Protein AF-0000000084533334 (afdb_homodimer)

Foldseek 3Di:
DLVVLPDPPDDQPVLVCLLVLNDALVLQLVVLLLLLVLLVLLLVLLQLLLVVPVVFLLSVLSNVVSVLSVVLNVLSLLLNQLSDPDPDDSPDCSPSVNSPPDDHDPLSCQLSVLSNVCSVPNDSLLSLLLVLSCLVSLLVSLVSNLVSCVPNVVRDPSSSVSSVSSVPDCVVSSVSSDVRSPDDDDDPVSPVSSVVSNNSNSVSVSSNSVRSSD/DLVVLPDPPDDQPVLVCLLVLNDALVLQLVVLLLLLVLLVLLLVLLQLLLVVPVVFLLSVLSNVVSVLSVVLNVLSLLLNQLSDPDPDDSPDCSPSVNSPPPDHDPLSCQLSVLSNVCSVPNDSLLSLLLVLSCLVSLLVSLVSNLVSCVPNVVRDPSSSVSSVSSVPDCVVSSVSSDVRSPDDDDDPVSPVSSVVSNNSNSVSVSSNSVRSSD

Structure (mmCIF, N/CA/C/O backbone):
data_AF-0000000084533334-model_v1
#
loop_
_entity.id
_entity.type
_entity.pdbx_description
1 polymer 'Transcriptional regulator'
#
loop_
_atom_site.group_PDB
_atom_site.id
_atom_site.type_symbol
_atom_site.label_atom_id
_atom_site.label_alt_id
_atom_site.label_comp_id
_atom_site.label_asym_id
_atom_site.label_entity_id
_atom_site.label_seq_id
_atom_site.pdbx_PDB_ins_code
_atom_site.Cartn_x
_atom_site.Cartn_y
_atom_site.Cartn_z
_atom_site.occupancy
_atom_site.B_iso_or_equiv
_atom_site.auth_seq_id
_atom_site.auth_comp_id
_atom_site.auth_asym_id
_atom_site.auth_atom_id
_atom_site.pdbx_PDB_model_num
ATOM 1 N N . MET A 1 1 ? 21.703 9.922 -2.947 1 80.19 1 MET A N 1
ATOM 2 C CA . MET A 1 1 ? 20.375 9.32 -3.008 1 80.19 1 MET A CA 1
ATOM 3 C C . MET A 1 1 ? 19.297 10.391 -3.094 1 80.19 1 MET A C 1
ATOM 5 O O . MET A 1 1 ? 18.375 10.289 -3.91 1 80.19 1 MET A O 1
ATOM 9 N N . ARG A 1 2 ? 19.484 11.43 -2.369 1 78.62 2 ARG A N 1
ATOM 10 C CA . ARG A 1 2 ? 18.5 12.508 -2.377 1 78.62 2 ARG A CA 1
ATOM 11 C C . ARG A 1 2 ? 18.375 13.133 -3.762 1 78.62 2 ARG A C 1
ATOM 13 O O . ARG A 1 2 ? 17.266 13.359 -4.254 1 78.62 2 ARG A O 1
ATOM 20 N N . ALA A 1 3 ? 19.484 13.352 -4.27 1 79.69 3 ALA A N 1
ATOM 21 C CA . ALA A 1 3 ? 19.516 13.953 -5.598 1 79.69 3 ALA A CA 1
ATOM 22 C C . ALA A 1 3 ? 18.906 13.016 -6.637 1 79.69 3 ALA A C 1
ATOM 24 O O . ALA A 1 3 ? 18.188 13.453 -7.535 1 79.69 3 ALA A O 1
ATOM 25 N N . GLU A 1 4 ? 19.172 11.734 -6.48 1 80.62 4 GLU A N 1
ATOM 26 C CA . GLU A 1 4 ? 18.656 10.719 -7.395 1 80.62 4 GLU A CA 1
ATOM 27 C C . GLU A 1 4 ? 17.141 10.594 -7.285 1 80.62 4 GLU A C 1
ATOM 29 O O . GLU A 1 4 ? 16.453 10.328 -8.273 1 80.62 4 GLU A O 1
ATOM 34 N N . LEU A 1 5 ? 16.656 10.828 -6.074 1 81.75 5 LEU A N 1
ATOM 35 C CA . LEU A 1 5 ? 15.234 10.609 -5.816 1 81.75 5 LEU A CA 1
ATOM 36 C C . LEU A 1 5 ? 14.477 11.938 -5.828 1 81.75 5 LEU A C 1
ATOM 38 O O . LEU A 1 5 ? 13.281 11.977 -5.516 1 81.75 5 LEU A O 1
ATOM 42 N N . ALA A 1 6 ? 15.18 12.961 -6.109 1 78.19 6 ALA A N 1
ATOM 43 C CA . ALA A 1 6 ? 14.484 14.242 -6.195 1 78.19 6 ALA A CA 1
ATOM 44 C C . ALA A 1 6 ? 13.43 14.227 -7.297 1 78.19 6 ALA A C 1
ATOM 46 O O . ALA A 1 6 ? 13.688 13.727 -8.398 1 78.19 6 ALA A O 1
ATOM 47 N N . PRO A 1 7 ? 12.219 14.617 -6.805 1 74.25 7 PRO A N 1
ATOM 48 C CA . PRO A 1 7 ? 11.227 14.656 -7.883 1 74.25 7 PRO A CA 1
ATOM 49 C C . PRO A 1 7 ? 11.586 15.641 -8.984 1 74.25 7 PRO A C 1
ATOM 51 O O . PRO A 1 7 ? 12.367 16.578 -8.758 1 74.25 7 PRO A O 1
ATOM 54 N N . GLY A 1 8 ? 11.344 15.328 -10.227 1 70 8 GLY A N 1
ATOM 55 C CA . GLY A 1 8 ? 11.562 16.281 -11.312 1 70 8 GLY A CA 1
ATOM 56 C C . GLY A 1 8 ? 11.078 17.672 -10.977 1 70 8 GLY A C 1
ATOM 57 O O . GLY A 1 8 ? 10.539 17.906 -9.891 1 70 8 GLY A O 1
ATOM 58 N N . ASP A 1 9 ? 11.445 18.609 -11.664 1 69 9 ASP A N 1
ATOM 59 C CA . ASP A 1 9 ? 11.25 20.047 -11.438 1 69 9 ASP A CA 1
ATOM 60 C C . ASP A 1 9 ? 9.766 20.406 -11.484 1 69 9 ASP A C 1
ATOM 62 O O . ASP A 1 9 ? 9.391 21.531 -11.117 1 69 9 ASP A O 1
ATOM 66 N N . THR A 1 10 ? 8.914 19.547 -11.75 1 81.88 10 THR A N 1
ATOM 67 C CA . THR A 1 10 ? 7.52 19.953 -11.93 1 81.88 10 THR A CA 1
ATOM 68 C C . THR A 1 10 ? 6.676 19.531 -10.734 1 81.88 10 THR A C 1
ATOM 70 O O . THR A 1 10 ? 6.605 18.344 -10.398 1 81.88 10 THR A O 1
ATOM 73 N N . ALA A 1 11 ? 6.164 20.547 -10.125 1 89.69 11 ALA A N 1
ATOM 74 C CA . ALA A 1 11 ? 5.238 20.328 -9.016 1 89.69 11 ALA A CA 1
ATOM 75 C C . ALA A 1 11 ? 3.996 19.578 -9.484 1 89.69 11 ALA A C 1
ATOM 77 O O . ALA A 1 11 ? 3.574 19.719 -10.633 1 89.69 11 ALA A O 1
ATOM 78 N N . PRO A 1 12 ? 3.441 18.844 -8.57 1 94.94 12 PRO A N 1
ATOM 79 C CA . PRO A 1 12 ? 2.162 18.219 -8.914 1 94.94 12 PRO A CA 1
ATOM 80 C C . PRO A 1 12 ? 1.104 19.234 -9.344 1 94.94 12 PRO A C 1
ATOM 82 O O . PRO A 1 12 ? 1.073 20.344 -8.828 1 94.94 12 PRO A O 1
ATOM 85 N N . ALA A 1 13 ? 0.238 18.875 -10.219 1 95.25 13 ALA A N 1
ATOM 86 C CA . ALA A 1 13 ? -0.751 19.766 -10.82 1 95.25 13 ALA A CA 1
ATOM 87 C C . ALA A 1 13 ? -1.607 20.438 -9.75 1 95.25 13 ALA A C 1
ATOM 89 O O . ALA A 1 13 ? -1.892 21.641 -9.836 1 95.25 13 ALA A O 1
ATOM 90 N N . LEU A 1 14 ? -2.035 19.719 -8.766 1 97.12 14 LEU A N 1
ATOM 91 C CA . LEU A 1 14 ? -2.873 20.297 -7.719 1 97.12 14 LEU A CA 1
ATOM 92 C C . LEU A 1 14 ? -2.096 21.328 -6.91 1 97.12 14 LEU A C 1
ATOM 94 O O . LEU A 1 14 ? -2.639 22.375 -6.543 1 97.12 14 LEU A O 1
ATOM 98 N N . VAL A 1 15 ? -0.839 21 -6.605 1 97.06 15 VAL A N 1
ATOM 99 C CA . VAL A 1 15 ? -0.01 21.953 -5.863 1 97.06 15 VAL A CA 1
ATOM 100 C C . VAL A 1 15 ? 0.134 23.25 -6.652 1 97.06 15 VAL A C 1
ATOM 102 O O . VAL A 1 15 ? 0.001 24.344 -6.094 1 97.06 15 VAL A O 1
ATOM 105 N N . ALA A 1 16 ? 0.375 23.094 -7.926 1 96.75 16 ALA A N 1
ATOM 106 C CA . ALA A 1 16 ? 0.475 24.266 -8.789 1 96.75 16 ALA A CA 1
ATOM 107 C C . ALA A 1 16 ? -0.84 25.031 -8.82 1 96.75 16 ALA A C 1
ATOM 109 O O . ALA A 1 16 ? -0.845 26.266 -8.758 1 96.75 16 ALA A O 1
ATOM 110 N N . ALA A 1 17 ? -1.975 24.344 -8.953 1 97.75 17 ALA A N 1
ATOM 111 C CA . ALA A 1 17 ? -3.289 24.984 -8.992 1 97.75 17 ALA A CA 1
ATOM 112 C C . ALA A 1 17 ? -3.578 25.719 -7.68 1 97.75 17 ALA A C 1
ATOM 114 O O . ALA A 1 17 ? -4.125 26.812 -7.684 1 97.75 17 ALA A O 1
ATOM 115 N N . LEU A 1 18 ? -3.24 25.094 -6.586 1 97.19 18 LEU A N 1
ATOM 116 C CA . LEU A 1 18 ? -3.398 25.75 -5.289 1 97.19 18 LEU A CA 1
ATOM 117 C C . LEU A 1 18 ? -2.535 27 -5.199 1 97.19 18 LEU A C 1
ATOM 119 O O . LEU A 1 18 ? -3.004 28.047 -4.754 1 97.19 18 LEU A O 1
ATOM 123 N N . GLY A 1 19 ? -1.277 26.875 -5.668 1 97.12 19 GLY A N 1
ATOM 124 C CA . GLY A 1 19 ? -0.365 28 -5.664 1 97.12 19 GLY A CA 1
ATOM 125 C C . GLY A 1 19 ? -0.884 29.188 -6.457 1 97.12 19 GLY A C 1
ATOM 126 O O . GLY A 1 19 ? -0.582 30.344 -6.133 1 97.12 19 GLY A O 1
ATOM 127 N N . ALA A 1 20 ? -1.704 28.891 -7.434 1 97.19 20 ALA A N 1
ATOM 128 C CA . ALA A 1 20 ? -2.254 29.938 -8.297 1 97.19 20 ALA A CA 1
ATOM 129 C C . ALA A 1 20 ? -3.645 30.359 -7.836 1 97.19 20 ALA A C 1
ATOM 131 O O . ALA A 1 20 ? -4.293 31.188 -8.477 1 97.19 20 ALA A O 1
ATOM 132 N N . GLY A 1 21 ? -4.125 29.734 -6.809 1 97.12 21 GLY A N 1
ATOM 133 C CA . GLY A 1 21 ? -5.445 30.062 -6.293 1 97.12 21 GLY A CA 1
ATOM 134 C C . GLY A 1 21 ? -6.574 29.531 -7.164 1 97.12 21 GLY A C 1
ATOM 135 O O . GLY A 1 21 ? -7.676 30.094 -7.156 1 97.12 21 GLY A O 1
ATOM 136 N N . ARG A 1 22 ? -6.324 28.516 -7.891 1 97.38 22 ARG A N 1
ATOM 137 C CA . ARG A 1 22 ? -7.301 28.062 -8.883 1 97.38 22 ARG A CA 1
ATOM 138 C C . ARG A 1 22 ? -7.984 26.781 -8.438 1 97.38 22 ARG A C 1
ATOM 140 O O . ARG A 1 22 ? -9.008 26.391 -9 1 97.38 22 ARG A O 1
ATOM 147 N N . ALA A 1 23 ? -7.441 26.094 -7.449 1 96.81 23 ALA A N 1
ATOM 148 C CA . ALA A 1 23 ? -8.047 24.844 -6.973 1 96.81 23 ALA A CA 1
ATOM 149 C C . ALA A 1 23 ? -9.242 25.141 -6.062 1 96.81 23 ALA A C 1
ATOM 151 O O . ALA A 1 23 ? -9.227 26.094 -5.293 1 96.81 23 ALA A O 1
ATOM 152 N N . PRO A 1 24 ? -10.289 24.359 -6.219 1 94.81 24 PRO A N 1
ATOM 153 C CA . PRO A 1 24 ? -11.43 24.547 -5.312 1 94.81 24 PRO A CA 1
ATOM 154 C C . PRO A 1 24 ? -11.102 24.172 -3.869 1 94.81 24 PRO A C 1
ATOM 156 O O . PRO A 1 24 ? -10.266 23.297 -3.629 1 94.81 24 PRO A O 1
ATOM 159 N N . ARG A 1 25 ? -11.797 24.672 -2.877 1 93.88 25 ARG A N 1
ATOM 160 C CA . ARG A 1 25 ? -11.633 24.375 -1.459 1 93.88 25 ARG A CA 1
ATOM 161 C C . ARG A 1 25 ? -11.969 22.922 -1.165 1 93.88 25 ARG A C 1
ATOM 163 O O . ARG A 1 25 ? -11.438 22.328 -0.219 1 93.88 25 ARG A O 1
ATOM 170 N N . THR A 1 26 ? -12.82 22.375 -2.021 1 93.44 26 THR A N 1
ATOM 171 C CA . THR A 1 26 ? -13.203 20.984 -1.816 1 93.44 26 THR A CA 1
ATOM 172 C C . THR A 1 26 ? -12.008 20.062 -1.979 1 93.44 26 THR A C 1
ATOM 174 O O . THR A 1 26 ? -11.953 19 -1.37 1 93.44 26 THR A O 1
ATOM 177 N N . ALA A 1 27 ? -11.031 20.453 -2.783 1 95.12 27 ALA A N 1
ATOM 178 C CA . ALA A 1 27 ? -9.805 19.672 -2.906 1 95.12 27 ALA A CA 1
ATOM 179 C C . ALA A 1 27 ? -9.023 19.656 -1.598 1 95.12 27 ALA A C 1
ATOM 181 O O . ALA A 1 27 ? -8.43 18.656 -1.229 1 95.12 27 ALA A O 1
ATOM 182 N N . LEU A 1 28 ? -9.078 20.766 -0.895 1 95.81 28 LEU A N 1
ATOM 183 C CA . LEU A 1 28 ? -8.398 20.875 0.393 1 95.81 28 LEU A CA 1
ATOM 184 C C . LEU A 1 28 ? -9.125 20.047 1.458 1 95.81 28 LEU A C 1
ATOM 186 O O . LEU A 1 28 ? -8.492 19.438 2.311 1 95.81 28 LEU A O 1
ATOM 190 N N . ALA A 1 29 ? -10.445 20.062 1.404 1 94 29 ALA A N 1
ATOM 191 C CA . ALA A 1 29 ? -11.234 19.25 2.32 1 94 29 ALA A CA 1
ATOM 192 C C . ALA A 1 29 ? -10.93 17.766 2.125 1 94 29 ALA A C 1
ATOM 194 O O . ALA A 1 29 ? -10.742 17.031 3.098 1 94 29 ALA A O 1
ATOM 195 N N . GLU A 1 30 ? -10.875 17.391 0.849 1 95.88 30 GLU A N 1
ATOM 196 C CA . GLU A 1 30 ? -10.531 16 0.542 1 95.88 30 GLU A CA 1
ATOM 197 C C . GLU A 1 30 ? -9.117 15.672 1.014 1 95.88 30 GLU A C 1
ATOM 199 O O . GLU A 1 30 ? -8.891 14.609 1.598 1 95.88 30 GLU A O 1
ATOM 204 N N . LEU A 1 31 ? -8.211 16.562 0.763 1 97.12 31 LEU A N 1
ATOM 205 C CA . LEU A 1 31 ? -6.836 16.391 1.21 1 97.12 31 LEU A CA 1
ATOM 206 C C . LEU A 1 31 ? -6.777 16.172 2.719 1 97.12 31 LEU A C 1
ATOM 208 O O . LEU A 1 31 ? -6.117 15.258 3.199 1 97.12 31 LEU A O 1
ATOM 212 N N . ALA A 1 32 ? -7.469 16.938 3.453 1 96.12 32 ALA A N 1
ATOM 213 C CA . ALA A 1 32 ? -7.477 16.844 4.91 1 96.12 32 ALA A CA 1
ATOM 214 C C . ALA A 1 32 ? -8.023 15.484 5.359 1 96.12 32 ALA A C 1
ATOM 216 O O . ALA A 1 32 ? -7.465 14.852 6.254 1 96.12 32 ALA A O 1
ATOM 217 N N . ALA A 1 33 ? -9.07 15.086 4.73 1 95.75 33 ALA A N 1
ATOM 218 C CA . ALA A 1 33 ? -9.695 13.812 5.094 1 95.75 33 ALA A CA 1
ATOM 219 C C . ALA A 1 33 ? -8.758 12.648 4.816 1 95.75 33 ALA A C 1
ATOM 221 O O . ALA A 1 33 ? -8.594 11.758 5.652 1 95.75 33 ALA A O 1
ATOM 222 N N . GLN A 1 34 ? -8.133 12.641 3.68 1 97.75 34 GLN A N 1
ATOM 223 C CA . GLN A 1 34 ? -7.215 11.562 3.338 1 97.75 34 GLN A CA 1
ATOM 224 C C . GLN A 1 34 ? -5.98 11.586 4.23 1 97.75 34 GLN A C 1
ATOM 226 O O . GLN A 1 34 ? -5.461 10.539 4.613 1 97.75 34 GLN A O 1
ATOM 231 N N . GLN A 1 35 ? -5.496 12.781 4.562 1 97.88 35 GLN A N 1
ATOM 232 C CA . GLN A 1 35 ? -4.332 12.906 5.434 1 97.88 35 GLN A CA 1
ATOM 233 C C . GLN A 1 35 ? -4.633 12.367 6.828 1 97.88 35 GLN A C 1
ATOM 235 O O . GLN A 1 35 ? -3.746 11.828 7.492 1 97.88 35 GLN A O 1
ATOM 240 N N . HIS A 1 36 ? -5.855 12.547 7.258 1 97.06 36 HIS A N 1
ATOM 241 C CA . HIS A 1 36 ? -6.199 11.984 8.562 1 97.06 36 HIS A CA 1
ATOM 242 C C . HIS A 1 36 ? -5.922 10.484 8.602 1 97.06 36 HIS A C 1
ATOM 244 O O . HIS A 1 36 ? -5.297 9.992 9.547 1 97.06 36 HIS A O 1
ATOM 250 N N . ARG A 1 37 ? -6.352 9.797 7.578 1 97.38 37 ARG A N 1
ATOM 251 C CA . ARG A 1 37 ? -6.121 8.352 7.492 1 97.38 37 ARG A CA 1
ATOM 252 C C . ARG A 1 37 ? -4.637 8.047 7.344 1 97.38 37 ARG A C 1
ATOM 254 O O . ARG A 1 37 ? -4.121 7.129 7.988 1 97.38 37 ARG A O 1
ATOM 261 N N . ILE A 1 38 ? -3.945 8.828 6.535 1 98.5 38 ILE A N 1
ATOM 262 C CA . ILE A 1 38 ? -2.531 8.609 6.258 1 98.5 38 ILE A CA 1
ATOM 263 C C . ILE A 1 38 ? -1.724 8.758 7.543 1 98.5 38 ILE A C 1
ATOM 265 O O . ILE A 1 38 ? -0.921 7.887 7.887 1 98.5 38 ILE A O 1
ATOM 269 N N . ILE A 1 39 ? -1.97 9.805 8.25 1 98.19 39 ILE A N 1
ATOM 270 C CA . ILE A 1 39 ? -1.17 10.133 9.43 1 98.19 39 ILE A CA 1
ATOM 271 C C . ILE A 1 39 ? -1.41 9.102 10.523 1 98.19 39 ILE A C 1
ATOM 273 O O . ILE A 1 39 ? -0.469 8.664 11.188 1 98.19 39 ILE A O 1
ATOM 277 N N . THR A 1 40 ? -2.664 8.719 10.703 1 97.12 40 THR A N 1
ATOM 278 C CA . THR A 1 40 ? -2.99 7.703 11.695 1 97.12 40 THR A CA 1
ATOM 279 C C . THR A 1 40 ? -2.289 6.387 11.383 1 97.12 40 THR A C 1
ATOM 281 O O . THR A 1 40 ? -1.717 5.75 12.266 1 97.12 40 THR A O 1
ATOM 284 N N . SER A 1 41 ? -2.311 6.02 10.172 1 98.31 41 SER A N 1
ATOM 285 C CA . SER A 1 41 ? -1.626 4.812 9.719 1 98.31 41 SER A CA 1
ATOM 286 C C . SER A 1 41 ? -0.116 4.938 9.883 1 98.31 41 SER A C 1
ATOM 288 O O . SER A 1 41 ? 0.533 4.031 10.406 1 98.31 41 SER A O 1
ATOM 290 N N . ASP A 1 42 ? 0.487 6.043 9.43 1 98.75 42 ASP A N 1
ATOM 291 C CA . ASP A 1 42 ? 1.931 6.254 9.461 1 98.75 42 ASP A CA 1
ATOM 292 C C . ASP A 1 42 ? 2.469 6.195 10.883 1 98.75 42 ASP A C 1
ATOM 294 O O . ASP A 1 42 ? 3.551 5.652 11.125 1 98.75 42 ASP A O 1
ATOM 298 N N . ARG A 1 43 ? 1.689 6.781 11.789 1 98.44 43 ARG A N 1
ATOM 299 C CA . ARG A 1 43 ? 2.1 6.746 13.195 1 98.44 43 ARG A CA 1
ATOM 300 C C . ARG A 1 43 ? 2.318 5.312 13.664 1 98.44 43 ARG A C 1
ATOM 302 O O . ARG A 1 43 ? 3.352 5 14.258 1 98.44 43 ARG A O 1
ATOM 309 N N . ARG A 1 44 ? 1.393 4.441 13.359 1 98.31 44 ARG A N 1
ATOM 310 C CA . ARG A 1 44 ? 1.485 3.043 13.766 1 98.31 44 ARG A CA 1
ATOM 311 C C . ARG A 1 44 ? 2.676 2.359 13.102 1 98.31 44 ARG A C 1
ATOM 313 O O . ARG A 1 44 ? 3.424 1.63 13.758 1 98.31 44 ARG A O 1
ATOM 320 N N . SER A 1 45 ? 2.867 2.598 11.844 1 98.88 45 SER A N 1
ATOM 321 C CA . SER A 1 45 ? 3.967 1.992 11.094 1 98.88 45 SER A CA 1
ATOM 322 C C . SER A 1 45 ? 5.316 2.438 11.648 1 98.88 45 SER A C 1
ATOM 324 O O . SER A 1 45 ? 6.23 1.625 11.797 1 98.88 45 SER A O 1
ATOM 326 N N . LEU A 1 46 ? 5.43 3.705 11.938 1 98.88 46 LEU A N 1
ATOM 327 C CA . LEU A 1 46 ? 6.68 4.246 12.461 1 98.88 46 LEU A CA 1
ATOM 328 C C . LEU A 1 46 ? 6.984 3.67 13.836 1 98.88 46 LEU A C 1
ATOM 330 O O . LEU A 1 46 ? 8.141 3.381 14.156 1 98.88 46 LEU A O 1
ATOM 334 N N . LEU A 1 47 ? 5.969 3.484 14.656 1 98.81 47 LEU A N 1
ATOM 335 C CA . LEU A 1 47 ? 6.172 2.898 15.977 1 98.81 47 LEU A CA 1
ATOM 336 C C . LEU A 1 47 ? 6.602 1.439 15.867 1 98.81 47 LEU A C 1
ATOM 338 O O . LEU A 1 47 ? 7.406 0.962 16.672 1 98.81 47 LEU A O 1
ATOM 342 N N . LEU A 1 48 ? 6.055 0.747 14.875 1 98.81 48 LEU A N 1
ATOM 343 C CA . LEU A 1 48 ? 6.512 -0.623 14.664 1 98.81 48 LEU A CA 1
ATOM 344 C C . LEU A 1 48 ? 7.973 -0.649 14.227 1 98.81 48 LEU A C 1
ATOM 346 O O . LEU A 1 48 ? 8.75 -1.479 14.695 1 98.81 48 LEU A O 1
ATOM 350 N N . LEU A 1 49 ? 8.375 0.236 13.359 1 98.81 49 LEU A N 1
ATOM 351 C CA . LEU A 1 49 ? 9.781 0.338 12.977 1 98.81 49 LEU A CA 1
ATOM 352 C C . LEU A 1 49 ? 10.656 0.634 14.188 1 98.81 49 LEU A C 1
ATOM 354 O O . LEU A 1 49 ? 11.734 0.056 14.328 1 98.81 49 LEU A O 1
ATOM 358 N N . ALA A 1 50 ? 10.164 1.544 15.023 1 98.75 50 ALA A N 1
ATOM 359 C CA . ALA A 1 50 ? 10.891 1.862 16.25 1 98.75 50 ALA A CA 1
ATOM 360 C C . ALA A 1 50 ? 11.102 0.612 17.109 1 98.75 50 ALA A C 1
ATOM 362 O O . ALA A 1 50 ? 12.211 0.377 17.609 1 98.75 50 ALA A O 1
ATOM 363 N N . THR A 1 51 ? 10.086 -0.203 17.219 1 98.44 51 THR A N 1
ATOM 364 C CA . THR A 1 51 ? 10.148 -1.42 18.031 1 98.44 51 THR A CA 1
ATOM 365 C C . THR A 1 51 ? 11.156 -2.404 17.438 1 98.44 51 THR A C 1
ATOM 367 O O . THR A 1 51 ? 11.875 -3.078 18.188 1 98.44 51 THR A O 1
ATOM 370 N N . ARG A 1 52 ? 11.289 -2.48 16.188 1 98.12 52 ARG A N 1
ATOM 371 C CA . ARG A 1 52 ? 12.148 -3.445 15.508 1 98.12 52 ARG A CA 1
ATOM 372 C C . ARG A 1 52 ? 13.625 -3.08 15.672 1 98.12 52 ARG A C 1
ATOM 374 O O . ARG A 1 52 ? 14.508 -3.896 15.398 1 98.12 52 ARG A O 1
ATOM 381 N N . CYS A 1 53 ? 13.891 -1.888 16.062 1 97.94 53 CYS A N 1
ATOM 382 C CA . CYS A 1 53 ? 15.266 -1.472 16.297 1 97.94 53 CYS A CA 1
ATOM 383 C C . CYS A 1 53 ? 15.375 -0.667 17.594 1 97.94 53 CYS A C 1
ATOM 385 O O . CYS A 1 53 ? 16.062 0.358 17.625 1 97.94 53 CYS A O 1
ATOM 387 N N . ALA A 1 54 ? 14.641 -1.07 18.609 1 97.06 54 ALA A N 1
ATOM 388 C CA . ALA A 1 54 ? 14.477 -0.362 19.875 1 97.06 54 ALA A CA 1
ATOM 389 C C . ALA A 1 54 ? 15.797 -0.301 20.641 1 97.06 54 ALA A C 1
ATOM 391 O O . ALA A 1 54 ? 15.961 0.533 21.531 1 97.06 54 ALA A O 1
ATOM 392 N N . ASP A 1 55 ? 16.703 -1.16 20.297 1 97.25 55 ASP A N 1
ATOM 393 C CA . ASP A 1 55 ? 17.984 -1.24 21.016 1 97.25 55 ASP A CA 1
ATOM 394 C C . ASP A 1 55 ? 19.031 -0.34 20.359 1 97.25 55 ASP A C 1
ATOM 396 O O . ASP A 1 55 ? 20.188 -0.335 20.781 1 97.25 55 ASP A O 1
ATOM 400 N N . ARG A 1 56 ? 18.625 0.385 19.375 1 96.62 56 ARG A N 1
ATOM 401 C CA . ARG A 1 56 ? 19.531 1.274 18.641 1 96.62 56 ARG A CA 1
ATOM 402 C C . ARG A 1 56 ? 18.984 2.697 18.609 1 96.62 56 ARG A C 1
ATOM 404 O O . ARG A 1 56 ? 17.766 2.908 18.75 1 96.62 56 ARG A O 1
ATOM 411 N N . PRO A 1 57 ? 19.828 3.715 18.391 1 97.31 57 PRO A N 1
ATOM 412 C CA . PRO A 1 57 ? 19.375 5.102 18.281 1 97.31 57 PRO A CA 1
ATOM 413 C C . PRO A 1 57 ? 18.312 5.289 17.188 1 97.31 57 PRO A C 1
ATOM 415 O O . PRO A 1 57 ? 17.438 6.148 17.328 1 97.31 57 PRO A O 1
ATOM 418 N N . LEU A 1 58 ? 18.406 4.438 16.25 1 97.75 58 LEU A N 1
ATOM 419 C CA . LEU A 1 58 ? 17.469 4.539 15.125 1 97.75 58 LEU A CA 1
ATOM 420 C C . LEU A 1 58 ? 16.031 4.316 15.594 1 97.75 58 LEU A C 1
ATOM 422 O O . LEU A 1 58 ? 15.102 4.926 15.062 1 97.75 58 LEU A O 1
ATOM 426 N N . GLY A 1 59 ? 15.852 3.461 16.547 1 98.31 59 GLY A N 1
ATOM 427 C CA . GLY A 1 59 ? 14.531 3.295 17.125 1 98.31 59 GLY A CA 1
ATOM 428 C C . GLY A 1 59 ? 13.969 4.582 17.703 1 98.31 59 GLY A C 1
ATOM 429 O O . GLY A 1 59 ? 12.781 4.883 17.531 1 98.31 59 GLY A O 1
ATOM 430 N N . GLY A 1 60 ? 14.82 5.352 18.406 1 97.75 60 GLY A N 1
ATOM 431 C CA . GLY A 1 60 ? 14.414 6.648 18.922 1 97.75 60 GLY A CA 1
ATOM 432 C C . GLY A 1 60 ? 14.023 7.629 17.844 1 97.75 60 GLY A C 1
ATOM 433 O O . GLY A 1 60 ? 13.078 8.406 18.016 1 97.75 60 GLY A O 1
ATOM 434 N N . TRP A 1 61 ? 14.758 7.578 16.75 1 97.75 61 TRP A N 1
ATOM 435 C CA . TRP A 1 61 ? 14.438 8.469 15.633 1 97.75 61 TRP A CA 1
ATOM 436 C C . TRP A 1 61 ? 13.055 8.156 15.07 1 97.75 61 TRP A C 1
ATOM 438 O O . TRP A 1 61 ? 12.258 9.062 14.828 1 97.75 61 TRP A O 1
ATOM 448 N N . PHE A 1 62 ? 12.742 6.836 14.859 1 98.56 62 PHE A N 1
ATOM 449 C CA . PHE A 1 62 ? 11.414 6.461 14.367 1 98.56 62 PHE A CA 1
ATOM 450 C C . PHE A 1 62 ? 10.336 6.906 15.344 1 98.56 62 PHE A C 1
ATOM 452 O O . PHE A 1 62 ? 9.258 7.344 14.922 1 98.56 62 PHE A O 1
ATOM 459 N N . ALA A 1 63 ? 10.586 6.789 16.625 1 98.25 63 ALA A N 1
ATOM 460 C CA . ALA A 1 63 ? 9.617 7.238 17.625 1 98.25 63 ALA A CA 1
ATOM 461 C C . ALA A 1 63 ? 9.391 8.742 17.516 1 98.25 63 ALA A C 1
ATOM 463 O O . ALA A 1 63 ? 8.258 9.219 17.672 1 98.25 63 ALA A O 1
ATOM 464 N N . THR A 1 64 ? 10.445 9.5 17.297 1 97.06 64 THR A N 1
ATOM 465 C CA . THR A 1 64 ? 10.336 10.945 17.109 1 97.06 64 THR A CA 1
ATOM 466 C C . THR A 1 64 ? 9.492 11.258 15.867 1 97.06 64 THR A C 1
ATOM 468 O O . THR A 1 64 ? 8.664 12.172 15.898 1 97.06 64 THR A O 1
ATOM 471 N N . MET A 1 65 ? 9.742 10.523 14.797 1 97.5 65 MET A N 1
ATOM 472 C CA . MET A 1 65 ? 8.938 10.688 13.594 1 97.5 65 MET A CA 1
ATOM 473 C C . MET A 1 65 ? 7.461 10.438 13.891 1 97.5 65 MET A C 1
ATOM 475 O O . MET A 1 65 ? 6.59 11.156 13.398 1 97.5 65 MET A O 1
ATOM 479 N N . ALA A 1 66 ? 7.156 9.383 14.688 1 98.44 66 ALA A N 1
ATOM 480 C CA . ALA A 1 66 ? 5.777 9.07 15.062 1 98.44 66 ALA A CA 1
ATOM 481 C C . ALA A 1 66 ? 5.156 10.211 15.867 1 98.44 66 ALA A C 1
ATOM 483 O O . ALA A 1 66 ? 3.98 10.531 15.688 1 98.44 66 ALA A O 1
ATOM 484 N N . GLU A 1 67 ? 5.91 10.844 16.734 1 97.25 67 GLU A N 1
ATOM 485 C CA . GLU A 1 67 ? 5.441 12.008 17.484 1 97.25 67 GLU A CA 1
ATOM 486 C C . GLU A 1 67 ? 5.105 13.164 16.547 1 97.25 67 GLU A C 1
ATOM 488 O O . GLU A 1 67 ? 4.152 13.906 16.781 1 97.25 67 GLU A O 1
ATOM 493 N N . GLY A 1 68 ? 5.961 13.305 15.562 1 96.31 68 GLY A N 1
ATOM 494 C CA . GLY A 1 68 ? 5.668 14.297 14.547 1 96.31 68 GLY A CA 1
ATOM 495 C C . GLY A 1 68 ? 4.336 14.07 13.852 1 96.31 68 GLY A C 1
ATOM 496 O O . GLY A 1 68 ? 3.59 15.023 13.609 1 96.31 68 GLY A O 1
ATOM 497 N N . GLU A 1 69 ? 4.016 12.797 13.539 1 97.69 69 GLU A N 1
ATOM 498 C CA . GLU A 1 69 ? 2.705 12.484 12.984 1 97.69 69 GLU A CA 1
ATOM 499 C C . GLU A 1 69 ? 1.586 12.906 13.93 1 97.69 69 GLU A C 1
ATOM 501 O O . GLU A 1 69 ? 0.57 13.453 13.492 1 97.69 69 GLU A O 1
ATOM 506 N N . SER A 1 70 ? 1.77 12.68 15.227 1 97.56 70 SER A N 1
ATOM 507 C CA . SER A 1 70 ? 0.774 13.078 16.219 1 97.56 70 SER A CA 1
ATOM 508 C C . SER A 1 70 ? 0.562 14.586 16.219 1 97.56 70 SER A C 1
ATOM 510 O O . SER A 1 70 ? -0.573 15.062 16.297 1 97.56 70 SER A O 1
ATOM 512 N N . ALA A 1 71 ? 1.632 15.32 16.156 1 96.75 71 ALA A N 1
ATOM 513 C CA . ALA A 1 71 ? 1.551 16.781 16.109 1 96.75 71 ALA A CA 1
ATOM 514 C C . ALA A 1 71 ? 0.792 17.25 14.875 1 96.75 71 ALA A C 1
ATOM 516 O O . ALA A 1 71 ? -0.084 18.109 14.961 1 96.75 71 ALA A O 1
ATOM 517 N N . ALA A 1 72 ? 1.113 16.641 13.734 1 97 72 ALA A N 1
ATOM 518 C CA . ALA A 1 72 ? 0.434 16.984 12.484 1 97 72 ALA A CA 1
ATOM 519 C C . ALA A 1 72 ? -1.056 16.672 12.57 1 97 72 ALA A C 1
ATOM 521 O O . ALA A 1 72 ? -1.893 17.453 12.117 1 97 72 ALA A O 1
ATOM 522 N N . LEU A 1 73 ? -1.379 15.508 13.141 1 97.12 73 LEU A N 1
ATOM 523 C CA . LEU A 1 73 ? -2.76 15.047 13.25 1 97.12 73 LEU A CA 1
ATOM 524 C C . LEU A 1 73 ? -3.615 16.062 13.992 1 97.12 73 LEU A C 1
ATOM 526 O O . LEU A 1 73 ? -4.766 16.312 13.625 1 97.12 73 LEU A O 1
ATOM 530 N N . ARG A 1 74 ? -3.092 16.719 14.953 1 96.38 74 ARG A N 1
ATOM 531 C CA . ARG A 1 74 ? -3.812 17.672 15.789 1 96.38 74 ARG A CA 1
ATOM 532 C C . ARG A 1 74 ? -4.16 18.938 15.008 1 96.38 74 ARG A C 1
ATOM 534 O O . ARG A 1 74 ? -5.047 19.688 15.406 1 96.38 74 ARG A O 1
ATOM 541 N N . THR A 1 75 ? -3.508 19.141 13.93 1 95.94 75 THR A N 1
ATOM 542 C CA . THR A 1 75 ? -3.689 20.375 13.18 1 95.94 75 THR A CA 1
ATOM 543 C C . THR A 1 75 ? -4.746 20.203 12.086 1 95.94 75 THR A C 1
ATOM 545 O O . THR A 1 75 ? -5.242 21.172 11.531 1 95.94 75 THR A O 1
ATOM 548 N N . LEU A 1 76 ? -5.188 19.016 11.773 1 95.5 76 LEU A N 1
ATOM 549 C CA . LEU A 1 76 ? -5.992 18.703 10.594 1 95.5 76 LEU A CA 1
ATOM 550 C C . LEU A 1 76 ? -7.41 19.234 10.75 1 95.5 76 LEU A C 1
ATOM 552 O O . LEU A 1 76 ? -8.008 19.719 9.789 1 95.5 76 LEU A O 1
ATOM 556 N N . PRO A 1 77 ? -8 19.188 11.961 1 93.38 77 PRO A N 1
ATOM 557 C CA . PRO A 1 77 ? -9.391 19.625 12.094 1 93.38 77 PRO A CA 1
ATOM 558 C C . PRO A 1 77 ? -9.594 21.078 11.68 1 93.38 77 PRO A C 1
ATOM 560 O O . PRO A 1 77 ? -10.594 21.422 11.047 1 93.38 77 PRO A O 1
ATOM 563 N N . ALA A 1 78 ? -8.633 21.922 12.016 1 94.25 78 ALA A N 1
ATOM 564 C CA . ALA A 1 78 ? -8.75 23.328 11.633 1 94.25 78 ALA A CA 1
ATOM 565 C C . ALA A 1 78 ? -8.703 23.484 10.117 1 94.25 78 ALA A C 1
ATOM 567 O O . ALA A 1 78 ? -9.43 24.297 9.555 1 94.25 78 ALA A O 1
ATOM 568 N N . LEU A 1 79 ? -7.855 22.734 9.453 1 95.88 79 LEU A N 1
ATOM 569 C CA . LEU A 1 79 ? -7.793 22.75 7.996 1 95.88 79 LEU A CA 1
ATOM 570 C C . LEU A 1 79 ? -9.109 22.281 7.387 1 95.88 79 LEU A C 1
ATOM 572 O O . LEU A 1 79 ? -9.641 22.906 6.469 1 95.88 79 LEU A O 1
ATOM 576 N N . ALA A 1 80 ? -9.602 21.188 7.902 1 94 80 ALA A N 1
ATOM 577 C CA . ALA A 1 80 ? -10.867 20.641 7.418 1 94 80 ALA A CA 1
ATOM 578 C C . ALA A 1 80 ? -12.008 21.625 7.582 1 94 80 ALA A C 1
ATOM 580 O O . ALA A 1 80 ? -12.805 21.828 6.664 1 94 80 ALA A O 1
ATOM 581 N N . ALA A 1 81 ? -12.047 22.266 8.719 1 91.69 81 ALA A N 1
ATOM 582 C CA . ALA A 1 81 ? -13.102 23.234 9.016 1 91.69 81 ALA A CA 1
ATOM 583 C C . ALA A 1 81 ? -13.047 24.406 8.047 1 91.69 81 ALA A C 1
ATOM 585 O O . ALA A 1 81 ? -14.086 24.859 7.547 1 91.69 81 ALA A O 1
ATOM 586 N N . ALA A 1 82 ? -11.883 24.828 7.77 1 93.31 82 ALA A N 1
ATOM 587 C CA . ALA A 1 82 ? -11.703 26 6.91 1 93.31 82 ALA A CA 1
ATOM 588 C C . ALA A 1 82 ? -11.961 25.641 5.449 1 93.31 82 ALA A C 1
ATOM 590 O O . ALA A 1 82 ? -12.227 26.531 4.633 1 93.31 82 ALA A O 1
ATOM 591 N N . SER A 1 83 ? -11.844 24.406 5.09 1 91.94 83 SER A N 1
ATOM 592 C CA . SER A 1 83 ? -11.984 23.969 3.709 1 91.94 83 SER A CA 1
ATOM 593 C C . SER A 1 83 ? -13.453 23.75 3.344 1 91.94 83 SER A C 1
ATOM 595 O O . SER A 1 83 ? -13.789 23.562 2.17 1 91.94 83 SER A O 1
ATOM 597 N N . GLY A 1 84 ? -14.32 23.516 4.27 1 77.19 84 GLY A N 1
ATOM 598 C CA . GLY A 1 84 ? -15.742 23.297 4.055 1 77.19 84 GLY A CA 1
ATOM 599 C C . GLY A 1 84 ? -16.469 24.516 3.535 1 77.19 84 GLY A C 1
ATOM 600 O O . GLY A 1 84 ? -15.859 25.578 3.373 1 77.19 84 GLY A O 1
ATOM 601 N N . PRO A 1 85 ? -17.688 24.156 2.859 1 61.66 85 PRO A N 1
ATOM 602 C CA . PRO A 1 85 ? -18.469 25.297 2.363 1 61.66 85 PRO A CA 1
ATOM 603 C C . PRO A 1 85 ? -18.531 26.453 3.361 1 61.66 85 PRO A C 1
ATOM 605 O O . PRO A 1 85 ? -18.531 26.219 4.574 1 61.66 85 PRO A O 1
ATOM 608 N N . ALA A 1 86 ? -18.219 27.594 2.814 1 51.19 86 ALA A N 1
ATOM 609 C CA . ALA A 1 86 ? -18.406 28.844 3.545 1 51.19 86 ALA A CA 1
ATOM 610 C C . ALA A 1 86 ? -19.781 28.891 4.223 1 51.19 86 ALA A C 1
ATOM 612 O O . ALA A 1 86 ? -20.781 28.516 3.625 1 51.19 86 ALA A O 1
ATOM 613 N N . GLY A 1 87 ? -19.906 29.109 5.551 1 47.09 87 GLY A N 1
ATOM 614 C CA . GLY A 1 87 ? -21.172 29.25 6.246 1 47.09 87 GLY A CA 1
ATOM 615 C C . GLY A 1 87 ? -21.578 28 6.996 1 47.09 87 GLY A C 1
ATOM 616 O O . GLY A 1 87 ? -22.609 27.984 7.672 1 47.09 87 GLY A O 1
ATOM 617 N N . LEU A 1 88 ? -21.25 26.859 6.426 1 46.81 88 LEU A N 1
ATOM 618 C CA . LEU A 1 88 ? -21.703 25.766 7.27 1 46.81 88 LEU A CA 1
ATOM 619 C C . LEU A 1 88 ? -20.891 25.688 8.555 1 46.81 88 LEU A C 1
ATOM 621 O O . LEU A 1 88 ? -19.672 25.906 8.539 1 46.81 88 LEU A O 1
ATOM 625 N N . ALA A 1 89 ? -21.625 26 9.641 1 44.94 89 ALA A N 1
ATOM 626 C CA . ALA A 1 89 ? -21.078 25.938 11 1 44.94 89 ALA A CA 1
ATOM 627 C C . ALA A 1 89 ? -20.125 24.766 11.164 1 44.94 89 ALA A C 1
ATOM 629 O O . ALA A 1 89 ? -20.406 23.656 10.672 1 44.94 89 ALA A O 1
ATOM 630 N N . PRO A 1 90 ? -18.859 24.891 11.484 1 47.69 90 PRO A N 1
ATOM 631 C CA . PRO A 1 90 ? -17.812 23.906 11.805 1 47.69 90 PRO A CA 1
ATOM 632 C C . PRO A 1 90 ? -18.359 22.672 12.516 1 47.69 90 PRO A C 1
ATOM 634 O O . PRO A 1 90 ? -17.578 21.797 12.914 1 47.69 90 PRO A O 1
ATOM 637 N N . ASP A 1 91 ? -19.516 22.625 12.984 1 48.69 91 ASP A N 1
ATOM 638 C CA . ASP A 1 91 ? -19.812 21.625 14.008 1 48.69 91 ASP A CA 1
ATOM 639 C C . ASP A 1 91 ? -19.531 20.219 13.5 1 48.69 91 ASP A C 1
ATOM 641 O O . ASP A 1 91 ? -18.797 19.453 14.117 1 48.69 91 ASP A O 1
ATOM 645 N N . ALA A 1 92 ? -20.578 19.578 12.742 1 49.56 92 ALA A N 1
ATOM 646 C CA . ALA A 1 92 ? -20.719 18.125 12.609 1 49.56 92 ALA A CA 1
ATOM 647 C C . ALA A 1 92 ? -19.719 17.578 11.602 1 49.56 92 ALA A C 1
ATOM 649 O O . ALA A 1 92 ? -19.109 16.516 11.82 1 49.56 92 ALA A O 1
ATOM 650 N N . THR A 1 93 ? -19.453 18.234 10.414 1 48.28 93 THR A N 1
ATOM 651 C CA . THR A 1 93 ? -18.734 17.672 9.273 1 48.28 93 THR A CA 1
ATOM 652 C C . THR A 1 93 ? -17.234 17.75 9.484 1 48.28 93 THR A C 1
ATOM 654 O O . THR A 1 93 ? -16.469 17.062 8.797 1 48.28 93 THR A O 1
ATOM 657 N N . HIS A 1 94 ? -16.75 18.562 10.5 1 54.94 94 HIS A N 1
ATOM 658 C CA . HIS A 1 94 ? -15.328 18.844 10.625 1 54.94 94 HIS A CA 1
ATOM 659 C C . HIS A 1 94 ? -14.766 18.266 11.922 1 54.94 94 HIS A C 1
ATOM 661 O O . HIS A 1 94 ? -13.625 18.547 12.289 1 54.94 94 HIS A O 1
ATOM 667 N N . ALA A 1 95 ? -15.688 17.453 12.531 1 61.59 95 ALA A N 1
ATOM 668 C CA . ALA A 1 95 ? -15.273 16.75 13.742 1 61.59 95 ALA A CA 1
ATOM 669 C C . ALA A 1 95 ? -14.297 15.625 13.414 1 61.59 95 ALA A C 1
ATOM 671 O O . ALA A 1 95 ? -14.359 15.047 12.328 1 61.59 95 ALA A O 1
ATOM 672 N N . PRO A 1 96 ? -13.32 15.539 14.258 1 68.12 96 PRO A N 1
ATOM 673 C CA . PRO A 1 96 ? -12.367 14.438 14.086 1 68.12 96 PRO A CA 1
ATOM 674 C C . PRO A 1 96 ? -13.047 13.133 13.68 1 68.12 96 PRO A C 1
ATOM 676 O O . PRO A 1 96 ? -12.516 12.383 12.859 1 68.12 96 PRO A O 1
ATOM 679 N N . GLU A 1 97 ? -14.195 13 14.109 1 74.44 97 GLU A N 1
ATOM 680 C CA . GLU A 1 97 ? -14.922 11.773 13.789 1 74.44 97 GLU A CA 1
ATOM 681 C C . GLU A 1 97 ? -15.352 11.75 12.328 1 74.44 97 GLU A C 1
ATOM 683 O O . GLU A 1 97 ? -15.367 10.695 11.695 1 74.44 97 GLU A O 1
ATOM 688 N N . ALA A 1 98 ? -15.656 12.969 11.891 1 78.81 98 ALA A N 1
ATOM 689 C CA . ALA A 1 98 ? -16.078 13.062 10.5 1 78.81 98 ALA A CA 1
ATOM 690 C C . ALA A 1 98 ? -14.906 12.758 9.555 1 78.81 98 ALA A C 1
ATOM 692 O O . ALA A 1 98 ? -15.094 12.102 8.523 1 78.81 98 ALA A O 1
ATOM 693 N N . LEU A 1 99 ? -13.75 13.148 9.914 1 85.75 99 LEU A N 1
ATOM 694 C CA . LEU A 1 99 ? -12.562 12.875 9.102 1 85.75 99 LEU A CA 1
ATOM 695 C C . LEU A 1 99 ? -12.258 11.383 9.078 1 85.75 99 LEU A C 1
ATOM 697 O O . LEU A 1 99 ? -11.914 10.828 8.031 1 85.75 99 LEU A O 1
ATOM 701 N N . ALA A 1 100 ? -12.508 10.766 10.148 1 84.38 100 ALA A N 1
ATOM 702 C CA . ALA A 1 100 ? -12.195 9.344 10.289 1 84.38 100 ALA A CA 1
ATOM 703 C C . ALA A 1 100 ? -13.141 8.492 9.445 1 84.38 100 ALA A C 1
ATOM 705 O O . ALA A 1 100 ? -12.75 7.441 8.93 1 84.38 100 ALA A O 1
ATOM 706 N N . ASP A 1 101 ? -14.289 8.984 9.242 1 88.75 101 ASP A N 1
ATOM 707 C CA . ASP A 1 101 ? -15.312 8.203 8.555 1 88.75 101 ASP A CA 1
ATOM 708 C C . ASP A 1 101 ? -15.312 8.484 7.059 1 88.75 101 ASP A C 1
ATOM 710 O O . ASP A 1 101 ? -16 7.816 6.289 1 88.75 101 ASP A O 1
ATOM 714 N N . HIS A 1 102 ? -14.523 9.484 6.688 1 93.44 102 HIS A N 1
ATOM 715 C CA . HIS A 1 102 ? -14.453 9.82 5.27 1 93.44 102 HIS A CA 1
ATOM 716 C C . HIS A 1 102 ? -13.859 8.672 4.465 1 93.44 102 HIS A C 1
ATOM 718 O O . HIS A 1 102 ? -12.844 8.094 4.852 1 93.44 102 HIS A O 1
ATOM 724 N N . PRO A 1 103 ? -14.547 8.273 3.354 1 95.69 103 PRO A N 1
ATOM 725 C CA . PRO A 1 103 ? -14.07 7.121 2.592 1 95.69 103 PRO A CA 1
ATOM 726 C C . PRO A 1 103 ? -12.664 7.332 2.02 1 95.69 103 PRO A C 1
ATOM 728 O O . PRO A 1 103 ? -12.344 8.422 1.547 1 95.69 103 PRO A O 1
ATOM 731 N N . PRO A 1 104 ? -11.875 6.285 2.076 1 97.69 104 PRO A N 1
ATOM 732 C CA . PRO A 1 104 ? -10.539 6.391 1.477 1 97.69 104 PRO A CA 1
ATOM 733 C C . PRO A 1 104 ? -10.578 6.379 -0.05 1 97.69 104 PRO A C 1
ATOM 735 O O . PRO A 1 104 ? -11.438 5.723 -0.646 1 97.69 104 PRO A O 1
ATOM 738 N N . LEU A 1 105 ? -9.703 7.137 -0.662 1 98 105 LEU A N 1
ATOM 739 C CA . LEU A 1 105 ? -9.422 7.02 -2.088 1 98 105 LEU A CA 1
ATOM 740 C C . LEU A 1 105 ? -8.203 6.137 -2.33 1 98 105 LEU A C 1
ATOM 742 O O . LEU A 1 105 ? -7.129 6.387 -1.771 1 98 105 LEU A O 1
ATOM 746 N N . PRO A 1 106 ? -8.305 5.148 -3.168 1 98.19 106 PRO A N 1
ATOM 747 C CA . PRO A 1 106 ? -7.199 4.203 -3.338 1 98.19 106 PRO A CA 1
ATOM 748 C C . PRO A 1 106 ? -5.879 4.891 -3.676 1 98.19 106 PRO A C 1
ATOM 750 O O . PRO A 1 106 ? -4.836 4.551 -3.109 1 98.19 106 PRO A O 1
ATOM 753 N N . GLY A 1 107 ? -5.91 5.863 -4.559 1 98.5 107 GLY A N 1
ATOM 754 C CA . GLY A 1 107 ? -4.684 6.531 -4.961 1 98.5 107 GLY A CA 1
ATOM 755 C C . GLY A 1 107 ? -4.035 7.312 -3.832 1 98.5 107 GLY A C 1
ATOM 756 O O . GLY A 1 107 ? -2.824 7.543 -3.848 1 98.5 107 GLY A O 1
ATOM 757 N N . CYS A 1 108 ? -4.801 7.66 -2.789 1 98.56 108 CYS A N 1
ATOM 758 C CA . CYS A 1 108 ? -4.285 8.445 -1.674 1 98.56 108 CYS A CA 1
ATOM 759 C C . CYS A 1 108 ? -3.76 7.547 -0.566 1 98.56 108 CYS A C 1
ATOM 761 O O . CYS A 1 108 ? -3.01 7.996 0.303 1 98.56 108 CYS A O 1
ATOM 763 N N . GLN A 1 109 ? -4.164 6.273 -0.596 1 98.81 109 GLN A N 1
ATOM 764 C CA . GLN A 1 109 ? -3.865 5.434 0.558 1 98.81 109 GLN A CA 1
ATOM 765 C C . GLN A 1 109 ? -2.766 4.426 0.235 1 98.81 109 GLN A C 1
ATOM 767 O O . GLN A 1 109 ? -2.391 3.615 1.084 1 98.81 109 GLN A O 1
ATOM 772 N N . ALA A 1 110 ? -2.174 4.531 -1.001 1 98.88 110 ALA A N 1
ATOM 773 C CA . ALA A 1 110 ? -1.068 3.648 -1.364 1 98.88 110 ALA A CA 1
ATOM 774 C C . ALA A 1 110 ? 0.19 3.988 -0.571 1 98.88 110 ALA A C 1
ATOM 776 O O . ALA A 1 110 ? 0.961 3.1 -0.205 1 98.88 110 ALA A O 1
ATOM 777 N N . TYR A 1 111 ? 0.438 5.27 -0.276 1 98.69 111 TYR A N 1
ATOM 778 C CA . TYR A 1 111 ? 1.625 5.695 0.458 1 98.69 111 TYR A CA 1
ATOM 779 C C . TYR A 1 111 ? 1.631 5.117 1.868 1 98.69 111 TYR A C 1
ATOM 781 O O . TYR A 1 111 ? 2.572 4.418 2.256 1 98.69 111 TYR A O 1
ATOM 789 N N . PRO A 1 112 ? 0.542 5.344 2.664 1 98.88 112 PRO A N 1
ATOM 790 C CA . PRO A 1 112 ? 0.571 4.75 4.004 1 98.88 112 PRO A CA 1
ATOM 791 C C . PRO A 1 112 ? 0.56 3.225 3.977 1 98.88 112 PRO A C 1
ATOM 793 O O . PRO A 1 112 ? 1.125 2.584 4.867 1 98.88 112 PRO A O 1
ATOM 796 N N . ALA A 1 113 ? -0.094 2.656 2.949 1 98.94 113 ALA A N 1
ATOM 797 C CA . ALA A 1 113 ? -0.01 1.204 2.803 1 98.94 113 ALA A CA 1
ATOM 798 C C . ALA A 1 113 ? 1.438 0.752 2.646 1 98.94 113 ALA A C 1
ATOM 800 O O . ALA A 1 113 ? 1.867 -0.211 3.287 1 98.94 113 ALA A O 1
ATOM 801 N N . TYR A 1 114 ? 2.178 1.459 1.851 1 98.94 114 TYR A N 1
ATOM 802 C CA . TYR A 1 114 ? 3.561 1.062 1.609 1 98.94 114 TYR A CA 1
ATOM 803 C C . TYR A 1 114 ? 4.422 1.31 2.842 1 98.94 114 TYR A C 1
ATOM 805 O O . TYR A 1 114 ? 5.34 0.539 3.131 1 98.94 114 TYR A O 1
ATOM 813 N N . LEU A 1 115 ? 4.152 2.371 3.596 1 98.94 115 LEU A N 1
ATOM 814 C CA . LEU A 1 115 ? 4.883 2.555 4.844 1 98.94 115 LEU A CA 1
ATOM 815 C C . LEU A 1 115 ? 4.617 1.402 5.809 1 98.94 115 LEU A C 1
ATOM 817 O O . LEU A 1 115 ? 5.516 0.97 6.531 1 98.94 115 LEU A O 1
ATOM 821 N N . ALA A 1 116 ? 3.369 0.901 5.82 1 98.94 116 ALA A N 1
ATOM 822 C CA . ALA A 1 116 ? 3.072 -0.292 6.609 1 98.94 116 ALA A CA 1
ATOM 823 C C . ALA A 1 116 ? 3.877 -1.49 6.117 1 98.94 116 ALA A C 1
ATOM 825 O O . ALA A 1 116 ? 4.379 -2.281 6.918 1 98.94 116 ALA A O 1
ATOM 826 N N . TRP A 1 117 ? 4 -1.586 4.824 1 98.88 117 TRP A N 1
ATOM 827 C CA . TRP A 1 117 ? 4.816 -2.656 4.262 1 98.88 117 TRP A CA 1
ATOM 828 C C . TRP A 1 117 ? 6.27 -2.529 4.715 1 98.88 117 TRP A C 1
ATOM 830 O O . TRP A 1 117 ? 6.898 -3.521 5.086 1 98.88 117 TRP A O 1
ATOM 840 N N . LEU A 1 118 ? 6.805 -1.305 4.688 1 98.88 118 LEU A N 1
ATOM 841 C CA . LEU A 1 118 ? 8.172 -1.078 5.141 1 98.88 118 LEU A CA 1
ATOM 842 C C . LEU A 1 118 ? 8.336 -1.493 6.602 1 98.88 118 LEU A C 1
ATOM 844 O O . LEU A 1 118 ? 9.352 -2.086 6.973 1 98.88 118 LEU A O 1
ATOM 848 N N . ALA A 1 119 ? 7.344 -1.156 7.359 1 98.88 119 ALA A N 1
ATOM 849 C CA . ALA A 1 119 ? 7.402 -1.482 8.781 1 98.88 119 ALA A CA 1
ATOM 850 C C . ALA A 1 119 ? 7.523 -2.988 8.992 1 98.88 119 ALA A C 1
ATOM 852 O O . ALA A 1 119 ? 8.195 -3.438 9.922 1 98.88 119 ALA A O 1
ATOM 853 N N . LEU A 1 120 ? 6.969 -3.766 8.125 1 98.38 120 LEU A N 1
ATOM 854 C CA . LEU A 1 120 ? 6.934 -5.215 8.305 1 98.38 120 LEU A CA 1
ATOM 855 C C . LEU A 1 120 ? 8.117 -5.875 7.605 1 98.38 120 LEU A C 1
ATOM 857 O O . LEU A 1 120 ? 8.57 -6.945 8.023 1 98.38 120 LEU A O 1
ATOM 861 N N . ASN A 1 121 ? 8.648 -5.199 6.547 1 98.31 121 ASN A N 1
ATOM 862 C CA . ASN A 1 121 ? 9.477 -5.992 5.641 1 98.31 121 ASN A CA 1
ATOM 863 C C . ASN A 1 121 ? 10.859 -5.383 5.477 1 98.31 121 ASN A C 1
ATOM 865 O O . ASN A 1 121 ? 11.828 -6.09 5.18 1 98.31 121 ASN A O 1
ATOM 869 N N . ALA A 1 122 ? 11.016 -4.109 5.641 1 98.5 122 ALA A N 1
ATOM 870 C CA . ALA A 1 122 ? 12.258 -3.439 5.258 1 98.5 122 ALA A CA 1
ATOM 871 C C . ALA A 1 122 ? 13.281 -3.5 6.387 1 98.5 122 ALA A C 1
ATOM 873 O O . ALA A 1 122 ? 12.914 -3.562 7.562 1 98.5 122 ALA A O 1
ATOM 874 N N . ARG A 1 123 ? 14.57 -3.484 5.984 1 97.75 123 ARG A N 1
ATOM 875 C CA . ARG A 1 123 ? 15.578 -3.137 6.98 1 97.75 123 ARG A CA 1
ATOM 876 C C . ARG A 1 123 ? 15.359 -1.724 7.508 1 97.75 123 ARG A C 1
ATOM 878 O O . ARG A 1 123 ? 15.234 -0.776 6.73 1 97.75 123 ARG A O 1
ATOM 885 N N . PRO A 1 124 ? 15.312 -1.575 8.836 1 98.12 124 PRO A N 1
ATOM 886 C CA . PRO A 1 124 ? 14.992 -0.254 9.383 1 98.12 124 PRO A CA 1
ATOM 887 C C . PRO A 1 124 ? 15.898 0.846 8.844 1 98.12 124 PRO A C 1
ATOM 889 O O . PRO A 1 124 ? 15.43 1.946 8.539 1 98.12 124 PRO A O 1
ATOM 892 N N . ALA A 1 125 ? 17.188 0.557 8.656 1 98 125 ALA A N 1
ATOM 893 C CA . ALA A 1 125 ? 18.109 1.562 8.141 1 98 125 ALA A CA 1
ATOM 894 C C . ALA A 1 125 ? 17.734 1.977 6.719 1 98 125 ALA A C 1
ATOM 896 O O . ALA A 1 125 ? 17.781 3.16 6.379 1 98 125 ALA A O 1
ATOM 897 N N . ALA A 1 126 ? 17.359 1.026 5.91 1 98.06 126 ALA A N 1
ATOM 898 C CA . ALA A 1 126 ? 16.953 1.329 4.543 1 98.06 126 ALA A CA 1
ATOM 899 C C . ALA A 1 126 ? 15.656 2.141 4.527 1 98.06 126 ALA A C 1
ATOM 901 O O . ALA A 1 126 ? 15.516 3.078 3.738 1 98.06 126 ALA A O 1
ATOM 902 N N . ALA A 1 127 ? 14.734 1.76 5.391 1 98.5 127 ALA A N 1
ATOM 903 C CA . ALA A 1 127 ? 13.477 2.506 5.496 1 98.5 127 ALA A CA 1
ATOM 904 C C . ALA A 1 127 ? 13.734 3.957 5.887 1 98.5 127 ALA A C 1
ATOM 906 O O . ALA A 1 127 ? 13.172 4.879 5.293 1 98.5 127 ALA A O 1
ATOM 907 N N . ALA A 1 128 ? 14.602 4.152 6.855 1 97.75 128 ALA A N 1
ATOM 908 C CA . ALA A 1 128 ? 14.93 5.5 7.316 1 97.75 128 ALA A CA 1
ATOM 909 C C . ALA A 1 128 ? 15.539 6.336 6.195 1 97.75 128 ALA A C 1
ATOM 911 O O . ALA A 1 128 ? 15.125 7.473 5.965 1 97.75 128 ALA A O 1
ATOM 912 N N . ALA A 1 129 ? 16.484 5.715 5.512 1 96.56 129 ALA A N 1
ATOM 913 C CA . ALA A 1 129 ? 17.156 6.43 4.426 1 96.56 129 ALA A CA 1
ATOM 914 C C . ALA A 1 129 ? 16.156 6.805 3.328 1 96.56 129 ALA A C 1
ATOM 916 O O . ALA A 1 129 ? 16.219 7.914 2.787 1 96.56 129 ALA A O 1
ATOM 917 N N . ALA A 1 130 ? 15.289 5.941 3.012 1 97 130 ALA A N 1
ATOM 918 C CA . ALA A 1 130 ? 14.273 6.199 1.99 1 97 130 ALA A CA 1
ATOM 919 C C . ALA A 1 130 ? 13.352 7.336 2.408 1 97 130 ALA A C 1
ATOM 921 O O . ALA A 1 130 ? 13.031 8.211 1.602 1 97 130 ALA A O 1
ATOM 922 N N . LEU A 1 131 ? 12.922 7.332 3.676 1 97.06 131 LEU A N 1
ATOM 923 C CA . LEU A 1 131 ? 12.031 8.367 4.184 1 97.06 131 LEU A CA 1
ATOM 924 C C . LEU A 1 131 ? 12.695 9.734 4.129 1 97.06 131 LEU A C 1
ATOM 926 O O . LEU A 1 131 ? 12.094 10.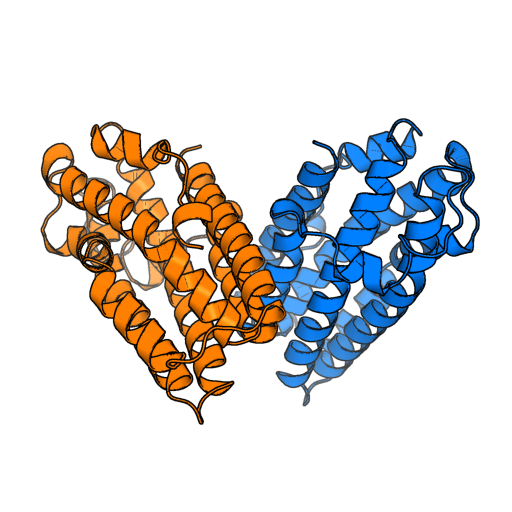711 3.672 1 97.06 131 LEU A O 1
ATOM 930 N N . VAL A 1 132 ? 13.914 9.812 4.523 1 94.88 132 VAL A N 1
ATOM 931 C CA . VAL A 1 132 ? 14.656 11.07 4.578 1 94.88 132 VAL A CA 1
ATOM 932 C C . VAL A 1 132 ? 14.805 11.641 3.17 1 94.88 132 VAL A C 1
ATOM 934 O O . VAL A 1 132 ? 14.688 12.859 2.975 1 94.88 132 VAL A O 1
ATOM 937 N N . ALA A 1 133 ? 14.984 10.797 2.232 1 92 133 ALA A N 1
ATOM 938 C CA . ALA A 1 133 ? 15.172 11.234 0.852 1 92 133 ALA A CA 1
ATOM 939 C C . ALA A 1 133 ? 13.906 11.891 0.304 1 92 133 ALA A C 1
ATOM 941 O O . ALA A 1 133 ? 13.961 12.625 -0.686 1 92 133 ALA A O 1
ATOM 942 N N . ASN A 1 134 ? 12.797 11.664 0.942 1 90.12 134 ASN A N 1
ATOM 943 C CA . ASN A 1 134 ? 11.516 12.141 0.433 1 90.12 134 ASN A CA 1
ATOM 944 C C . ASN A 1 134 ? 11.055 13.398 1.166 1 90.12 134 ASN A C 1
ATOM 946 O O . ASN A 1 134 ? 10.047 14 0.792 1 90.12 134 ASN A O 1
ATOM 950 N N . PHE A 1 135 ? 11.75 13.883 2.197 1 92.06 135 PHE A N 1
ATOM 951 C CA . PHE A 1 135 ? 11.32 14.969 3.07 1 92.06 135 PHE A CA 1
ATOM 952 C C . PHE A 1 135 ? 11.336 16.297 2.33 1 92.06 135 PHE A C 1
ATOM 954 O O . PHE A 1 135 ? 10.406 17.094 2.451 1 92.06 135 PHE A O 1
ATOM 961 N N . ALA A 1 136 ? 12.383 16.453 1.551 1 86.19 136 ALA A N 1
ATOM 962 C CA . ALA A 1 136 ? 12.594 17.766 0.94 1 86.19 136 ALA A CA 1
ATOM 963 C C . ALA A 1 136 ? 11.461 18.109 -0.021 1 86.19 136 ALA A C 1
ATOM 965 O O . ALA A 1 136 ? 10.914 19.219 0.021 1 86.19 136 ALA A O 1
ATOM 966 N N . ALA A 1 137 ? 11.086 17.234 -0.839 1 87.81 137 ALA A N 1
ATOM 967 C CA . ALA A 1 137 ? 10.023 17.469 -1.813 1 87.81 137 ALA A CA 1
ATOM 968 C C . ALA A 1 137 ? 8.695 17.719 -1.119 1 87.81 137 ALA A C 1
ATOM 970 O O . ALA A 1 137 ? 8.016 18.719 -1.408 1 87.81 137 ALA A O 1
ATOM 971 N N . TRP A 1 138 ? 8.305 16.922 -0.214 1 92.44 138 TRP A N 1
ATOM 972 C CA . TRP A 1 138 ? 7.066 17.078 0.538 1 92.44 138 TRP A CA 1
ATOM 973 C C . TRP A 1 138 ? 7.039 18.406 1.263 1 92.44 138 TRP A C 1
ATOM 975 O O . TRP A 1 138 ? 6.031 19.125 1.227 1 92.44 138 TRP A O 1
ATOM 985 N N . GLY A 1 139 ? 8.125 18.75 1.923 1 93.56 139 GLY A N 1
ATOM 986 C CA . GLY A 1 139 ? 8.219 20.031 2.619 1 93.56 139 GLY A CA 1
ATOM 987 C C . GLY A 1 139 ? 8.039 21.219 1.7 1 93.56 139 GLY A C 1
ATOM 988 O O . GLY A 1 139 ? 7.359 22.188 2.053 1 93.56 139 GLY A O 1
ATOM 989 N N . GLY A 1 140 ? 8.648 21.188 0.524 1 92.94 140 GLY A N 1
ATOM 990 C CA . GLY A 1 140 ? 8.492 22.25 -0.455 1 92.94 140 GLY A CA 1
ATOM 991 C C . GLY A 1 140 ? 7.055 22.422 -0.914 1 92.94 140 GLY A C 1
ATOM 992 O O . GLY A 1 140 ? 6.574 23.547 -1.036 1 92.94 140 GLY A O 1
ATOM 993 N N . TYR A 1 141 ? 6.363 21.312 -1.174 1 95.31 141 TYR A N 1
ATOM 994 C CA . TYR A 1 141 ? 4.953 21.375 -1.54 1 95.31 141 TYR A CA 1
ATOM 995 C C . TYR A 1 141 ? 4.129 22.016 -0.425 1 95.31 141 TYR A C 1
ATOM 997 O O . TYR A 1 141 ? 3.287 22.875 -0.681 1 95.31 141 TYR A O 1
ATOM 1005 N N . CYS A 1 142 ? 4.41 21.594 0.812 1 96.94 142 CYS A N 1
ATOM 1006 C CA . CYS A 1 142 ? 3.664 22.109 1.953 1 96.94 142 CYS A CA 1
ATOM 1007 C C . CYS A 1 142 ? 3.895 23.609 2.115 1 96.94 142 CYS A C 1
ATOM 1009 O O . CYS A 1 142 ? 2.963 24.359 2.416 1 96.94 142 CYS A O 1
ATOM 1011 N N . ALA A 1 143 ? 5.168 24.062 1.917 1 96.62 143 ALA A N 1
ATOM 1012 C CA . ALA A 1 143 ? 5.465 25.484 1.992 1 96.62 143 ALA A CA 1
ATOM 1013 C C . ALA A 1 143 ? 4.672 26.281 0.953 1 96.62 143 ALA A C 1
ATOM 1015 O O . ALA A 1 143 ? 4.098 27.328 1.26 1 96.62 143 ALA A O 1
ATOM 1016 N N . SER A 1 144 ? 4.629 25.766 -0.23 1 96.5 144 SER A N 1
ATOM 1017 C CA . SER A 1 144 ? 3.883 26.406 -1.312 1 96.5 144 SER A CA 1
ATOM 1018 C C . SER A 1 144 ? 2.395 26.484 -0.986 1 96.5 144 SER A C 1
ATOM 1020 O O . SER A 1 144 ? 1.763 27.516 -1.189 1 96.5 144 SER A O 1
ATOM 1022 N N . ILE A 1 145 ? 1.845 25.453 -0.475 1 97.88 145 ILE A N 1
ATOM 1023 C CA . ILE A 1 145 ? 0.42 25.406 -0.166 1 97.88 145 ILE A CA 1
ATOM 1024 C C . ILE A 1 145 ? 0.108 26.359 0.984 1 97.88 145 ILE A C 1
ATOM 1026 O O . ILE A 1 145 ? -0.877 27.109 0.935 1 97.88 145 ILE A O 1
ATOM 1030 N N . ALA A 1 146 ? 0.955 26.328 2 1 98 146 ALA A N 1
ATOM 1031 C CA . ALA A 1 146 ? 0.749 27.234 3.133 1 98 146 ALA A CA 1
ATOM 1032 C C . ALA A 1 146 ? 0.675 28.688 2.672 1 98 146 ALA A C 1
ATOM 1034 O O . ALA A 1 146 ? -0.2 29.438 3.105 1 98 146 ALA A O 1
ATOM 1035 N N . ARG A 1 147 ? 1.575 29.047 1.833 1 97.75 147 ARG A N 1
ATOM 1036 C CA . ARG A 1 147 ? 1.567 30.406 1.28 1 97.75 147 ARG A CA 1
ATOM 1037 C C . ARG A 1 147 ? 0.279 30.672 0.511 1 97.75 147 ARG A C 1
ATOM 1039 O O . ARG A 1 147 ? -0.337 31.734 0.672 1 97.75 147 ARG A O 1
ATOM 1046 N N . ALA A 1 148 ? -0.15 29.766 -0.286 1 98 148 ALA A N 1
ATOM 1047 C CA . ALA A 1 148 ? -1.344 29.906 -1.115 1 98 148 ALA A CA 1
ATOM 1048 C C . ALA A 1 148 ? -2.596 30.047 -0.254 1 98 148 ALA A C 1
ATOM 1050 O O . ALA A 1 148 ? -3.5 30.828 -0.582 1 98 148 ALA A O 1
ATOM 1051 N N . LEU A 1 149 ? -2.672 29.281 0.806 1 97.94 149 LEU A N 1
ATOM 1052 C CA . LEU A 1 149 ? -3.824 29.328 1.697 1 97.94 149 LEU A CA 1
ATOM 1053 C C . LEU A 1 149 ? -4.023 30.734 2.246 1 97.94 149 LEU A C 1
ATOM 1055 O O . LEU A 1 149 ? -5.148 31.234 2.314 1 97.94 149 LEU A O 1
ATOM 1059 N N . ARG A 1 150 ? -2.977 31.391 2.576 1 97.5 150 ARG A N 1
ATOM 1060 C CA . ARG A 1 150 ? -3.039 32.75 3.117 1 97.5 150 ARG A CA 1
ATOM 1061 C C . ARG A 1 150 ? -3.318 33.781 2.016 1 97.5 150 ARG A C 1
ATOM 1063 O O . ARG A 1 150 ? -4.176 34.625 2.172 1 97.5 150 ARG A O 1
ATOM 1070 N N . THR A 1 151 ? -2.695 33.562 0.892 1 97.5 151 THR A N 1
ATOM 1071 C CA . THR A 1 151 ? -2.697 34.625 -0.131 1 97.5 151 THR A CA 1
ATOM 1072 C C . THR A 1 151 ? -3.955 34.531 -0.989 1 97.5 151 THR A C 1
ATOM 1074 O O . THR A 1 151 ? -4.496 35.562 -1.413 1 97.5 151 THR A O 1
ATOM 1077 N N . HIS A 1 152 ? -4.43 33.312 -1.229 1 97.12 152 HIS A N 1
ATOM 1078 C CA . HIS A 1 152 ? -5.484 33.156 -2.225 1 97.12 152 HIS A CA 1
ATOM 1079 C C . HIS A 1 152 ? -6.793 32.688 -1.581 1 97.12 152 HIS A C 1
ATOM 1081 O O . HIS A 1 152 ? -7.871 32.906 -2.135 1 97.12 152 HIS A O 1
ATOM 1087 N N . TYR A 1 153 ? -6.742 32.125 -0.42 1 96.25 153 TYR A N 1
ATOM 1088 C CA . TYR A 1 153 ? -7.941 31.484 0.102 1 96.25 153 TYR A CA 1
ATOM 1089 C C . TYR A 1 153 ? -8.383 32.125 1.407 1 96.25 153 TYR A C 1
ATOM 1091 O O . TYR A 1 153 ? -9.5 31.891 1.885 1 96.25 153 TYR A O 1
ATOM 1099 N N . GLY A 1 154 ? -7.535 32.906 2.004 1 95.69 154 GLY A N 1
ATOM 1100 C CA . GLY A 1 154 ? -7.898 33.656 3.207 1 95.69 154 GLY A CA 1
ATOM 1101 C C . GLY A 1 154 ? -8.078 32.75 4.418 1 95.69 154 GLY A C 1
ATOM 1102 O O . GLY A 1 154 ? -8.938 33 5.262 1 95.69 154 GLY A O 1
ATOM 1103 N N . PHE A 1 155 ? -7.34 31.688 4.496 1 96.25 155 PHE A N 1
ATOM 1104 C CA . PHE A 1 155 ? -7.438 30.766 5.625 1 96.25 155 PHE A CA 1
ATOM 1105 C C . PHE A 1 155 ? -6.836 31.391 6.879 1 96.25 155 PHE A C 1
ATOM 1107 O O . PHE A 1 155 ? -5.809 32.062 6.816 1 96.25 155 PHE A O 1
ATOM 1114 N N . PRO A 1 156 ? -7.473 31.141 8.039 1 96.31 156 PRO A N 1
ATOM 1115 C CA . PRO A 1 156 ? -6.848 31.578 9.289 1 96.31 156 PRO A CA 1
ATOM 1116 C C . PRO A 1 156 ? -5.574 30.797 9.617 1 96.31 156 PRO A C 1
ATOM 1118 O O . PRO A 1 156 ? -5.324 29.734 9.031 1 96.31 156 PRO A O 1
ATOM 1121 N N . GLU A 1 157 ? -4.785 31.219 10.523 1 97.38 157 GLU A N 1
ATOM 1122 C CA . GLU A 1 157 ? -3.463 30.672 10.836 1 97.38 157 GLU A CA 1
ATOM 1123 C C . GLU A 1 157 ? -3.553 29.219 11.305 1 97.38 157 GLU A C 1
ATOM 1125 O O . GLU A 1 157 ? -2.705 28.406 10.961 1 97.38 157 GLU A O 1
ATOM 1130 N N . ASP A 1 158 ? -4.543 28.922 12.094 1 96.69 158 ASP A N 1
ATOM 1131 C CA . ASP A 1 158 ? -4.668 27.562 12.617 1 96.69 158 ASP A CA 1
ATOM 1132 C C . ASP A 1 158 ? -4.969 26.562 11.5 1 96.69 158 ASP A C 1
ATOM 1134 O O . ASP A 1 158 ? -4.559 25.406 11.562 1 96.69 158 ASP A O 1
ATOM 1138 N N . ALA A 1 159 ? -5.625 27.031 10.461 1 96.56 159 ALA A N 1
ATOM 1139 C CA . ALA A 1 159 ? -5.934 26.172 9.328 1 96.56 159 ALA A CA 1
ATOM 1140 C C . ALA A 1 159 ? -4.695 25.953 8.461 1 96.56 159 ALA A C 1
ATOM 1142 O O . ALA A 1 159 ? -4.656 25.016 7.66 1 96.56 159 ALA A O 1
ATOM 1143 N N . CYS A 1 160 ? -3.693 26.812 8.562 1 98.19 160 CYS A N 1
ATOM 1144 C CA . CYS A 1 160 ? -2.455 26.688 7.805 1 98.19 160 CYS A CA 1
ATOM 1145 C C . CYS A 1 160 ? -1.436 25.844 8.562 1 98.19 160 CYS A C 1
ATOM 1147 O O . CYS A 1 160 ? -0.417 25.438 7.996 1 98.19 160 CYS A O 1
ATOM 1149 N N . ALA A 1 161 ? -1.742 25.484 9.805 1 98.06 161 ALA A N 1
ATOM 1150 C CA . ALA A 1 161 ? -0.774 24.906 10.734 1 98.06 161 ALA A CA 1
ATOM 1151 C C . ALA A 1 161 ? -0.285 23.547 10.227 1 98.06 161 ALA A C 1
ATOM 1153 O O . ALA A 1 161 ? 0.875 23.188 10.43 1 98.06 161 ALA A O 1
ATOM 1154 N N . PHE A 1 162 ? -1.163 22.781 9.617 1 98 162 PHE A N 1
ATOM 1155 C CA . PHE A 1 162 ? -0.769 21.484 9.086 1 98 162 PHE A CA 1
ATOM 1156 C C . PHE A 1 162 ? 0.379 21.641 8.094 1 98 162 PHE A C 1
ATOM 1158 O O . PHE A 1 162 ? 1.412 20.969 8.227 1 98 162 PHE A O 1
ATOM 1165 N N . PHE A 1 163 ? 0.203 22.516 7.125 1 98.44 163 PHE A N 1
ATOM 1166 C CA . PHE A 1 163 ? 1.213 22.703 6.09 1 98.44 163 PHE A CA 1
ATOM 1167 C C . PHE A 1 163 ? 2.436 23.422 6.652 1 98.44 163 PHE A C 1
ATOM 1169 O O . PHE A 1 163 ? 3.566 23.125 6.254 1 98.44 163 PHE A O 1
ATOM 1176 N N . ASP A 1 164 ? 2.236 24.344 7.609 1 98 164 ASP A N 1
ATOM 1177 C CA . ASP A 1 164 ? 3.361 25.016 8.25 1 98 164 ASP A CA 1
ATOM 1178 C C . ASP A 1 164 ? 4.266 24.016 8.969 1 98 164 ASP A C 1
ATOM 1180 O O . ASP A 1 164 ? 5.488 24.156 8.953 1 98 164 ASP A O 1
ATOM 1184 N N . PHE A 1 165 ? 3.645 23.078 9.602 1 96.56 165 PHE A N 1
ATOM 1185 C CA . PHE A 1 165 ? 4.391 22.062 10.336 1 96.56 165 PHE A CA 1
ATOM 1186 C C . PHE A 1 165 ? 5.359 21.328 9.414 1 96.56 165 PHE A C 1
ATOM 1188 O O . PHE A 1 165 ? 6.543 21.188 9.742 1 96.56 165 PHE A O 1
ATOM 1195 N N . PHE A 1 166 ? 4.914 20.906 8.211 1 95.94 166 PHE A N 1
ATOM 1196 C CA . PHE A 1 166 ? 5.711 20.094 7.305 1 95.94 166 PHE A CA 1
ATOM 1197 C C . PHE A 1 166 ? 6.617 20.969 6.449 1 95.94 166 PHE A C 1
ATOM 1199 O O . PHE A 1 166 ? 7.559 20.469 5.824 1 95.94 166 PHE A O 1
ATOM 1206 N N . ALA A 1 167 ? 6.328 22.234 6.398 1 95.31 167 ALA A N 1
ATOM 1207 C CA . ALA A 1 167 ? 7.113 23.141 5.578 1 95.31 167 ALA A CA 1
ATOM 1208 C C . ALA A 1 167 ? 8.445 23.469 6.25 1 95.31 167 ALA A C 1
ATOM 1210 O O . ALA A 1 167 ? 9.352 24.031 5.617 1 95.31 167 ALA A O 1
ATOM 1211 N N . GLN A 1 168 ? 8.531 23.188 7.523 1 90.19 168 GLN A N 1
ATOM 1212 C CA . GLN A 1 168 ? 9.797 23.438 8.203 1 90.19 168 GLN A CA 1
ATOM 1213 C C . GLN A 1 168 ? 10.938 22.688 7.535 1 90.19 168 GLN A C 1
ATOM 1215 O O . GLN A 1 168 ? 10.75 21.594 7.023 1 90.19 168 GLN A O 1
ATOM 1220 N N . PRO A 1 169 ? 12.102 23.391 7.5 1 84.94 169 PRO A N 1
ATOM 1221 C CA . PRO A 1 169 ? 13.234 22.719 6.867 1 84.94 169 PRO A CA 1
ATOM 1222 C C . PRO A 1 169 ? 13.5 21.328 7.457 1 84.94 169 PRO A C 1
ATOM 1224 O O . PRO A 1 169 ? 13.492 21.156 8.68 1 84.94 169 PRO A O 1
ATOM 1227 N N . ALA A 1 170 ? 13.734 20.438 6.543 1 82.31 170 ALA A N 1
ATOM 1228 C CA . ALA A 1 170 ? 13.938 19.047 6.938 1 82.31 170 ALA A CA 1
ATOM 1229 C C . ALA A 1 170 ? 15.336 18.844 7.52 1 82.31 170 ALA A C 1
ATOM 1231 O O . ALA A 1 170 ? 15.648 17.781 8.039 1 82.31 170 ALA A O 1
ATOM 1232 N N . THR A 1 171 ? 16.141 19.797 7.621 1 85.5 171 THR A N 1
ATOM 1233 C CA . THR A 1 171 ? 17.578 19.719 7.914 1 85.5 171 THR A CA 1
ATOM 1234 C C . THR A 1 171 ? 17.812 19.062 9.273 1 85.5 171 THR A C 1
ATOM 1236 O O . THR A 1 171 ? 18.656 18.172 9.406 1 85.5 171 THR A O 1
ATOM 1239 N N . GLU A 1 172 ? 17.031 19.516 10.219 1 86.75 172 GLU A N 1
ATOM 1240 C CA . GLU A 1 172 ? 17.234 18.969 11.555 1 86.75 172 GLU A CA 1
ATOM 1241 C C . GLU A 1 172 ? 16.859 17.484 11.602 1 86.75 172 GLU A C 1
ATOM 1243 O O . GLU A 1 172 ? 17.594 16.672 12.188 1 86.75 172 GLU A O 1
ATOM 1248 N N . LEU A 1 173 ? 15.758 17.125 10.969 1 85.12 173 LEU A N 1
ATOM 1249 C CA . LEU A 1 173 ? 15.328 15.734 10.945 1 85.12 173 LEU A CA 1
ATOM 1250 C C . LEU A 1 173 ? 16.312 14.883 10.164 1 85.12 173 LEU A C 1
ATOM 1252 O O . LEU A 1 173 ? 16.562 13.727 10.531 1 85.12 173 LEU A O 1
ATOM 1256 N N . GLU A 1 174 ? 16.859 15.422 9.117 1 89.44 174 GLU A N 1
ATOM 1257 C CA . GLU A 1 174 ? 17.859 14.734 8.32 1 89.44 174 GLU A CA 1
ATOM 1258 C C . GLU A 1 174 ? 19.141 14.5 9.117 1 89.44 174 GLU A C 1
ATOM 1260 O O . GLU A 1 174 ? 19.734 13.43 9.047 1 89.44 174 GLU A O 1
ATOM 1265 N N . ARG A 1 175 ? 19.516 15.484 9.844 1 92.81 175 ARG A N 1
ATOM 1266 C CA . ARG A 1 175 ? 20.703 15.352 10.688 1 92.81 175 ARG A CA 1
ATOM 1267 C C . ARG A 1 175 ? 20.484 14.305 11.773 1 92.81 175 ARG A C 1
ATOM 1269 O O . ARG A 1 175 ? 21.359 13.484 12.047 1 92.81 175 ARG A O 1
ATOM 1276 N N . GLN A 1 176 ? 19.328 14.336 12.352 1 94.38 176 GLN A N 1
ATOM 1277 C CA . GLN A 1 176 ? 18.984 13.359 13.383 1 94.38 176 GLN A CA 1
ATOM 1278 C C . GLN A 1 176 ? 19 11.945 12.82 1 94.38 176 GLN A C 1
ATOM 1280 O O . GLN A 1 176 ? 19.453 11.008 13.492 1 94.38 176 GLN A O 1
ATOM 1285 N N . ALA A 1 177 ? 18.5 11.812 11.648 1 95.06 177 ALA A N 1
ATOM 1286 C CA . ALA A 1 177 ? 18.516 10.5 11 1 95.06 177 ALA A CA 1
ATOM 1287 C C . ALA A 1 177 ? 19.938 10.023 10.773 1 95.06 177 ALA A C 1
ATOM 1289 O O . ALA A 1 177 ? 20.266 8.867 11.031 1 95.06 177 ALA A O 1
ATOM 1290 N N . ALA A 1 178 ? 20.766 10.938 10.258 1 94.12 178 ALA A N 1
ATOM 1291 C CA . ALA A 1 178 ? 22.156 10.602 10.008 1 94.12 178 ALA A CA 1
ATOM 1292 C C . ALA A 1 178 ? 22.859 10.164 11.297 1 94.12 178 ALA A C 1
ATOM 1294 O O . ALA A 1 178 ? 23.594 9.18 11.305 1 94.12 178 ALA A O 1
ATOM 1295 N N . ASP A 1 179 ? 22.625 10.883 12.344 1 96.06 179 ASP A N 1
ATOM 1296 C CA . ASP A 1 179 ? 23.188 10.539 13.641 1 96.06 179 ASP A CA 1
ATOM 1297 C C . ASP A 1 179 ? 22.719 9.172 14.109 1 96.06 179 ASP A C 1
ATOM 1299 O O . ASP A 1 179 ? 23.5 8.375 14.633 1 96.06 179 ASP A O 1
ATOM 1303 N N . ALA A 1 180 ? 21.438 8.922 13.938 1 96.88 180 ALA A N 1
ATOM 1304 C CA . ALA A 1 180 ? 20.844 7.664 14.391 1 96.88 180 ALA A CA 1
ATOM 1305 C C . ALA A 1 180 ? 21.375 6.484 13.586 1 96.88 180 ALA A C 1
ATOM 1307 O O . ALA A 1 180 ? 21.516 5.379 14.117 1 96.88 180 ALA A O 1
ATOM 1308 N N . LEU A 1 181 ? 21.641 6.703 12.305 1 94.38 181 LEU A N 1
ATOM 1309 C CA . LEU A 1 181 ? 22.172 5.656 11.438 1 94.38 181 LEU A CA 1
ATOM 1310 C C . LEU A 1 181 ? 23.641 5.379 11.742 1 94.38 181 LEU A C 1
ATOM 1312 O O . LEU A 1 181 ? 24.125 4.277 11.492 1 94.38 181 LEU A O 1
ATOM 1316 N N . GLY A 1 182 ? 24.297 6.375 12.273 1 90.38 182 GLY A N 1
ATOM 1317 C CA . GLY A 1 182 ? 25.688 6.215 12.625 1 90.38 182 GLY A CA 1
ATOM 1318 C C . GLY A 1 182 ? 26.641 6.723 11.547 1 90.38 182 GLY A C 1
ATOM 1319 O O . GLY A 1 182 ? 26.203 7.035 10.438 1 90.38 182 GLY A O 1
ATOM 1320 N N . PRO A 1 183 ? 27.828 6.707 11.914 1 87.69 183 PRO A N 1
ATOM 1321 C CA . PRO A 1 183 ? 28.828 7.34 11.047 1 87.69 183 PRO A CA 1
ATOM 1322 C C . PRO A 1 183 ? 29.25 6.449 9.883 1 87.69 183 PRO A C 1
ATOM 1324 O O . PRO A 1 183 ? 29.781 6.941 8.883 1 87.69 183 PRO A O 1
ATOM 1327 N N . ASP A 1 184 ? 29.016 5.207 10.008 1 88.38 184 ASP A N 1
ATOM 1328 C CA . ASP A 1 184 ? 29.422 4.289 8.945 1 88.38 184 ASP A CA 1
ATOM 1329 C C . ASP A 1 184 ? 28.438 4.34 7.777 1 88.38 184 ASP A C 1
ATOM 1331 O O . ASP A 1 184 ? 27.234 4.422 7.98 1 88.38 184 ASP A O 1
ATOM 1335 N N . PRO A 1 185 ? 29.031 4.309 6.605 1 89.94 185 PRO A N 1
ATOM 1336 C CA . PRO A 1 185 ? 28.141 4.262 5.445 1 89.94 185 PRO A CA 1
ATOM 1337 C C . PRO A 1 185 ? 27.266 3.008 5.422 1 89.94 185 PRO A C 1
ATOM 1339 O O . PRO A 1 185 ? 27.672 1.957 5.922 1 89.94 185 PRO A O 1
ATOM 1342 N N . LEU A 1 186 ? 26.125 3.143 4.848 1 92.31 186 LEU A N 1
ATOM 1343 C CA . LEU A 1 186 ? 25.266 1.973 4.641 1 92.31 186 LEU A CA 1
ATOM 1344 C C . LEU A 1 186 ? 25.938 0.991 3.676 1 92.31 186 LEU A C 1
ATOM 1346 O O . LEU A 1 186 ? 26.547 1.402 2.693 1 92.31 186 LEU A O 1
ATOM 1350 N N . ASP A 1 187 ? 25.797 -0.238 3.934 1 94.31 187 ASP A N 1
ATOM 1351 C CA . ASP A 1 187 ? 26.328 -1.222 3.004 1 94.31 187 ASP A CA 1
ATOM 1352 C C . ASP A 1 187 ? 25.547 -1.239 1.697 1 94.31 187 ASP A C 1
ATOM 1354 O O . ASP A 1 187 ? 24.453 -0.659 1.615 1 94.31 187 ASP A O 1
ATOM 1358 N N . GLY A 1 188 ? 26.109 -1.839 0.728 1 94.12 188 GLY A N 1
ATOM 1359 C CA . GLY A 1 188 ? 25.562 -1.824 -0.619 1 94.12 188 GLY A CA 1
ATOM 1360 C C . GLY A 1 188 ? 24.141 -2.357 -0.692 1 94.12 188 GLY A C 1
ATOM 1361 O O . GLY A 1 188 ? 23.297 -1.783 -1.377 1 94.12 188 GLY A O 1
ATOM 1362 N N . ARG A 1 189 ? 23.891 -3.396 -0.028 1 93.94 189 ARG A N 1
ATOM 1363 C CA . ARG A 1 189 ? 22.578 -4.012 -0.047 1 93.94 189 ARG A CA 1
ATOM 1364 C C . ARG A 1 189 ? 21.531 -3.1 0.59 1 93.94 189 ARG A C 1
ATOM 1366 O O . ARG A 1 189 ? 20.438 -2.941 0.062 1 93.94 189 ARG A O 1
ATOM 1373 N N . THR A 1 190 ? 21.891 -2.49 1.728 1 96.12 190 THR A N 1
ATOM 1374 C CA . THR A 1 190 ? 20.984 -1.573 2.418 1 96.12 190 THR A CA 1
ATOM 1375 C C . THR A 1 190 ? 20.719 -0.335 1.566 1 96.12 190 THR A C 1
ATOM 1377 O O . THR A 1 190 ? 19.578 0.13 1.476 1 96.12 190 THR A O 1
ATOM 1380 N N . LEU A 1 191 ? 21.75 0.141 0.903 1 95.25 191 LEU A N 1
ATOM 1381 C CA . LEU A 1 191 ? 21.609 1.327 0.065 1 95.25 191 LEU A CA 1
ATOM 1382 C C . LEU A 1 191 ? 20.75 1.035 -1.152 1 95.25 191 LEU A C 1
ATOM 1384 O O . LEU A 1 191 ? 19.906 1.851 -1.527 1 95.25 191 LEU A O 1
ATOM 1388 N N . ALA A 1 192 ? 20.969 -0.108 -1.717 1 95.25 192 ALA A N 1
ATOM 1389 C CA . ALA A 1 192 ? 20.156 -0.503 -2.859 1 95.25 192 ALA A CA 1
ATOM 1390 C C . ALA A 1 192 ? 18.688 -0.625 -2.465 1 95.25 192 ALA A C 1
ATOM 1392 O O . ALA A 1 192 ? 17.797 -0.158 -3.188 1 95.25 192 ALA A O 1
ATOM 1393 N N . ALA A 1 193 ? 18.453 -1.166 -1.346 1 96.88 193 ALA A N 1
ATOM 1394 C CA . ALA A 1 193 ? 17.094 -1.283 -0.833 1 96.88 193 ALA A CA 1
ATOM 1395 C C . ALA A 1 193 ? 16.484 0.091 -0.563 1 96.88 193 ALA A C 1
ATOM 1397 O O . ALA A 1 193 ? 15.32 0.336 -0.882 1 96.88 193 ALA A O 1
ATOM 1398 N N . ALA A 1 194 ? 17.266 0.976 0.034 1 97.19 194 ALA A N 1
ATOM 1399 C CA . ALA A 1 194 ? 16.797 2.33 0.321 1 97.19 194 ALA A CA 1
ATOM 1400 C C . ALA A 1 194 ? 16.375 3.051 -0.958 1 97.19 194 ALA A C 1
ATOM 1402 O O . ALA A 1 194 ? 15.352 3.732 -0.988 1 97.19 194 ALA A O 1
ATOM 1403 N N . ARG A 1 195 ? 17.172 2.859 -1.988 1 96.31 195 ARG A N 1
ATOM 1404 C CA . ARG A 1 195 ? 16.859 3.484 -3.27 1 96.31 195 ARG A CA 1
ATOM 1405 C C . ARG A 1 195 ? 15.547 2.955 -3.836 1 96.31 195 ARG A C 1
ATOM 1407 O O . ARG A 1 195 ? 14.711 3.729 -4.316 1 96.31 195 ARG A O 1
ATOM 1414 N N . GLU A 1 196 ? 15.406 1.725 -3.75 1 97 196 GLU A N 1
ATOM 1415 C CA . GLU A 1 196 ? 14.172 1.102 -4.227 1 97 196 GLU A CA 1
ATOM 1416 C C . GLU A 1 196 ? 12.961 1.581 -3.424 1 97 196 GLU A C 1
ATOM 1418 O O . GLU A 1 196 ? 11.945 1.975 -3.998 1 97 196 GLU A O 1
ATOM 1423 N N . HIS A 1 197 ? 13.094 1.539 -2.088 1 98.19 197 HIS A N 1
ATOM 1424 C CA . HIS A 1 197 ? 12.016 2.014 -1.229 1 98.19 197 HIS A CA 1
ATOM 1425 C C . HIS A 1 197 ? 11.688 3.477 -1.516 1 98.19 197 HIS A C 1
ATOM 1427 O O . HIS A 1 197 ? 10.516 3.855 -1.564 1 98.19 197 HIS A O 1
ATOM 1433 N N . GLY A 1 198 ? 12.773 4.289 -1.677 1 97.31 198 GLY A N 1
ATOM 1434 C CA . GLY A 1 198 ? 12.562 5.695 -1.976 1 97.31 198 GLY A CA 1
ATOM 1435 C C . GLY A 1 198 ? 11.781 5.926 -3.252 1 97.31 198 GLY A C 1
ATOM 1436 O O . GLY A 1 198 ? 10.898 6.789 -3.299 1 97.31 198 GLY A O 1
ATOM 1437 N N . ARG A 1 199 ? 12.047 5.129 -4.266 1 96.44 199 ARG A N 1
ATOM 1438 C CA . ARG A 1 199 ? 11.344 5.25 -5.539 1 96.44 199 ARG A CA 1
ATOM 1439 C C . ARG A 1 199 ? 9.875 4.879 -5.387 1 96.44 199 ARG A C 1
ATOM 1441 O O . ARG A 1 199 ? 9 5.535 -5.965 1 96.44 199 ARG A O 1
ATOM 1448 N N . LEU A 1 200 ? 9.586 3.85 -4.625 1 97.88 200 LEU A N 1
ATOM 1449 C CA . LEU A 1 200 ? 8.203 3.447 -4.406 1 97.88 200 LEU A CA 1
ATOM 1450 C C . LEU A 1 200 ? 7.453 4.5 -3.594 1 97.88 200 LEU A C 1
ATOM 1452 O O . LEU A 1 200 ? 6.324 4.863 -3.932 1 97.88 200 LEU A O 1
ATOM 1456 N N . LEU A 1 201 ? 8.109 5.059 -2.541 1 97.81 201 LEU A N 1
ATOM 1457 C CA . LEU A 1 201 ? 7.488 6.121 -1.754 1 97.81 201 LEU A CA 1
ATOM 1458 C C . LEU A 1 201 ? 7.172 7.328 -2.627 1 97.81 201 LEU A C 1
ATOM 1460 O O . LEU A 1 201 ? 6.078 7.895 -2.539 1 97.81 201 LEU A O 1
ATOM 1464 N N . GLN A 1 202 ? 8.078 7.656 -3.463 1 95.88 202 GLN A N 1
ATOM 1465 C CA . GLN A 1 202 ? 7.875 8.789 -4.359 1 95.88 202 GLN A CA 1
ATOM 1466 C C . GLN A 1 202 ? 6.73 8.523 -5.336 1 95.88 202 GLN A C 1
ATOM 1468 O O . GLN A 1 202 ? 5.906 9.406 -5.59 1 95.88 202 GLN A O 1
ATOM 1473 N N . ALA A 1 203 ? 6.703 7.355 -5.879 1 96.62 203 ALA A N 1
ATOM 1474 C CA . ALA A 1 203 ? 5.641 6.996 -6.809 1 96.62 203 ALA A CA 1
ATOM 1475 C C . ALA A 1 203 ? 4.27 7.082 -6.141 1 96.62 203 ALA A C 1
ATOM 1477 O O . ALA A 1 203 ? 3.307 7.559 -6.746 1 96.62 203 ALA A O 1
ATOM 1478 N N . TYR A 1 204 ? 4.156 6.648 -4.906 1 98.12 204 TYR A N 1
ATOM 1479 C CA . TYR A 1 204 ? 2.871 6.652 -4.215 1 98.12 204 TYR A CA 1
ATOM 1480 C C . TYR A 1 204 ? 2.498 8.062 -3.766 1 98.12 204 TYR A C 1
ATOM 1482 O O . TYR A 1 204 ? 1.315 8.398 -3.689 1 98.12 204 TYR A O 1
ATOM 1490 N N . GLU A 1 205 ? 3.523 8.891 -3.443 1 96.88 205 GLU A N 1
ATOM 1491 C CA . GLU A 1 205 ? 3.236 10.305 -3.221 1 96.88 205 GLU A CA 1
ATOM 1492 C C . GLU A 1 205 ? 2.678 10.961 -4.48 1 96.88 205 GLU A C 1
ATOM 1494 O O . GLU A 1 205 ? 1.719 11.727 -4.41 1 96.88 205 GLU A O 1
ATOM 1499 N N . HIS A 1 206 ? 3.264 10.633 -5.625 1 95.56 206 HIS A N 1
ATOM 1500 C CA . HIS A 1 206 ? 2.75 11.148 -6.887 1 95.56 206 HIS A CA 1
ATOM 1501 C C . HIS A 1 206 ? 1.32 10.68 -7.133 1 95.56 206 HIS A C 1
ATOM 1503 O O . HIS A 1 206 ? 0.475 11.461 -7.578 1 95.56 206 HIS A O 1
ATOM 1509 N N . LEU A 1 207 ? 1.088 9.461 -6.844 1 97.38 207 LEU A N 1
ATOM 1510 C CA . LEU A 1 207 ? -0.251 8.906 -7.008 1 97.38 207 LEU A CA 1
ATOM 1511 C C . LEU A 1 207 ? -1.257 9.648 -6.133 1 97.38 207 LEU A C 1
ATOM 1513 O O . LEU A 1 207 ? -2.393 9.883 -6.551 1 97.38 207 LEU A O 1
ATOM 1517 N N . PHE A 1 208 ? -0.852 10.055 -4.93 1 98.06 208 PHE A N 1
ATOM 1518 C CA . PHE A 1 208 ? -1.667 10.852 -4.016 1 98.06 208 PHE A CA 1
ATOM 1519 C C . PHE A 1 208 ? -2.084 12.164 -4.664 1 98.06 208 PHE A C 1
ATOM 1521 O O . PHE A 1 208 ? -3.275 12.477 -4.738 1 98.06 208 PHE A O 1
ATOM 1528 N N . TRP A 1 209 ? -1.14 12.836 -5.219 1 97.25 209 TRP A N 1
ATOM 1529 C CA . TRP A 1 209 ? -1.409 14.133 -5.816 1 97.25 209 TRP A CA 1
ATOM 1530 C C . TRP A 1 209 ? -2.242 13.992 -7.086 1 97.25 209 TRP A C 1
ATOM 1532 O O . TRP A 1 209 ? -3.164 14.773 -7.328 1 97.25 209 TRP A O 1
ATOM 1542 N N . ASP A 1 210 ? -1.93 12.969 -7.871 1 96.38 210 ASP A N 1
ATOM 1543 C CA . ASP A 1 210 ? -2.684 12.727 -9.094 1 96.38 210 ASP A CA 1
ATOM 1544 C C . ASP A 1 210 ? -4.148 12.422 -8.789 1 96.38 210 ASP A C 1
ATOM 1546 O O . ASP A 1 210 ? -5.047 12.867 -9.508 1 96.38 210 ASP A O 1
ATOM 1550 N N . THR A 1 211 ? -4.363 11.672 -7.766 1 97.75 211 THR A N 1
ATOM 1551 C CA . THR A 1 211 ? -5.715 11.289 -7.371 1 97.75 211 THR A CA 1
ATOM 1552 C C . THR A 1 211 ? -6.516 12.508 -6.922 1 97.75 211 THR A C 1
ATOM 1554 O O . THR A 1 211 ? -7.68 12.664 -7.297 1 97.75 211 THR A O 1
ATOM 1557 N N . LEU A 1 212 ? -5.906 13.398 -6.172 1 96.62 212 LEU A N 1
ATOM 1558 C CA . LEU A 1 212 ? -6.586 14.578 -5.648 1 96.62 212 LEU A CA 1
ATOM 1559 C C . LEU A 1 212 ? -6.793 15.617 -6.75 1 96.62 212 LEU A C 1
ATOM 1561 O O . LEU A 1 212 ? -7.762 16.375 -6.719 1 96.62 212 LEU A O 1
ATOM 1565 N N . GLY A 1 213 ? -5.824 15.664 -7.719 1 92.75 213 GLY A N 1
ATOM 1566 C CA . GLY A 1 213 ? -5.891 16.656 -8.781 1 92.75 213 GLY A CA 1
ATOM 1567 C C . GLY A 1 213 ? -6.781 16.234 -9.938 1 92.75 213 GLY A C 1
ATOM 1568 O O . GLY A 1 213 ? -7.152 17.062 -10.773 1 92.75 213 GLY A O 1
ATOM 1569 N N . GLY A 1 214 ? -7.27 14.961 -10.055 1 80.75 214 GLY A N 1
ATOM 1570 C CA . GLY A 1 214 ? -8.102 14.453 -11.133 1 80.75 214 GLY A CA 1
ATOM 1571 C C . GLY A 1 214 ? -7.309 14.008 -12.344 1 80.75 214 GLY A C 1
ATOM 1572 O O . GLY A 1 214 ? -6.246 14.555 -12.633 1 80.75 214 GLY A O 1
ATOM 1573 N N . MET B 1 1 ? -21.938 -8.75 -0.128 1 80.12 1 MET B N 1
ATOM 1574 C CA . MET B 1 1 ? -20.672 -8.055 -0.271 1 80.12 1 MET B CA 1
ATOM 1575 C C . MET B 1 1 ? -19.938 -8.516 -1.532 1 80.12 1 MET B C 1
ATOM 1577 O O . MET B 1 1 ? -19.422 -7.691 -2.291 1 80.12 1 MET B O 1
ATOM 1581 N N . ARG B 1 2 ? -20 -9.781 -1.804 1 78.69 2 ARG B N 1
ATOM 1582 C CA . ARG B 1 2 ? -19.328 -10.305 -2.984 1 78.69 2 ARG B CA 1
ATOM 1583 C C . ARG B 1 2 ? -19.906 -9.711 -4.262 1 78.69 2 ARG B C 1
ATOM 1585 O O . ARG B 1 2 ? -19.172 -9.297 -5.156 1 78.69 2 ARG B O 1
ATOM 1592 N N . ALA B 1 3 ? -21.172 -9.695 -4.254 1 79.75 3 ALA B N 1
ATOM 1593 C CA . ALA B 1 3 ? -21.844 -9.148 -5.43 1 79.75 3 ALA B CA 1
ATOM 1594 C C . ALA B 1 3 ? -21.547 -7.656 -5.582 1 79.75 3 ALA B C 1
ATOM 1596 O O . ALA B 1 3 ? -21.344 -7.168 -6.699 1 79.75 3 ALA B O 1
ATOM 1597 N N . GLU B 1 4 ? -21.453 -6.95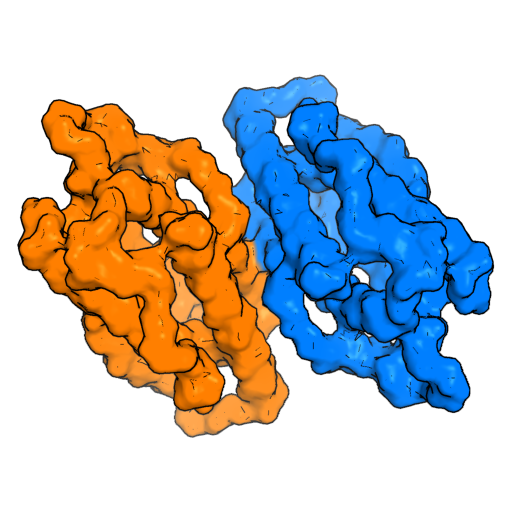3 -4.469 1 80.56 4 GLU B N 1
ATOM 1598 C CA . GLU B 1 4 ? -21.188 -5.52 -4.461 1 80.56 4 GLU B CA 1
ATOM 1599 C C . GLU B 1 4 ? -19.766 -5.23 -4.926 1 80.56 4 GLU B C 1
ATOM 1601 O O . GLU B 1 4 ? -19.5 -4.211 -5.574 1 80.56 4 GLU B O 1
ATOM 1606 N N . LEU B 1 5 ? -18.875 -6.168 -4.613 1 81.75 5 LEU B N 1
ATOM 1607 C CA . LEU B 1 5 ? -17.469 -5.945 -4.891 1 81.75 5 LEU B CA 1
ATOM 1608 C C . LEU B 1 5 ? -17.031 -6.676 -6.16 1 81.75 5 LEU B C 1
ATOM 1610 O O . LEU B 1 5 ? -15.852 -6.684 -6.504 1 81.75 5 LEU B O 1
ATOM 1614 N N . ALA B 1 6 ? -17.969 -7.297 -6.77 1 78 6 ALA B N 1
ATOM 1615 C CA . ALA B 1 6 ? -17.609 -7.969 -8.016 1 78 6 ALA B CA 1
ATOM 1616 C C . ALA B 1 6 ? -17.125 -6.969 -9.062 1 78 6 ALA B C 1
ATOM 1618 O O . ALA B 1 6 ? -17.719 -5.895 -9.219 1 78 6 ALA B O 1
ATOM 1619 N N . PRO B 1 7 ? -15.914 -7.355 -9.562 1 74.25 7 PRO B N 1
ATOM 1620 C CA . PRO B 1 7 ? -15.477 -6.422 -10.602 1 74.25 7 PRO B CA 1
ATOM 1621 C C . PRO B 1 7 ? -16.438 -6.367 -11.789 1 74.25 7 PRO B C 1
ATOM 1623 O O . PRO B 1 7 ? -17.219 -7.305 -12 1 74.25 7 PRO B O 1
ATOM 1626 N N . GLY B 1 8 ? -16.672 -5.215 -12.359 1 70.06 8 GLY B N 1
ATOM 1627 C CA . GLY B 1 8 ? -17.469 -5.121 -13.562 1 70.06 8 GLY B CA 1
ATOM 1628 C C . GLY B 1 8 ? -17.172 -6.207 -14.57 1 70.06 8 GLY B C 1
ATOM 1629 O O . GLY B 1 8 ? -16.297 -7.043 -14.344 1 70.06 8 GLY B O 1
ATOM 1630 N N . ASP B 1 9 ? -17.953 -6.422 -15.5 1 69.06 9 ASP B N 1
ATOM 1631 C CA . ASP B 1 9 ? -17.953 -7.512 -16.469 1 69.06 9 ASP B CA 1
ATOM 1632 C C . ASP B 1 9 ? -16.719 -7.449 -17.359 1 69.06 9 ASP B C 1
ATOM 1634 O O . ASP B 1 9 ? -16.438 -8.383 -18.125 1 69.06 9 ASP B O 1
ATOM 1638 N N . THR B 1 10 ? -15.906 -6.516 -17.234 1 82.12 10 THR B N 1
ATOM 1639 C CA . THR B 1 10 ? -14.812 -6.398 -18.188 1 82.12 10 THR B CA 1
ATOM 1640 C C . THR B 1 10 ? -13.492 -6.816 -17.562 1 82.12 10 THR B C 1
ATOM 1642 O O . THR B 1 10 ? -13.078 -6.254 -16.547 1 82.12 10 THR B O 1
ATOM 1645 N N . ALA B 1 11 ? -12.961 -7.84 -18.156 1 89.88 11 ALA B N 1
ATOM 1646 C CA . ALA B 1 11 ? -11.641 -8.305 -17.75 1 89.88 11 ALA B CA 1
ATOM 1647 C C . ALA B 1 11 ? -10.586 -7.23 -17.969 1 89.88 11 ALA B C 1
ATOM 1649 O O . ALA B 1 11 ? -10.703 -6.418 -18.891 1 89.88 11 ALA B O 1
ATOM 1650 N N . PRO B 1 12 ? -9.578 -7.293 -17.172 1 95 12 PRO B N 1
ATOM 1651 C CA . PRO B 1 12 ? -8.461 -6.387 -17.438 1 95 12 PRO B CA 1
ATOM 1652 C C . PRO B 1 12 ? -7.883 -6.559 -18.844 1 95 12 PRO B C 1
ATOM 1654 O O . PRO B 1 12 ? -7.852 -7.676 -19.359 1 95 12 PRO B O 1
ATOM 1657 N N . ALA B 1 13 ? -7.406 -5.523 -19.422 1 95.31 13 ALA B N 1
ATOM 1658 C CA . ALA B 1 13 ? -6.938 -5.504 -20.812 1 95.31 13 ALA B CA 1
ATOM 1659 C C . ALA B 1 13 ? -5.863 -6.562 -21.047 1 95.31 13 ALA B C 1
ATOM 1661 O O . ALA B 1 13 ? -5.867 -7.25 -22.062 1 95.31 13 ALA B O 1
ATOM 1662 N N . LEU B 1 14 ? -4.934 -6.707 -20.125 1 97.12 14 LEU B N 1
ATOM 1663 C CA . LEU B 1 14 ? -3.867 -7.688 -20.312 1 97.12 14 LEU B CA 1
ATOM 1664 C C . LEU B 1 14 ? -4.426 -9.109 -20.266 1 97.12 14 LEU B C 1
ATOM 1666 O O . LEU B 1 14 ? -3.982 -9.969 -21.031 1 97.12 14 LEU B O 1
ATOM 1670 N N . VAL B 1 15 ? -5.363 -9.352 -19.359 1 97.06 15 VAL B N 1
ATOM 1671 C CA . VAL B 1 15 ? -5.973 -10.672 -19.281 1 97.06 15 VAL B CA 1
ATOM 1672 C C . VAL B 1 15 ? -6.664 -11 -20.594 1 97.06 15 VAL B C 1
ATOM 1674 O O . VAL B 1 15 ? -6.52 -12.109 -21.125 1 97.06 15 VAL B O 1
ATOM 1677 N N . ALA B 1 16 ? -7.379 -10.031 -21.109 1 96.81 16 ALA B N 1
ATOM 1678 C CA . ALA B 1 16 ? -8.039 -10.211 -22.391 1 96.81 16 ALA B CA 1
ATOM 1679 C C . ALA B 1 16 ? -7.02 -10.461 -23.5 1 96.81 16 ALA B C 1
ATOM 1681 O O . ALA B 1 16 ? -7.219 -11.328 -24.344 1 96.81 16 ALA B O 1
ATOM 1682 N N . ALA B 1 17 ? -5.934 -9.688 -23.547 1 97.75 17 ALA B N 1
ATOM 1683 C CA . ALA B 1 17 ? -4.891 -9.844 -24.562 1 97.75 17 ALA B CA 1
ATOM 1684 C C . ALA B 1 17 ? -4.23 -11.219 -24.453 1 97.75 17 ALA B C 1
ATOM 1686 O O . ALA B 1 17 ? -3.949 -11.852 -25.484 1 97.75 17 ALA B O 1
ATOM 1687 N N . LEU B 1 18 ? -3.971 -11.656 -23.266 1 97.19 18 LEU B N 1
ATOM 1688 C CA . LEU B 1 18 ? -3.422 -12.992 -23.062 1 97.19 18 LEU B CA 1
ATOM 1689 C C . LEU B 1 18 ? -4.391 -14.062 -23.562 1 97.19 18 LEU B C 1
ATOM 1691 O O . LEU B 1 18 ? -3.986 -15 -24.25 1 97.19 18 LEU B O 1
ATOM 1695 N N . GLY B 1 19 ? -5.68 -13.867 -23.219 1 97.12 19 GLY B N 1
ATOM 1696 C CA . GLY B 1 19 ? -6.707 -14.805 -23.656 1 97.12 19 GLY B CA 1
ATOM 1697 C C . GLY B 1 19 ? -6.789 -14.93 -25.156 1 97.12 19 GLY B C 1
ATOM 1698 O O . GLY B 1 19 ? -7.148 -15.992 -25.688 1 97.12 19 GLY B O 1
ATOM 1699 N N . ALA B 1 20 ? -6.395 -13.883 -25.844 1 97.19 20 ALA B N 1
ATOM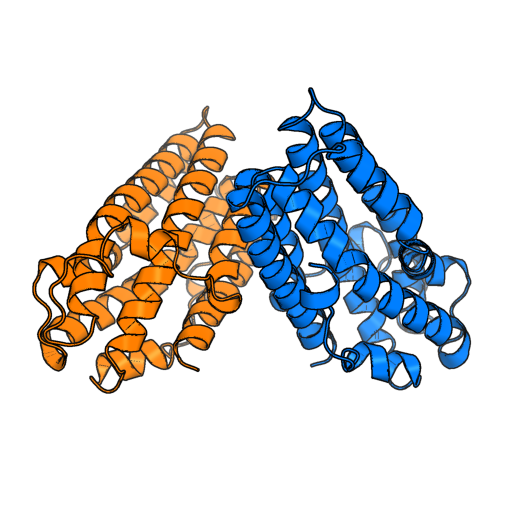 1700 C CA . ALA B 1 20 ? -6.453 -13.852 -27.297 1 97.19 20 ALA B CA 1
ATOM 1701 C C . ALA B 1 20 ? -5.102 -14.211 -27.906 1 97.19 20 ALA B C 1
ATOM 1703 O O . ALA B 1 20 ? -4.941 -14.188 -29.125 1 97.19 20 ALA B O 1
ATOM 1704 N N . GLY B 1 21 ? -4.129 -14.445 -27.078 1 97.12 21 GLY B N 1
ATOM 1705 C CA . GLY B 1 21 ? -2.799 -14.789 -27.562 1 97.12 21 GLY B CA 1
ATOM 1706 C C . GLY B 1 21 ? -2.049 -13.602 -28.141 1 97.12 21 GLY B C 1
ATOM 1707 O O . GLY B 1 21 ? -1.161 -13.773 -28.984 1 97.12 21 GLY B O 1
ATOM 1708 N N . ARG B 1 22 ? -2.379 -12.438 -27.719 1 97.44 22 ARG B N 1
ATOM 1709 C CA . ARG B 1 22 ? -1.828 -11.242 -28.344 1 97.44 22 ARG B CA 1
ATOM 1710 C C . ARG B 1 22 ? -0.794 -10.57 -27.453 1 97.44 22 ARG B C 1
ATOM 1712 O O . ARG B 1 22 ? -0.039 -9.711 -27.906 1 97.44 22 ARG B O 1
ATOM 1719 N N . ALA B 1 23 ? -0.755 -10.914 -26.172 1 96.81 23 ALA B N 1
ATOM 1720 C CA . ALA B 1 23 ? 0.211 -10.305 -25.266 1 96.81 23 ALA B CA 1
ATOM 1721 C C . ALA B 1 23 ? 1.594 -10.93 -25.438 1 96.81 23 ALA B C 1
ATOM 1723 O O . ALA B 1 23 ? 1.715 -12.125 -25.688 1 96.81 23 ALA B O 1
ATOM 1724 N N . PRO B 1 24 ? 2.613 -10.102 -25.406 1 94.75 24 PRO B N 1
ATOM 1725 C CA . PRO B 1 24 ? 3.961 -10.664 -25.5 1 94.75 24 PRO B CA 1
ATOM 1726 C C . PRO B 1 24 ? 4.328 -11.516 -24.281 1 94.75 24 PRO B C 1
ATOM 1728 O O . PRO B 1 24 ? 3.844 -11.258 -23.172 1 94.75 24 PRO B O 1
ATOM 1731 N N . ARG B 1 25 ? 5.262 -12.438 -24.359 1 93.88 25 ARG B N 1
ATOM 1732 C CA . ARG B 1 25 ? 5.75 -13.289 -23.281 1 93.88 25 ARG B CA 1
ATOM 1733 C C . ARG B 1 25 ? 6.445 -12.461 -22.203 1 93.88 25 ARG B C 1
ATOM 1735 O O . ARG B 1 25 ? 6.469 -12.844 -21.031 1 93.88 25 ARG B O 1
ATOM 1742 N N . THR B 1 26 ? 6.957 -11.312 -22.641 1 93.44 26 THR B N 1
ATOM 1743 C CA . THR B 1 26 ? 7.648 -10.461 -21.688 1 93.44 26 THR B CA 1
ATOM 1744 C C . THR B 1 26 ? 6.684 -9.945 -20.625 1 93.44 26 THR B C 1
ATOM 1746 O O . THR B 1 26 ? 7.082 -9.672 -19.484 1 93.44 26 THR B O 1
ATOM 1749 N N . ALA B 1 27 ? 5.402 -9.812 -20.969 1 95.12 27 ALA B N 1
ATOM 1750 C CA . ALA B 1 27 ? 4.406 -9.422 -19.969 1 95.12 27 ALA B CA 1
ATOM 1751 C C . ALA B 1 27 ? 4.242 -10.508 -18.906 1 95.12 27 ALA B C 1
ATOM 1753 O O . ALA B 1 27 ? 4.051 -10.203 -17.734 1 95.12 27 ALA B O 1
ATOM 1754 N N . LEU B 1 28 ? 4.375 -11.734 -19.328 1 95.81 28 LEU B N 1
ATOM 1755 C CA . LEU B 1 28 ? 4.277 -12.859 -18.391 1 95.81 28 LEU B CA 1
ATOM 1756 C C . LEU B 1 28 ? 5.512 -12.938 -17.5 1 95.81 28 LEU B C 1
ATOM 1758 O O . LEU B 1 28 ? 5.41 -13.25 -16.312 1 95.81 28 LEU B O 1
ATOM 1762 N N . ALA B 1 29 ? 6.676 -12.672 -18.078 1 94 29 ALA B N 1
ATOM 1763 C CA . ALA B 1 29 ? 7.906 -12.633 -17.297 1 94 29 ALA B CA 1
ATOM 1764 C C . ALA B 1 29 ? 7.832 -11.555 -16.219 1 94 29 ALA B C 1
ATOM 1766 O O . ALA B 1 29 ? 8.203 -11.789 -15.062 1 94 29 ALA B O 1
ATOM 1767 N N . GLU B 1 30 ? 7.324 -10.383 -16.656 1 95.88 30 GLU B N 1
ATOM 1768 C CA . GLU B 1 30 ? 7.152 -9.305 -15.688 1 95.88 30 GLU B CA 1
ATOM 1769 C C . GLU B 1 30 ? 6.145 -9.688 -14.609 1 95.88 30 GLU B C 1
ATOM 1771 O O . GLU B 1 30 ? 6.371 -9.438 -13.422 1 95.88 30 GLU B O 1
ATOM 1776 N N . LEU B 1 31 ? 5.062 -10.281 -15.023 1 97.12 31 LEU B N 1
ATOM 1777 C CA . LEU B 1 31 ? 4.051 -10.734 -14.078 1 97.12 31 LEU B CA 1
ATOM 1778 C C . LEU B 1 31 ? 4.652 -11.695 -13.055 1 97.12 31 LEU B C 1
ATOM 1780 O O . LEU B 1 31 ? 4.426 -11.547 -11.852 1 97.12 31 LEU B O 1
ATOM 1784 N N . ALA B 1 32 ? 5.426 -12.602 -13.469 1 96.12 32 ALA B N 1
ATOM 1785 C CA . ALA B 1 32 ? 6.051 -13.57 -12.578 1 96.12 32 ALA B CA 1
ATOM 1786 C C . ALA B 1 32 ? 6.973 -12.891 -11.578 1 96.12 32 ALA B C 1
ATOM 1788 O O . ALA B 1 32 ? 6.961 -13.211 -10.391 1 96.12 32 ALA B O 1
ATOM 1789 N N . ALA B 1 33 ? 7.73 -11.977 -12.07 1 95.69 33 ALA B N 1
ATOM 1790 C CA . ALA B 1 33 ? 8.672 -11.266 -11.211 1 95.69 33 ALA B CA 1
ATOM 1791 C C . ALA B 1 33 ? 7.938 -10.461 -10.141 1 95.69 33 ALA B C 1
ATOM 1793 O O . ALA B 1 33 ? 8.305 -10.492 -8.969 1 95.69 33 ALA B O 1
ATOM 1794 N N . GLN B 1 34 ? 6.918 -9.758 -10.531 1 97.69 34 GLN B N 1
ATOM 1795 C CA . GLN B 1 34 ? 6.16 -8.961 -9.57 1 97.69 34 GLN B CA 1
ATOM 1796 C C . GLN B 1 34 ? 5.414 -9.852 -8.578 1 97.69 34 GLN B C 1
ATOM 1798 O O . GLN B 1 34 ? 5.305 -9.516 -7.398 1 97.69 34 GLN B O 1
ATOM 1803 N N . GLN B 1 35 ? 4.891 -10.984 -9.055 1 97.88 35 GLN B N 1
ATOM 1804 C CA . GLN B 1 35 ? 4.184 -11.914 -8.18 1 97.88 35 GLN B CA 1
ATOM 1805 C C . GLN B 1 35 ? 5.121 -12.5 -7.125 1 97.88 35 GLN B C 1
ATOM 1807 O O . GLN B 1 35 ? 4.699 -12.773 -6 1 97.88 35 GLN B O 1
ATOM 1812 N N . HIS B 1 36 ? 6.363 -12.695 -7.516 1 97.06 36 HIS B N 1
ATOM 1813 C CA . HIS B 1 36 ? 7.309 -13.188 -6.52 1 97.06 36 HIS B CA 1
ATOM 1814 C C . HIS B 1 36 ? 7.359 -12.273 -5.301 1 97.06 36 HIS B C 1
ATOM 1816 O O . HIS B 1 36 ? 7.281 -12.734 -4.164 1 97.06 36 HIS B O 1
ATOM 1822 N N . ARG B 1 37 ? 7.453 -10.992 -5.562 1 97.31 37 ARG B N 1
ATOM 1823 C CA . ARG B 1 37 ? 7.484 -10.008 -4.484 1 97.31 37 ARG B CA 1
ATOM 1824 C C . ARG B 1 37 ? 6.156 -9.977 -3.736 1 97.31 37 ARG B C 1
ATOM 1826 O O . ARG B 1 37 ? 6.129 -9.922 -2.506 1 97.31 37 ARG B O 1
ATOM 1833 N N . ILE B 1 38 ? 5.062 -10.047 -4.473 1 98.5 38 ILE B N 1
ATOM 1834 C CA . ILE B 1 38 ? 3.725 -9.961 -3.896 1 98.5 38 ILE B CA 1
ATOM 1835 C C . ILE B 1 38 ? 3.498 -11.141 -2.947 1 98.5 38 ILE B C 1
ATOM 1837 O O . ILE B 1 38 ? 3.084 -10.945 -1.802 1 98.5 38 ILE B O 1
ATOM 1841 N N . ILE B 1 39 ? 3.809 -12.297 -3.396 1 98.12 39 ILE B N 1
ATOM 1842 C CA . ILE B 1 39 ? 3.506 -13.516 -2.648 1 98.12 39 ILE B CA 1
ATOM 1843 C C . ILE B 1 39 ? 4.359 -13.57 -1.384 1 98.12 39 ILE B C 1
ATOM 1845 O O . ILE B 1 39 ? 3.871 -13.93 -0.31 1 98.12 39 ILE B O 1
ATOM 1849 N N . THR B 1 40 ? 5.629 -13.211 -1.518 1 97.12 40 THR B N 1
ATOM 1850 C CA . THR B 1 40 ? 6.516 -13.195 -0.36 1 97.12 40 THR B CA 1
ATOM 1851 C C . THR B 1 40 ? 6.008 -12.211 0.694 1 97.12 40 THR B C 1
ATOM 1853 O O . THR B 1 40 ? 5.973 -12.531 1.883 1 97.12 40 THR B O 1
ATOM 1856 N N . SER B 1 41 ? 5.602 -11.086 0.259 1 98.25 41 SER B N 1
ATOM 1857 C CA . SER B 1 41 ? 5.031 -10.078 1.149 1 98.25 41 SER B CA 1
ATOM 1858 C C . SER B 1 41 ? 3.725 -10.57 1.77 1 98.25 41 SER B C 1
ATOM 1860 O O . SER B 1 41 ? 3.525 -10.453 2.98 1 98.25 41 SER B O 1
ATOM 1862 N N . ASP B 1 42 ? 2.803 -11.094 0.964 1 98.69 42 ASP B N 1
ATOM 1863 C CA . ASP B 1 42 ? 1.483 -11.523 1.415 1 98.69 42 ASP B CA 1
ATOM 1864 C C . ASP B 1 42 ? 1.595 -12.609 2.484 1 98.69 42 ASP B C 1
ATOM 1866 O O . ASP B 1 42 ? 0.827 -12.617 3.447 1 98.69 42 ASP B O 1
ATOM 1870 N N . ARG B 1 43 ? 2.547 -13.508 2.262 1 98.44 43 ARG B N 1
ATOM 1871 C CA . ARG B 1 43 ? 2.758 -14.562 3.244 1 98.44 43 ARG B CA 1
ATOM 1872 C C . ARG B 1 43 ? 3.021 -13.984 4.629 1 98.44 43 ARG B C 1
ATOM 1874 O O . ARG B 1 43 ? 2.396 -14.391 5.609 1 98.44 43 ARG B O 1
ATOM 1881 N N . ARG B 1 44 ? 3.883 -13.008 4.703 1 98.31 44 ARG B N 1
ATOM 1882 C CA . ARG B 1 44 ? 4.227 -12.383 5.977 1 98.31 44 ARG B CA 1
ATOM 1883 C C . ARG B 1 44 ? 3.021 -11.664 6.574 1 98.31 44 ARG B C 1
ATOM 1885 O O . ARG B 1 44 ? 2.758 -11.781 7.773 1 98.31 44 ARG B O 1
ATOM 1892 N N . SER B 1 45 ? 2.297 -10.945 5.766 1 98.88 45 SER B N 1
ATOM 1893 C CA . SER B 1 45 ? 1.123 -10.211 6.227 1 98.88 45 SER B CA 1
ATOM 1894 C C . SER B 1 45 ? 0.057 -11.156 6.77 1 98.88 45 SER B C 1
ATOM 1896 O O . SER B 1 45 ? -0.546 -10.891 7.809 1 98.88 45 SER B O 1
ATOM 1898 N N . LEU B 1 46 ? -0.162 -12.242 6.066 1 98.88 46 LEU B N 1
ATOM 1899 C CA . LEU B 1 46 ? -1.167 -13.211 6.484 1 98.88 46 LEU B CA 1
ATOM 1900 C C . LEU B 1 46 ? -0.769 -13.875 7.801 1 98.88 46 LEU B C 1
ATOM 1902 O O . LEU B 1 46 ? -1.62 -14.117 8.656 1 98.88 46 LEU B O 1
ATOM 1906 N N . LEU B 1 47 ? 0.503 -14.141 7.984 1 98.81 47 LEU B N 1
ATOM 1907 C CA . LEU B 1 47 ? 0.971 -14.734 9.234 1 98.81 47 LEU B CA 1
ATOM 1908 C C . LEU B 1 47 ? 0.812 -13.758 10.391 1 98.81 47 LEU B C 1
ATOM 1910 O O . LEU B 1 47 ? 0.507 -14.164 11.516 1 98.81 47 LEU B O 1
ATOM 1914 N N . LEU B 1 48 ? 1.026 -12.484 10.109 1 98.81 48 LEU B N 1
ATOM 1915 C CA . LEU B 1 48 ? 0.789 -11.5 11.164 1 98.81 48 LEU B CA 1
ATOM 1916 C C . LEU B 1 48 ? -0.69 -11.445 11.531 1 98.81 48 LEU B C 1
ATOM 1918 O O . LEU B 1 48 ? -1.039 -11.375 12.711 1 98.81 48 LEU B O 1
ATOM 1922 N N . LEU B 1 49 ? -1.567 -11.492 10.57 1 98.81 49 LEU B N 1
ATOM 1923 C CA . LEU B 1 49 ? -2.998 -11.547 10.852 1 98.81 49 LEU B CA 1
ATOM 1924 C C . LEU B 1 49 ? -3.346 -12.781 11.672 1 98.81 49 LEU B C 1
ATOM 1926 O O . LEU B 1 49 ? -4.145 -12.703 12.609 1 98.81 49 LEU B O 1
ATOM 1930 N N . ALA B 1 50 ? -2.729 -13.906 11.305 1 98.75 50 ALA B N 1
ATOM 1931 C CA . ALA B 1 50 ? -2.934 -15.141 12.062 1 98.75 50 ALA B CA 1
ATOM 1932 C C . ALA B 1 50 ? -2.549 -14.953 13.523 1 98.75 50 ALA B C 1
ATOM 1934 O O . ALA B 1 50 ? -3.287 -15.359 14.43 1 98.75 50 ALA B O 1
ATOM 1935 N N . THR B 1 51 ? -1.439 -14.297 13.766 1 98.44 51 THR B N 1
ATOM 1936 C CA . THR B 1 51 ? -0.938 -14.078 15.117 1 98.44 51 THR B CA 1
ATOM 1937 C C . THR B 1 51 ? -1.892 -13.188 15.906 1 98.44 51 THR B C 1
ATOM 1939 O O . THR B 1 51 ? -2.104 -13.398 17.094 1 98.44 51 THR B O 1
ATOM 1942 N N . ARG B 1 52 ? -2.508 -12.25 15.305 1 98.12 52 ARG B N 1
ATOM 1943 C CA . ARG B 1 52 ? -3.373 -11.281 15.961 1 98.12 52 ARG B CA 1
ATOM 1944 C C . ARG B 1 52 ? -4.688 -11.922 16.391 1 98.12 52 ARG B C 1
ATOM 1946 O O . ARG B 1 52 ? -5.438 -11.344 17.188 1 98.12 52 ARG B O 1
ATOM 1953 N N . CYS B 1 53 ? -4.996 -13.039 15.867 1 97.88 53 CYS B N 1
ATOM 1954 C CA . CYS B 1 53 ? -6.211 -13.75 16.266 1 97.88 53 CYS B CA 1
ATOM 1955 C C . CYS B 1 53 ? -5.934 -15.242 16.453 1 97.88 53 CYS B C 1
ATOM 1957 O O . CYS B 1 53 ? -6.719 -16.078 16.016 1 97.88 53 CYS B O 1
ATOM 1959 N N . ALA B 1 54 ? -4.789 -15.562 17.016 1 97.06 54 ALA B N 1
ATOM 1960 C CA . ALA B 1 54 ? -4.262 -16.922 17.156 1 97.06 54 ALA B CA 1
ATOM 1961 C C . ALA B 1 54 ? -5.137 -17.75 18.078 1 97.06 54 ALA B C 1
ATOM 1963 O O . ALA B 1 54 ? -5.082 -18.984 18.062 1 97.06 54 ALA B O 1
ATOM 1964 N N . ASP B 1 55 ? -5.93 -17.094 18.875 1 97.25 55 ASP B N 1
ATOM 1965 C CA . ASP B 1 55 ? -6.762 -17.797 19.859 1 97.25 55 ASP B CA 1
ATOM 1966 C C . ASP B 1 55 ? -8.133 -18.125 19.281 1 97.25 55 ASP B C 1
ATOM 1968 O O . ASP B 1 55 ? -9 -18.656 19.984 1 97.25 55 ASP B O 1
ATOM 1972 N N . ARG B 1 56 ? -8.328 -17.828 18.047 1 96.56 56 ARG B N 1
ATOM 1973 C CA . ARG B 1 56 ? -9.586 -18.078 17.359 1 96.56 56 ARG B CA 1
ATOM 1974 C C . ARG B 1 56 ? -9.375 -18.906 16.094 1 96.56 56 ARG B C 1
ATOM 1976 O O . ARG B 1 56 ? -8.281 -18.906 15.531 1 96.56 56 ARG B O 1
ATOM 1983 N N . PRO B 1 57 ? -10.414 -19.594 15.578 1 97.25 57 PRO B N 1
ATOM 1984 C CA . PRO B 1 57 ? -10.305 -20.359 14.336 1 97.25 57 PRO B CA 1
ATOM 1985 C C . PRO B 1 57 ? -9.836 -19.5 13.156 1 97.25 57 PRO B C 1
ATOM 1987 O O . PRO B 1 57 ? -9.164 -20 12.25 1 97.25 57 PRO B O 1
ATOM 1990 N N . LEU B 1 58 ? -10.133 -18.266 13.266 1 97.75 58 LEU B N 1
ATOM 1991 C CA . LEU B 1 58 ? -9.773 -17.344 12.188 1 97.75 58 LEU B CA 1
ATOM 1992 C C . LEU B 1 58 ? -8.266 -17.266 12.023 1 97.75 58 LEU B C 1
ATOM 1994 O O . LEU B 1 58 ? -7.762 -17.109 10.906 1 97.75 58 LEU B O 1
ATOM 1998 N N . GLY B 1 59 ? -7.551 -17.344 13.102 1 98.31 59 GLY B N 1
ATOM 1999 C CA . GLY B 1 59 ? -6.102 -17.406 13.008 1 98.31 59 GLY B CA 1
ATOM 2000 C C . GLY B 1 59 ? -5.602 -18.578 12.18 1 98.31 59 GLY B C 1
ATOM 2001 O O . GLY B 1 59 ? -4.676 -18.422 11.383 1 98.31 59 GLY B O 1
ATOM 2002 N N . GLY B 1 60 ? -6.219 -19.766 12.375 1 97.69 60 GLY B N 1
ATOM 2003 C CA . GLY B 1 60 ? -5.887 -20.922 11.57 1 97.69 60 GLY B CA 1
ATOM 2004 C C . GLY B 1 60 ? -6.164 -20.719 10.094 1 97.69 60 GLY B C 1
ATOM 2005 O O . GLY B 1 60 ? -5.398 -21.188 9.242 1 97.69 60 GLY B O 1
ATOM 2006 N N . TRP B 1 61 ? -7.254 -20.047 9.805 1 97.69 61 TRP B N 1
ATOM 2007 C CA . TRP B 1 61 ? -7.59 -19.781 8.414 1 97.69 61 TRP B CA 1
ATOM 2008 C C . TRP B 1 61 ? -6.531 -18.906 7.754 1 97.69 61 TRP B C 1
ATOM 2010 O O . TRP B 1 61 ? -6.082 -19.188 6.641 1 97.69 61 TRP B O 1
ATOM 2020 N N . PHE B 1 62 ? -6.094 -17.812 8.445 1 98.5 62 PHE B N 1
ATOM 2021 C CA . PHE B 1 62 ? -5.043 -16.969 7.898 1 98.5 62 PHE B CA 1
ATOM 2022 C C . PHE B 1 62 ? -3.76 -17.75 7.688 1 98.5 62 PHE B C 1
ATOM 2024 O O . PHE B 1 62 ? -3.049 -17.547 6.699 1 98.5 62 PHE B O 1
ATOM 2031 N N . ALA B 1 63 ? -3.432 -18.641 8.602 1 98.25 63 ALA B N 1
ATOM 2032 C CA . ALA B 1 63 ? -2.244 -19.484 8.453 1 98.25 63 ALA B CA 1
ATOM 2033 C C . ALA B 1 63 ? -2.359 -20.375 7.223 1 98.25 63 ALA B C 1
ATOM 2035 O O . ALA B 1 63 ? -1.376 -20.594 6.508 1 98.25 63 ALA B O 1
ATOM 2036 N N . THR B 1 64 ? -3.539 -20.922 6.984 1 96.94 64 THR B N 1
ATOM 2037 C CA . THR B 1 64 ? -3.789 -21.719 5.793 1 96.94 64 THR B CA 1
ATOM 2038 C C . THR B 1 64 ? -3.598 -20.891 4.527 1 96.94 64 THR B C 1
ATOM 2040 O O . THR B 1 64 ? -3.016 -21.375 3.551 1 96.94 64 THR B O 1
ATOM 2043 N N . MET B 1 65 ? -4.129 -19.672 4.551 1 97.44 65 MET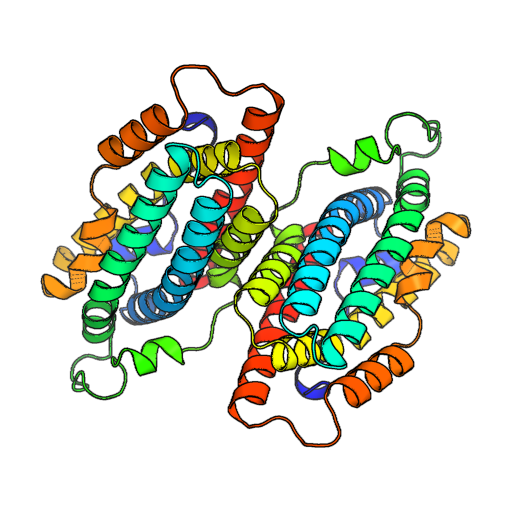 B N 1
ATOM 2044 C CA . MET B 1 65 ? -3.926 -18.766 3.422 1 97.44 65 MET B CA 1
ATOM 2045 C C . MET B 1 65 ? -2.439 -18.531 3.174 1 97.44 65 MET B C 1
ATOM 2047 O O . MET B 1 65 ? -1.994 -18.516 2.025 1 97.44 65 MET B O 1
ATOM 2051 N N . ALA B 1 66 ? -1.642 -18.344 4.25 1 98.44 66 ALA B N 1
ATOM 2052 C CA . ALA B 1 66 ? -0.2 -18.141 4.125 1 98.44 66 ALA B CA 1
ATOM 2053 C C . ALA B 1 66 ? 0.472 -19.375 3.512 1 98.44 66 ALA B C 1
ATOM 2055 O O . ALA B 1 66 ? 1.394 -19.25 2.703 1 98.44 66 ALA B O 1
ATOM 2056 N N . GLU B 1 67 ? 0.034 -20.562 3.854 1 97.25 67 GLU B N 1
ATOM 2057 C CA . GLU B 1 67 ? 0.539 -21.797 3.248 1 97.25 67 GLU B CA 1
ATOM 2058 C C . GLU B 1 67 ? 0.242 -21.828 1.752 1 97.25 67 GLU B C 1
ATOM 2060 O O . GLU B 1 67 ? 1.056 -22.328 0.965 1 97.25 67 GLU B O 1
ATOM 2065 N N . GLY B 1 68 ? -0.947 -21.375 1.448 1 96.31 68 GLY B N 1
ATOM 2066 C CA . GLY B 1 68 ? -1.286 -21.25 0.039 1 96.31 68 GLY B CA 1
ATOM 2067 C C . GLY B 1 68 ? -0.335 -20.359 -0.73 1 96.31 68 GLY B C 1
ATOM 2068 O O . GLY B 1 68 ? 0.049 -20.672 -1.858 1 96.31 68 GLY B O 1
ATOM 2069 N N . GLU B 1 69 ? 0.06 -19.219 -0.127 1 97.69 69 GLU B N 1
ATOM 2070 C CA . GLU B 1 69 ? 1.062 -18.359 -0.751 1 97.69 69 GLU B CA 1
ATOM 2071 C C . GLU B 1 69 ? 2.369 -19.125 -0.98 1 97.69 69 GLU B C 1
ATOM 2073 O O . GLU B 1 69 ? 2.996 -18.984 -2.033 1 97.69 69 GLU B O 1
ATOM 2078 N N . SER B 1 70 ? 2.781 -19.938 -0.008 1 97.62 70 SER B N 1
ATOM 2079 C CA . SER B 1 70 ? 4 -20.734 -0.143 1 97.62 70 SER B CA 1
ATOM 2080 C C . SER B 1 70 ? 3.902 -21.703 -1.314 1 97.62 70 SER B C 1
ATOM 2082 O O . SER B 1 70 ? 4.859 -21.859 -2.076 1 97.62 70 SER B O 1
ATOM 2084 N N . ALA B 1 71 ? 2.777 -22.344 -1.431 1 96.75 71 ALA B N 1
ATOM 2085 C CA . ALA B 1 71 ? 2.557 -23.281 -2.535 1 96.75 71 ALA B CA 1
ATOM 2086 C C . ALA B 1 71 ? 2.639 -22.562 -3.881 1 96.75 71 ALA B C 1
ATOM 2088 O O . ALA B 1 71 ? 3.293 -23.031 -4.809 1 96.75 71 ALA B O 1
ATOM 2089 N N . ALA B 1 72 ? 2.002 -21.391 -3.959 1 97 72 ALA B N 1
ATOM 2090 C CA . ALA B 1 72 ? 2.037 -20.594 -5.188 1 97 72 ALA B CA 1
ATOM 2091 C C . ALA B 1 72 ? 3.463 -20.172 -5.52 1 97 72 ALA B C 1
ATOM 2093 O O . ALA B 1 72 ? 3.879 -20.219 -6.68 1 97 72 ALA B O 1
ATOM 2094 N N . LEU B 1 73 ? 4.211 -19.75 -4.496 1 97.06 73 LEU B N 1
ATOM 2095 C CA . LEU B 1 73 ? 5.574 -19.266 -4.668 1 97.06 73 LEU B CA 1
ATOM 2096 C C . LEU B 1 73 ? 6.449 -20.312 -5.332 1 97.06 73 LEU B C 1
ATOM 2098 O O . LEU B 1 73 ? 7.277 -20 -6.188 1 97.06 73 LEU B O 1
ATOM 2102 N N . ARG B 1 74 ? 6.25 -21.531 -5.043 1 96.31 74 ARG B N 1
ATOM 2103 C CA . ARG B 1 74 ? 7.055 -22.641 -5.547 1 96.31 74 ARG B CA 1
ATOM 2104 C C . ARG B 1 74 ? 6.812 -22.859 -7.039 1 96.31 74 ARG B C 1
ATOM 2106 O O . ARG B 1 74 ? 7.625 -23.484 -7.719 1 96.31 74 ARG B O 1
ATOM 2113 N N . THR B 1 75 ? 5.746 -22.359 -7.523 1 95.94 75 THR B N 1
ATOM 2114 C CA . THR B 1 75 ? 5.367 -22.609 -8.914 1 95.94 75 THR B CA 1
ATOM 2115 C C . THR B 1 75 ? 5.898 -21.5 -9.828 1 95.94 75 THR B C 1
ATOM 2117 O O . THR B 1 75 ? 5.93 -21.672 -11.047 1 95.94 75 THR B O 1
ATOM 2120 N N . LEU B 1 76 ? 6.395 -20.391 -9.336 1 95.5 76 LEU B N 1
ATOM 2121 C CA . LEU B 1 76 ? 6.684 -19.203 -10.109 1 95.5 76 LEU B CA 1
ATOM 2122 C C . LEU B 1 76 ? 7.918 -19.391 -10.977 1 95.5 76 LEU B C 1
ATOM 2124 O O . LEU B 1 76 ? 7.969 -18.922 -12.117 1 95.5 76 LEU B O 1
ATOM 2128 N N . PRO B 1 77 ? 8.945 -20.109 -10.5 1 93.31 77 PRO B N 1
ATOM 2129 C CA . PRO B 1 77 ? 10.164 -20.25 -11.312 1 93.31 77 PRO B CA 1
ATOM 2130 C C . PRO B 1 77 ? 9.898 -20.891 -12.672 1 93.31 77 PRO B C 1
ATOM 2132 O O . PRO B 1 77 ? 10.477 -20.469 -13.68 1 93.31 77 PRO B O 1
ATOM 2135 N N . ALA B 1 78 ? 9.031 -21.875 -12.688 1 94.25 78 ALA B N 1
ATOM 2136 C CA . ALA B 1 78 ? 8.711 -22.516 -13.961 1 94.25 78 ALA B CA 1
ATOM 2137 C C . ALA B 1 78 ? 8.016 -21.547 -14.906 1 94.25 78 ALA B C 1
ATOM 2139 O O . ALA B 1 78 ? 8.289 -21.547 -16.109 1 94.25 78 ALA B O 1
ATOM 2140 N N . LEU B 1 79 ? 7.129 -20.719 -14.398 1 95.88 79 LEU B N 1
ATOM 2141 C CA . LEU B 1 79 ? 6.473 -19.703 -15.211 1 95.88 79 LEU B CA 1
ATOM 2142 C C . LEU B 1 79 ? 7.488 -18.703 -15.758 1 95.88 79 LEU B C 1
ATOM 2144 O O . LEU B 1 79 ? 7.469 -18.375 -16.938 1 95.88 79 LEU B O 1
ATOM 2148 N N . ALA B 1 80 ? 8.344 -18.25 -14.883 1 94 80 ALA B N 1
ATOM 2149 C CA . ALA B 1 80 ? 9.375 -17.281 -15.273 1 94 80 ALA B CA 1
ATOM 2150 C C . ALA B 1 80 ? 10.281 -17.859 -16.359 1 94 80 ALA B C 1
ATOM 2152 O O . ALA B 1 80 ? 10.578 -17.188 -17.344 1 94 80 ALA B O 1
ATOM 2153 N N . ALA B 1 81 ? 10.664 -19.094 -16.203 1 91.69 81 ALA B N 1
ATOM 2154 C CA . ALA B 1 81 ? 11.547 -19.75 -17.156 1 91.69 81 ALA B CA 1
ATOM 2155 C C . ALA B 1 81 ? 10.883 -19.859 -18.531 1 91.69 81 ALA B C 1
ATOM 2157 O O . ALA B 1 81 ? 11.523 -19.609 -19.562 1 91.69 81 ALA B O 1
ATOM 2158 N N . ALA B 1 82 ? 9.656 -20.156 -18.5 1 93.31 82 ALA B N 1
ATOM 2159 C CA . ALA B 1 82 ? 8.922 -20.359 -19.75 1 93.31 82 ALA B CA 1
ATOM 2160 C C . ALA B 1 82 ? 8.625 -19.016 -20.438 1 93.31 82 ALA B C 1
ATOM 2162 O O . ALA B 1 82 ? 8.367 -18.969 -21.641 1 93.31 82 ALA B O 1
ATOM 2163 N N . SER B 1 83 ? 8.594 -17.969 -19.703 1 92 83 SER B N 1
ATOM 2164 C CA . SER B 1 83 ? 8.242 -16.641 -20.203 1 92 83 SER B CA 1
ATOM 2165 C C . SER B 1 83 ? 9.438 -15.961 -20.859 1 92 83 SER B C 1
ATOM 2167 O O . SER B 1 83 ? 9.297 -14.93 -21.516 1 92 83 SER B O 1
ATOM 2169 N N . GLY B 1 84 ? 10.648 -16.297 -20.531 1 77.06 84 GLY B N 1
ATOM 2170 C CA . GLY B 1 84 ? 11.867 -15.727 -21.062 1 77.06 84 GLY B CA 1
ATOM 2171 C C . GLY B 1 84 ? 12.07 -16.047 -22.547 1 77.06 84 GLY B C 1
ATOM 2172 O O . GLY B 1 84 ? 11.266 -16.75 -23.141 1 77.06 84 GLY B O 1
ATOM 2173 N N . PRO B 1 85 ? 12.938 -15.078 -23.172 1 61.56 85 PRO B N 1
ATOM 2174 C CA . PRO B 1 85 ? 13.211 -15.336 -24.578 1 61.56 85 PRO B CA 1
ATOM 2175 C C . PRO B 1 85 ? 13.453 -16.812 -24.875 1 61.56 85 PRO B C 1
ATOM 2177 O O . PRO B 1 85 ? 14 -17.531 -24.031 1 61.56 85 PRO B O 1
ATOM 2180 N N . ALA B 1 86 ? 12.766 -17.234 -25.875 1 50.69 86 ALA B N 1
ATOM 2181 C CA . ALA B 1 86 ? 13 -18.562 -26.453 1 50.69 86 ALA B CA 1
ATOM 2182 C C . ALA B 1 86 ? 14.492 -18.812 -26.641 1 50.69 86 ALA B C 1
ATOM 2184 O O . ALA B 1 86 ? 15.219 -17.938 -27.109 1 50.69 86 ALA B O 1
ATOM 2185 N N . GLY B 1 87 ? 15.102 -19.906 -26.094 1 46.91 87 GLY B N 1
ATOM 2186 C CA . GLY B 1 87 ? 16.5 -20.266 -26.312 1 46.91 87 GLY B CA 1
ATOM 2187 C C . GLY B 1 87 ? 17.391 -19.875 -25.156 1 46.91 87 GLY B C 1
ATOM 2188 O O . GLY B 1 87 ? 18.594 -20.141 -25.172 1 46.91 87 GLY B O 1
ATOM 2189 N N . LEU B 1 88 ? 17.078 -18.75 -24.516 1 46.59 88 LEU B N 1
ATOM 2190 C CA . LEU B 1 88 ? 18.016 -18.531 -23.422 1 46.59 88 LEU B CA 1
ATOM 2191 C C . LEU B 1 88 ? 17.828 -19.578 -22.328 1 46.59 88 LEU B C 1
ATOM 2193 O O . LEU B 1 88 ? 16.703 -19.938 -22 1 46.59 88 LEU B O 1
ATOM 2197 N N . ALA B 1 89 ? 18.859 -20.453 -22.25 1 44.59 89 ALA B N 1
ATOM 2198 C CA . ALA B 1 89 ? 18.938 -21.5 -21.234 1 44.59 89 ALA B CA 1
ATOM 2199 C C . ALA B 1 89 ? 18.391 -21.016 -19.891 1 44.59 89 ALA B C 1
ATOM 2201 O O . ALA B 1 89 ? 18.641 -19.891 -19.484 1 44.59 89 ALA B O 1
ATOM 2202 N N . PRO B 1 90 ? 17.359 -21.578 -19.281 1 47.06 90 PRO B N 1
ATOM 2203 C CA . PRO B 1 90 ? 16.734 -21.375 -17.969 1 47.06 90 PRO B CA 1
ATOM 2204 C C . PRO B 1 90 ? 17.75 -20.969 -16.891 1 47.06 90 PRO B C 1
ATOM 2206 O O . PRO B 1 90 ? 17.391 -20.844 -15.727 1 47.06 90 PRO B O 1
ATOM 2209 N N . ASP B 1 91 ? 19 -21.062 -17.078 1 47.97 91 ASP B N 1
ATOM 2210 C CA . ASP B 1 91 ? 19.875 -21.078 -15.914 1 47.97 91 ASP B CA 1
ATOM 2211 C C . ASP B 1 91 ? 19.703 -19.812 -15.078 1 47.97 91 ASP B C 1
ATOM 2213 O O . ASP B 1 91 ? 19.516 -19.891 -13.859 1 47.97 91 ASP B O 1
ATOM 2217 N N . ALA B 1 92 ? 20.438 -18.641 -15.477 1 48.97 92 ALA B N 1
ATOM 2218 C CA . ALA B 1 92 ? 20.797 -17.547 -14.57 1 48.97 92 ALA B CA 1
ATOM 2219 C C . ALA B 1 92 ? 19.594 -16.625 -14.328 1 48.97 92 ALA B C 1
ATOM 2221 O O . ALA B 1 92 ? 19.375 -16.172 -13.203 1 48.97 92 ALA B O 1
ATOM 2222 N N . THR B 1 93 ? 18.766 -16.234 -15.359 1 47.78 93 THR B N 1
ATOM 2223 C CA . THR B 1 93 ? 17.781 -15.164 -15.305 1 47.78 93 THR B CA 1
ATOM 2224 C C . THR B 1 93 ? 16.5 -15.633 -14.625 1 47.78 93 THR B C 1
ATOM 2226 O O . THR B 1 93 ? 15.664 -14.82 -14.219 1 47.78 93 THR B O 1
ATOM 2229 N N . HIS B 1 94 ? 16.344 -17.016 -14.438 1 54.59 94 HIS B N 1
ATOM 2230 C CA . HIS B 1 94 ? 15.062 -17.531 -13.977 1 54.59 94 HIS B CA 1
ATOM 2231 C C . HIS B 1 94 ? 15.195 -18.188 -12.602 1 54.59 94 HIS B C 1
ATOM 2233 O O . HIS B 1 94 ? 14.273 -18.859 -12.133 1 54.59 94 HIS B O 1
ATOM 2239 N N . ALA B 1 95 ? 16.422 -17.922 -12.07 1 61.06 95 ALA B N 1
ATOM 2240 C CA . ALA B 1 95 ? 16.672 -18.406 -10.711 1 61.06 95 ALA B CA 1
ATOM 2241 C C . ALA B 1 95 ? 15.875 -17.594 -9.695 1 61.06 95 ALA B C 1
ATOM 2243 O O . ALA B 1 95 ? 15.586 -16.422 -9.914 1 61.06 95 ALA B O 1
ATOM 2244 N N . PRO B 1 96 ? 15.344 -18.344 -8.773 1 67.62 96 PRO B N 1
ATOM 2245 C CA . PRO B 1 96 ? 14.625 -17.656 -7.691 1 67.62 96 PRO B CA 1
ATOM 2246 C C . PRO B 1 96 ? 15.305 -16.359 -7.258 1 67.62 96 PRO B C 1
ATOM 2248 O O . PRO B 1 96 ? 14.625 -15.375 -6.973 1 67.62 96 PRO B O 1
ATOM 2251 N N . GLU B 1 97 ? 16.531 -16.359 -7.383 1 73.94 97 GLU B N 1
ATOM 2252 C CA . GLU B 1 97 ? 17.281 -15.172 -6.977 1 73.94 97 GLU B CA 1
ATOM 2253 C C . GLU B 1 97 ? 17.078 -14.023 -7.957 1 73.94 97 GLU B C 1
ATOM 2255 O O . GLU B 1 97 ? 17.016 -12.859 -7.559 1 73.94 97 GLU B O 1
ATOM 2260 N N . ALA B 1 98 ? 16.922 -14.469 -9.203 1 78.56 98 ALA B N 1
ATOM 2261 C CA . ALA B 1 98 ? 16.719 -13.445 -10.227 1 78.56 98 ALA B CA 1
ATOM 2262 C C . ALA B 1 98 ? 15.352 -12.789 -10.062 1 78.56 98 ALA B C 1
ATOM 2264 O O . ALA B 1 98 ? 15.211 -11.578 -10.25 1 78.56 98 ALA B O 1
ATOM 2265 N N . LEU B 1 99 ? 14.391 -13.523 -9.672 1 85.62 99 LEU B N 1
ATOM 2266 C CA . LEU B 1 99 ? 13.055 -12.984 -9.445 1 85.62 99 LEU B CA 1
ATOM 2267 C C . LEU B 1 99 ? 13.047 -12.016 -8.266 1 85.62 99 LEU B C 1
ATOM 2269 O O . LEU B 1 99 ? 12.414 -10.961 -8.328 1 85.62 99 LEU B O 1
ATOM 2273 N N . ALA B 1 100 ? 13.82 -12.32 -7.312 1 84.12 100 ALA B N 1
ATOM 2274 C CA . ALA B 1 100 ? 13.867 -11.523 -6.086 1 84.12 100 ALA B CA 1
ATOM 2275 C C . ALA B 1 100 ? 14.523 -10.172 -6.336 1 84.12 100 ALA B C 1
ATOM 2277 O O . ALA B 1 100 ? 14.164 -9.172 -5.707 1 84.12 100 ALA B O 1
ATOM 2278 N N . ASP B 1 101 ? 15.383 -10.141 -7.277 1 88.69 101 ASP B N 1
ATOM 2279 C CA . ASP B 1 101 ? 16.156 -8.93 -7.52 1 88.69 101 ASP B CA 1
ATOM 2280 C C . ASP B 1 101 ? 15.484 -8.047 -8.57 1 88.69 101 ASP B C 1
ATOM 2282 O O . ASP B 1 101 ? 15.914 -6.918 -8.797 1 88.69 101 ASP B O 1
ATOM 2286 N N . HIS B 1 102 ? 14.445 -8.602 -9.18 1 93.5 102 HIS B N 1
ATOM 2287 C CA . HIS B 1 102 ? 13.742 -7.824 -10.188 1 93.5 102 HIS B CA 1
ATOM 2288 C C . HIS B 1 102 ? 13.102 -6.582 -9.578 1 93.5 102 HIS B C 1
ATOM 2290 O O . HIS B 1 102 ? 12.453 -6.664 -8.531 1 93.5 102 HIS B O 1
ATOM 2296 N N . PRO B 1 103 ? 13.344 -5.395 -10.188 1 95.69 103 PRO B N 1
ATOM 2297 C CA . PRO B 1 103 ? 12.812 -4.16 -9.594 1 95.69 103 PRO B CA 1
ATOM 2298 C C . PRO B 1 103 ? 11.289 -4.156 -9.5 1 95.69 103 PRO B C 1
ATOM 2300 O O . PRO B 1 103 ? 10.609 -4.613 -10.422 1 95.69 103 PRO B O 1
ATOM 2303 N N . PRO B 1 104 ? 10.797 -3.645 -8.391 1 97.69 104 PRO B N 1
ATOM 2304 C CA . PRO B 1 104 ? 9.344 -3.537 -8.266 1 97.69 104 PRO B CA 1
ATOM 2305 C C . PRO B 1 104 ? 8.75 -2.424 -9.133 1 97.69 104 PRO B C 1
ATOM 2307 O O . PRO B 1 104 ? 9.398 -1.391 -9.336 1 97.69 104 PRO B O 1
ATOM 2310 N N . LEU B 1 105 ? 7.582 -2.658 -9.664 1 98 105 LEU B N 1
ATOM 2311 C CA . LEU B 1 105 ? 6.766 -1.609 -10.266 1 98 105 LEU B CA 1
ATOM 2312 C C . LEU B 1 105 ? 5.742 -1.076 -9.273 1 98 105 LEU B C 1
ATOM 2314 O O . LEU B 1 105 ? 4.969 -1.846 -8.703 1 98 105 LEU B O 1
ATOM 2318 N N . PRO B 1 106 ? 5.684 0.212 -9.078 1 98.19 106 PRO B N 1
ATOM 2319 C CA . PRO B 1 106 ? 4.801 0.759 -8.039 1 98.19 106 PRO B CA 1
ATOM 2320 C C . PRO B 1 106 ? 3.355 0.294 -8.188 1 98.19 106 PRO B C 1
ATOM 2322 O O . PRO B 1 106 ? 2.719 -0.084 -7.203 1 98.19 106 PRO B O 1
ATOM 2325 N N . GLY B 1 107 ? 2.836 0.282 -9.398 1 98.5 107 GLY B N 1
ATOM 2326 C CA . GLY B 1 107 ? 1.451 -0.109 -9.602 1 98.5 107 GLY B CA 1
ATOM 2327 C C . GLY B 1 107 ? 1.186 -1.563 -9.258 1 98.5 107 GLY B C 1
ATOM 2328 O O . GLY B 1 107 ? 0.054 -1.937 -8.945 1 98.5 107 GLY B O 1
ATOM 2329 N N . CYS B 1 108 ? 2.236 -2.4 -9.234 1 98.56 108 CYS B N 1
ATOM 2330 C CA . CYS B 1 108 ? 2.084 -3.824 -8.969 1 98.56 108 CYS B CA 1
ATOM 2331 C C . CYS B 1 108 ? 2.232 -4.117 -7.477 1 98.56 108 CYS B C 1
ATOM 2333 O O . CYS B 1 108 ? 1.831 -5.18 -7.004 1 98.56 108 CYS B O 1
ATOM 2335 N N . GLN B 1 109 ? 2.822 -3.172 -6.75 1 98.81 109 GLN B N 1
ATOM 2336 C CA . GLN B 1 109 ? 3.182 -3.492 -5.371 1 98.81 109 GLN B CA 1
ATOM 2337 C C . GLN B 1 109 ? 2.254 -2.791 -4.383 1 98.81 109 GLN B C 1
ATOM 2339 O O . GLN B 1 109 ? 2.414 -2.928 -3.17 1 98.81 109 GLN B O 1
ATOM 2344 N N . ALA B 1 110 ? 1.198 -2.08 -4.914 1 98.88 110 ALA B N 1
ATOM 2345 C CA . ALA B 1 110 ? 0.226 -1.433 -4.035 1 98.88 110 ALA B CA 1
ATOM 2346 C C . ALA B 1 110 ? -0.638 -2.467 -3.318 1 98.88 110 ALA B C 1
ATOM 2348 O O . ALA B 1 110 ? -1.011 -2.275 -2.158 1 98.88 110 ALA B O 1
ATOM 2349 N N . TYR B 1 111 ? -0.973 -3.582 -3.963 1 98.62 111 TYR B N 1
ATOM 2350 C CA . TYR B 1 111 ? -1.813 -4.617 -3.369 1 98.62 111 TYR B CA 1
ATOM 2351 C C . TYR B 1 111 ? -1.134 -5.242 -2.156 1 98.62 111 TYR B C 1
ATOM 2353 O O . TYR B 1 111 ? -1.685 -5.227 -1.053 1 98.62 111 TYR B O 1
ATOM 2361 N N . PRO B 1 112 ? 0.119 -5.773 -2.311 1 98.88 112 PRO B N 1
ATOM 2362 C CA . PRO B 1 112 ? 0.751 -6.344 -1.119 1 98.88 112 PRO B CA 1
ATOM 2363 C C . PRO B 1 112 ? 1.036 -5.301 -0.043 1 98.88 112 PRO B C 1
ATOM 2365 O O . PRO B 1 112 ? 1.015 -5.617 1.149 1 98.88 112 PRO B O 1
ATOM 2368 N N . ALA B 1 113 ? 1.308 -4.051 -0.49 1 98.94 113 ALA B N 1
ATOM 2369 C CA . ALA B 1 113 ? 1.442 -2.988 0.502 1 98.94 113 ALA B CA 1
ATOM 2370 C C . ALA B 1 113 ? 0.167 -2.844 1.328 1 98.94 113 ALA B C 1
ATOM 2372 O O . ALA B 1 113 ? 0.225 -2.734 2.557 1 98.94 113 ALA B O 1
ATOM 2373 N N . TYR B 1 114 ? -0.945 -2.893 0.677 1 98.94 114 TYR B N 1
ATOM 2374 C CA . TYR B 1 114 ? -2.205 -2.713 1.391 1 98.94 114 TYR B CA 1
ATOM 2375 C C . TYR B 1 114 ? -2.518 -3.926 2.26 1 98.94 114 TYR B C 1
ATOM 2377 O O . TYR B 1 114 ? -3.074 -3.787 3.352 1 98.94 114 TYR B O 1
ATOM 2385 N N . LEU B 1 115 ? -2.17 -5.121 1.812 1 98.94 115 LEU B N 1
ATOM 2386 C CA . LEU B 1 115 ? -2.348 -6.277 2.684 1 98.94 115 LEU B CA 1
ATOM 2387 C C . LEU B 1 115 ? -1.502 -6.141 3.945 1 98.94 115 LEU B C 1
ATOM 2389 O O . LEU B 1 115 ? -1.93 -6.543 5.031 1 98.94 115 LEU B O 1
ATOM 2393 N N . ALA B 1 116 ? -0.291 -5.582 3.805 1 98.94 116 ALA B N 1
ATOM 2394 C CA . ALA B 1 116 ? 0.52 -5.293 4.984 1 98.94 116 ALA B CA 1
ATOM 2395 C C . ALA B 1 116 ? -0.177 -4.285 5.895 1 98.94 116 ALA B C 1
ATOM 2397 O O . ALA B 1 116 ? -0.149 -4.422 7.121 1 98.94 116 ALA B O 1
ATOM 2398 N N . TRP B 1 117 ? -0.797 -3.316 5.281 1 98.94 117 TRP B N 1
ATOM 2399 C CA . TRP B 1 117 ? -1.557 -2.348 6.066 1 98.94 117 TRP B CA 1
ATOM 2400 C C . TRP B 1 117 ? -2.691 -3.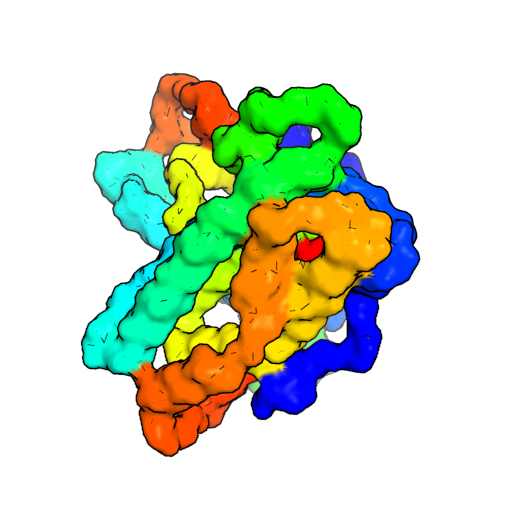031 6.82 1 98.94 117 TRP B C 1
ATOM 2402 O O . TRP B 1 117 ? -2.916 -2.754 8 1 98.94 117 TRP B O 1
ATOM 2412 N N . LEU B 1 118 ? -3.41 -3.938 6.152 1 98.88 118 LEU B N 1
ATOM 2413 C CA . LEU B 1 118 ? -4.488 -4.676 6.805 1 98.88 118 LEU B CA 1
ATOM 2414 C C . LEU B 1 118 ? -3.959 -5.469 7.996 1 98.88 118 LEU B C 1
ATOM 2416 O O . LEU B 1 118 ? -4.602 -5.527 9.047 1 98.88 118 LEU B O 1
ATOM 2420 N N . ALA B 1 119 ? -2.826 -6.062 7.773 1 98.88 119 ALA B N 1
ATOM 2421 C CA . ALA B 1 119 ? -2.234 -6.871 8.836 1 98.88 119 ALA B CA 1
ATOM 2422 C C . ALA B 1 119 ? -1.976 -6.039 10.086 1 98.88 119 ALA B C 1
ATOM 2424 O O . ALA B 1 119 ? -2.115 -6.531 11.211 1 98.88 119 ALA B O 1
ATOM 2425 N N . LEU B 1 120 ? -1.691 -4.789 9.922 1 98.44 120 LEU B N 1
ATOM 2426 C CA . LEU B 1 120 ? -1.316 -3.938 11.047 1 98.44 120 LEU B CA 1
ATOM 2427 C C . LEU B 1 120 ? -2.535 -3.213 11.609 1 98.44 120 LEU B C 1
ATOM 2429 O O . LEU B 1 120 ? -2.572 -2.885 12.797 1 98.44 120 LEU B O 1
ATOM 2433 N N . ASN B 1 121 ? -3.557 -3.008 10.75 1 98.31 121 ASN B N 1
ATOM 2434 C CA . ASN B 1 121 ? -4.52 -1.983 11.141 1 98.31 121 ASN B CA 1
ATOM 2435 C C . ASN B 1 121 ? -5.941 -2.533 11.18 1 98.31 121 ASN B C 1
ATOM 2437 O O . ASN B 1 121 ? -6.793 -2.021 11.906 1 98.31 121 ASN B O 1
ATOM 2441 N N . ALA B 1 122 ? -6.258 -3.531 10.422 1 98.5 122 ALA B N 1
ATOM 2442 C CA . ALA B 1 122 ? -7.648 -3.938 10.234 1 98.5 122 ALA B CA 1
ATOM 2443 C C . ALA B 1 122 ? -8.094 -4.902 11.328 1 98.5 122 ALA B C 1
ATOM 2445 O O . ALA B 1 122 ? -7.27 -5.633 11.891 1 98.5 122 ALA B O 1
ATOM 2446 N N . ARG B 1 123 ? -9.406 -4.859 11.609 1 97.75 123 ARG B N 1
ATOM 2447 C CA . ARG B 1 123 ? -9.969 -5.996 12.336 1 97.75 123 ARG B CA 1
ATOM 2448 C C . ARG B 1 123 ? -9.82 -7.281 11.531 1 97.75 123 ARG B C 1
ATOM 2450 O O . ARG B 1 123 ? -10.211 -7.336 10.359 1 97.75 123 ARG B O 1
ATOM 2457 N N . PRO B 1 124 ? -9.266 -8.336 12.148 1 98.12 124 PRO B N 1
ATOM 2458 C CA . PRO B 1 124 ? -9 -9.555 11.383 1 98.12 124 PRO B CA 1
ATOM 2459 C C . PRO B 1 124 ? -10.242 -10.078 10.656 1 98.12 124 PRO B C 1
ATOM 2461 O O . PRO B 1 124 ? -10.156 -10.508 9.5 1 98.12 124 PRO B O 1
ATOM 2464 N N . ALA B 1 125 ? -11.414 -9.977 11.281 1 98 125 ALA B N 1
ATOM 2465 C CA . ALA B 1 125 ? -12.641 -10.453 10.648 1 98 125 ALA B CA 1
ATOM 2466 C 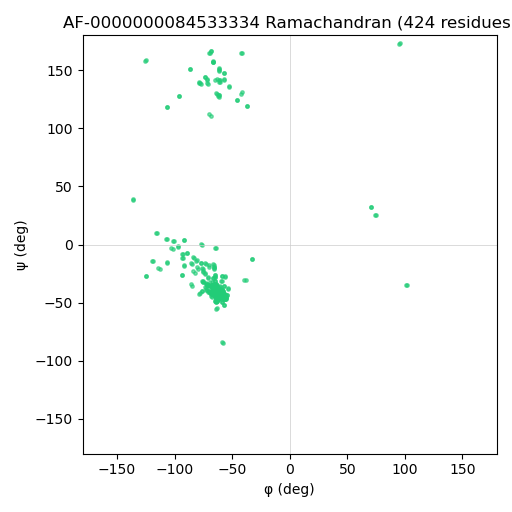C . ALA B 1 125 ? -12.961 -9.641 9.398 1 98 125 ALA B C 1
ATOM 2468 O O . ALA B 1 125 ? -13.375 -10.195 8.375 1 98 125 ALA B O 1
ATOM 2469 N N . ALA B 1 126 ? -12.789 -8.352 9.477 1 98.06 126 ALA B N 1
ATOM 2470 C CA . ALA B 1 126 ? -13.031 -7.496 8.32 1 98.06 126 ALA B CA 1
ATOM 2471 C C . ALA B 1 126 ? -12.039 -7.789 7.203 1 98.06 126 ALA B C 1
ATOM 2473 O O . ALA B 1 12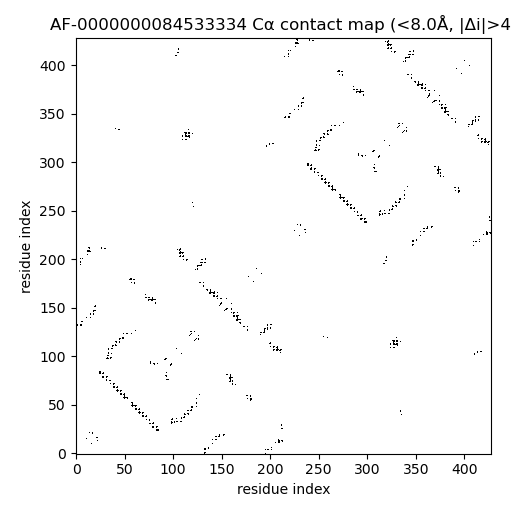6 ? -12.406 -7.82 6.023 1 98.06 126 ALA B O 1
ATOM 2474 N N . ALA B 1 127 ? -10.789 -7.988 7.578 1 98.5 127 ALA B N 1
ATOM 2475 C CA . ALA B 1 127 ? -9.766 -8.328 6.594 1 98.5 127 ALA B CA 1
ATOM 2476 C C . ALA B 1 127 ? -10.109 -9.625 5.875 1 98.5 127 ALA B C 1
ATOM 2478 O O . ALA B 1 127 ? -10.008 -9.711 4.645 1 98.5 127 ALA B O 1
ATOM 2479 N N . ALA B 1 128 ? -10.523 -10.609 6.633 1 97.75 128 ALA B N 1
ATOM 2480 C CA . ALA B 1 128 ? -10.875 -11.906 6.055 1 97.75 128 ALA B CA 1
ATOM 2481 C C . ALA B 1 128 ? -12.031 -11.773 5.07 1 97.75 128 ALA B C 1
ATOM 2483 O O . ALA B 1 128 ? -11.969 -12.289 3.953 1 97.75 128 ALA B O 1
ATOM 2484 N N . ALA B 1 129 ? -13.039 -11.047 5.523 1 96.56 129 ALA B N 1
ATOM 2485 C CA . ALA B 1 129 ? -14.211 -10.859 4.668 1 96.56 129 ALA B CA 1
ATOM 2486 C C . ALA B 1 129 ? -13.844 -10.141 3.375 1 96.56 129 ALA B C 1
ATOM 2488 O O . ALA B 1 129 ? -14.32 -10.508 2.297 1 96.56 129 ALA B O 1
ATOM 2489 N N . ALA B 1 130 ? -13.031 -9.18 3.467 1 96.94 130 ALA B N 1
ATOM 2490 C CA . ALA B 1 130 ? -12.594 -8.422 2.295 1 96.94 130 ALA B CA 1
ATOM 2491 C C . ALA B 1 130 ? -11.812 -9.312 1.335 1 96.94 130 ALA B C 1
ATOM 2493 O O . ALA B 1 130 ? -12.016 -9.258 0.12 1 96.94 130 ALA B O 1
ATOM 2494 N N . LEU B 1 131 ? -10.898 -10.141 1.871 1 97.06 131 LEU B N 1
ATOM 2495 C CA . LEU B 1 131 ? -10.094 -11.031 1.049 1 97.06 131 LEU B CA 1
ATOM 2496 C C . LEU B 1 131 ? -10.969 -12.031 0.306 1 97.06 131 LEU B C 1
ATOM 2498 O O . LEU B 1 131 ? -10.797 -12.242 -0.897 1 97.06 131 LEU B O 1
ATOM 2502 N N . VAL B 1 132 ? -11.914 -12.602 0.973 1 94.81 132 VAL B N 1
ATOM 2503 C CA . VAL B 1 132 ? -12.789 -13.617 0.41 1 94.81 132 VAL B CA 1
ATOM 2504 C C . VAL B 1 132 ? -13.602 -13.023 -0.738 1 94.81 132 VAL B C 1
ATOM 2506 O O . VAL B 1 132 ? -13.812 -13.672 -1.765 1 94.81 132 VAL B O 1
ATOM 2509 N N . ALA B 1 133 ? -13.984 -11.805 -0.592 1 91.88 133 ALA B N 1
ATOM 2510 C CA . ALA B 1 133 ? -14.805 -11.148 -1.607 1 91.88 133 ALA B CA 1
ATOM 2511 C C . ALA B 1 133 ? -14.023 -10.961 -2.904 1 91.88 133 ALA B C 1
ATOM 2513 O O . ALA B 1 133 ? -14.609 -10.742 -3.967 1 91.88 133 ALA B O 1
ATOM 2514 N N . ASN B 1 134 ? -12.727 -11.07 -2.836 1 90.12 134 ASN B N 1
ATOM 2515 C CA . ASN B 1 134 ? -11.883 -10.781 -3.988 1 90.12 134 ASN B CA 1
ATOM 2516 C C . ASN B 1 134 ? -11.391 -12.055 -4.66 1 90.12 134 ASN B C 1
ATOM 2518 O O . ASN B 1 134 ? -10.742 -12.008 -5.711 1 90.12 134 ASN B O 1
ATOM 2522 N N . PHE B 1 135 ? -11.688 -13.25 -4.145 1 92.06 135 PHE B N 1
ATOM 2523 C CA . PHE B 1 135 ? -11.148 -14.523 -4.605 1 92.06 135 PHE B CA 1
ATOM 2524 C C . PHE B 1 135 ? -11.719 -14.891 -5.969 1 92.06 135 PHE B C 1
ATOM 2526 O O . PHE B 1 135 ? -10.984 -15.344 -6.855 1 92.06 135 PHE B O 1
ATOM 2533 N N . ALA B 1 136 ? -13 -14.633 -6.098 1 86.25 136 ALA B N 1
ATOM 2534 C CA . ALA B 1 136 ? -13.68 -15.109 -7.301 1 86.25 136 ALA B CA 1
ATOM 2535 C C . ALA B 1 136 ? -13.117 -14.445 -8.555 1 86.25 136 ALA B C 1
ATOM 2537 O O . ALA B 1 136 ? -12.82 -15.117 -9.539 1 86.25 136 ALA B O 1
ATOM 2538 N N . ALA B 1 137 ? -12.953 -13.195 -8.531 1 87.81 137 ALA B N 1
ATOM 2539 C CA . ALA B 1 137 ? -12.445 -12.461 -9.688 1 87.81 137 ALA B CA 1
ATOM 2540 C C . ALA B 1 137 ? -11.016 -12.883 -10.023 1 87.81 137 ALA B C 1
ATOM 2542 O O . ALA B 1 137 ? -10.711 -13.211 -11.18 1 87.81 137 ALA B O 1
ATOM 2543 N N . TRP B 1 138 ? -10.148 -12.914 -9.094 1 92.44 138 TRP B N 1
ATOM 2544 C CA . TRP B 1 138 ? -8.766 -13.328 -9.289 1 92.44 138 TRP B CA 1
ATOM 2545 C C . TRP B 1 138 ? -8.695 -14.742 -9.852 1 92.44 138 TRP B C 1
ATOM 2547 O O . TRP B 1 138 ? -7.941 -15.008 -10.797 1 92.44 138 TRP B O 1
ATOM 2557 N N . GLY B 1 139 ? -9.461 -15.641 -9.273 1 93.56 139 GLY B N 1
ATOM 2558 C CA . GLY B 1 139 ? -9.5 -17.016 -9.766 1 93.56 139 GLY B CA 1
ATOM 2559 C C . GLY B 1 139 ? -9.938 -17.109 -11.211 1 93.56 139 GLY B C 1
ATOM 2560 O O . GLY B 1 139 ? -9.375 -17.891 -11.984 1 93.56 139 GLY B O 1
ATOM 2561 N N . GLY B 1 140 ? -10.969 -16.359 -11.586 1 93 140 GLY B N 1
ATOM 2562 C CA . GLY B 1 140 ? -11.422 -16.344 -12.969 1 93 140 GLY B CA 1
ATOM 2563 C C . GLY B 1 140 ? -10.367 -15.867 -13.945 1 93 140 GLY B C 1
ATOM 2564 O O . GLY B 1 140 ? -10.195 -16.438 -15.016 1 93 140 GLY B O 1
ATOM 2565 N N . TYR B 1 141 ? -9.641 -14.805 -13.578 1 95.38 141 TYR B N 1
ATOM 2566 C CA . TYR B 1 141 ? -8.539 -14.32 -14.406 1 95.38 141 TYR B CA 1
ATOM 2567 C C . TYR B 1 141 ? -7.469 -15.391 -14.57 1 95.38 141 TYR B C 1
ATOM 2569 O O . TYR B 1 141 ? -6.984 -15.633 -15.68 1 95.38 141 TYR B O 1
ATOM 2577 N N . CYS B 1 142 ? -7.133 -16.047 -13.453 1 97 142 CYS B N 1
ATOM 2578 C CA . CYS B 1 142 ? -6.098 -17.078 -13.492 1 97 142 CYS B CA 1
ATOM 2579 C C . CYS B 1 142 ? -6.516 -18.234 -14.383 1 97 142 CYS B C 1
ATOM 2581 O O . CYS B 1 142 ? -5.699 -18.781 -15.125 1 97 142 CYS B O 1
ATOM 2583 N N . ALA B 1 143 ? -7.82 -18.641 -14.305 1 96.69 143 ALA B N 1
ATOM 2584 C CA . ALA B 1 143 ? -8.32 -19.703 -15.164 1 96.69 143 ALA B CA 1
ATOM 2585 C C . ALA B 1 143 ? -8.188 -19.328 -16.641 1 96.69 143 ALA B C 1
ATOM 2587 O O . ALA B 1 143 ? -7.742 -20.141 -17.453 1 96.69 143 ALA B O 1
ATOM 2588 N N . SER B 1 144 ? -8.531 -18.125 -16.953 1 96.5 144 SER B N 1
ATOM 2589 C CA . SER B 1 144 ? -8.43 -17.641 -18.328 1 96.5 144 SER B CA 1
ATOM 2590 C C . SER B 1 144 ? -6.98 -17.656 -18.797 1 96.5 144 SER B C 1
ATOM 2592 O O . SER B 1 144 ? -6.691 -18.078 -19.922 1 96.5 144 SER B O 1
ATOM 2594 N N . ILE B 1 145 ? -6.086 -17.234 -18.016 1 97.94 145 ILE B N 1
ATOM 2595 C CA . ILE B 1 145 ? -4.68 -17.156 -18.375 1 97.94 145 ILE B CA 1
ATOM 2596 C C . ILE B 1 145 ? -4.109 -18.562 -18.547 1 97.94 145 ILE B C 1
ATOM 2598 O O . ILE B 1 145 ? -3.389 -18.844 -19.516 1 97.94 145 ILE B O 1
ATOM 2602 N N . ALA B 1 146 ? -4.441 -19.422 -17.609 1 98.06 146 ALA B N 1
ATOM 2603 C CA . ALA B 1 146 ? -3.963 -20.812 -17.703 1 98.06 146 ALA B CA 1
ATOM 2604 C C . ALA B 1 146 ? -4.359 -21.438 -19.031 1 98.06 146 ALA B C 1
ATOM 2606 O O . ALA B 1 146 ? -3.539 -22.094 -19.688 1 98.06 146 ALA B O 1
ATOM 2607 N N . ARG B 1 147 ? -5.578 -21.234 -19.406 1 97.81 147 ARG B N 1
ATOM 2608 C CA . ARG B 1 147 ? -6.051 -21.75 -20.688 1 97.81 147 ARG B CA 1
ATOM 2609 C C . ARG B 1 147 ? -5.262 -21.141 -21.844 1 97.81 147 ARG B C 1
ATOM 2611 O O . ARG B 1 147 ? -4.844 -21.844 -22.75 1 97.81 147 ARG B O 1
ATOM 2618 N N . ALA B 1 148 ? -5.035 -19.875 -21.812 1 98.06 148 ALA B N 1
ATOM 2619 C CA . ALA B 1 148 ? -4.332 -19.156 -22.875 1 98.06 148 ALA B CA 1
ATOM 2620 C C . ALA B 1 148 ? -2.887 -19.641 -23 1 98.06 148 ALA B C 1
ATOM 2622 O O . ALA B 1 148 ? -2.355 -19.75 -24.109 1 98.06 148 ALA B O 1
ATOM 2623 N N . LEU B 1 149 ? -2.244 -19.875 -21.875 1 97.94 149 LEU B N 1
ATOM 2624 C CA . LEU B 1 149 ? -0.861 -20.328 -21.875 1 97.94 149 LEU B CA 1
ATOM 2625 C C . LEU B 1 149 ? -0.726 -21.641 -22.656 1 97.94 149 LEU B C 1
ATOM 2627 O O . LEU B 1 149 ? 0.219 -21.812 -23.422 1 97.94 149 LEU B O 1
ATOM 2631 N N . ARG B 1 150 ? -1.647 -22.516 -22.516 1 97.56 150 ARG B N 1
ATOM 2632 C CA . ARG B 1 150 ? -1.624 -23.797 -23.203 1 97.56 150 ARG B CA 1
ATOM 2633 C C . ARG B 1 150 ? -2.014 -23.641 -24.672 1 97.56 150 ARG B C 1
ATOM 2635 O O . ARG B 1 150 ? -1.346 -24.188 -25.562 1 97.56 150 ARG B O 1
ATOM 2642 N N . THR B 1 151 ? -2.994 -22.812 -24.906 1 97.5 151 THR B N 1
ATOM 2643 C CA . THR B 1 151 ? -3.604 -22.781 -26.234 1 97.5 151 THR B CA 1
ATOM 2644 C C . THR B 1 151 ? -2.812 -21.875 -27.172 1 97.5 151 THR B C 1
ATOM 2646 O O . THR B 1 151 ? -2.688 -22.156 -28.359 1 97.5 151 THR B O 1
ATOM 2649 N N . HIS B 1 152 ? -2.266 -20.781 -26.625 1 97.19 152 HIS B N 1
ATOM 2650 C CA . HIS B 1 152 ? -1.702 -19.766 -27.5 1 97.19 152 HIS B CA 1
ATOM 2651 C C . HIS B 1 152 ? -0.188 -19.688 -27.344 1 97.19 152 HIS B C 1
ATOM 2653 O O . HIS B 1 152 ? 0.508 -19.219 -28.266 1 97.19 152 HIS B O 1
ATOM 2659 N N . TYR B 1 153 ? 0.347 -20.141 -26.266 1 96.25 153 TYR B N 1
ATOM 2660 C CA . TYR B 1 153 ? 1.754 -19.859 -26 1 96.25 153 TYR B CA 1
ATOM 2661 C C . TYR B 1 153 ? 2.561 -21.156 -25.906 1 96.25 153 TYR B C 1
ATOM 2663 O O . TYR B 1 153 ? 3.793 -21.125 -25.922 1 96.25 153 TYR B O 1
ATOM 2671 N N . GLY B 1 154 ? 1.905 -22.266 -25.781 1 95.69 154 GLY B N 1
ATOM 2672 C CA . GLY B 1 154 ? 2.586 -23.547 -25.781 1 95.69 154 GLY B CA 1
ATOM 2673 C C . GLY B 1 154 ? 3.404 -23.781 -24.531 1 95.69 154 GLY B C 1
ATOM 2674 O O . GLY B 1 154 ? 4.477 -24.391 -24.578 1 95.69 154 GLY B O 1
ATOM 2675 N N . PHE B 1 155 ? 2.979 -23.266 -23.406 1 96.25 155 PHE B N 1
ATOM 2676 C CA . PHE B 1 155 ? 3.699 -23.453 -22.156 1 96.25 155 PHE B CA 1
ATOM 2677 C C . PHE B 1 155 ? 3.559 -24.875 -21.656 1 96.25 155 PHE B C 1
ATOM 2679 O O . PHE B 1 155 ? 2.486 -25.484 -21.75 1 96.25 155 PHE B O 1
ATOM 2686 N N . PRO B 1 156 ? 4.652 -25.422 -21.078 1 96.38 156 PRO B N 1
ATOM 2687 C CA . PRO B 1 156 ? 4.516 -26.734 -20.422 1 96.38 156 PRO B CA 1
ATOM 2688 C C . PRO B 1 156 ? 3.66 -26.688 -19.172 1 96.38 156 PRO B C 1
ATOM 2690 O O . PRO B 1 156 ? 3.395 -25.594 -18.641 1 96.38 156 PRO B O 1
ATOM 2693 N N . GLU B 1 157 ? 3.232 -27.766 -18.641 1 97.44 157 GLU B N 1
ATOM 2694 C CA . GLU B 1 157 ? 2.279 -27.859 -17.531 1 97.44 157 GLU B CA 1
ATOM 2695 C C . GLU B 1 157 ? 2.824 -27.219 -16.266 1 97.44 157 GLU B C 1
ATOM 2697 O O . GLU B 1 157 ? 2.078 -26.562 -15.523 1 97.44 157 GLU B O 1
ATOM 2702 N N . ASP B 1 158 ? 4.098 -27.391 -16 1 96.75 158 ASP B N 1
ATOM 2703 C CA . ASP B 1 158 ? 4.676 -26.828 -14.781 1 96.75 158 ASP B CA 1
ATOM 2704 C C . ASP B 1 158 ? 4.676 -25.312 -14.828 1 96.75 158 ASP B C 1
ATOM 2706 O O . ASP B 1 158 ? 4.551 -24.656 -13.789 1 96.75 158 ASP B O 1
ATOM 2710 N N . ALA B 1 159 ? 4.746 -24.75 -16.016 1 96.56 159 ALA B N 1
ATOM 2711 C CA . ALA B 1 159 ? 4.715 -23.297 -16.172 1 96.56 159 ALA B CA 1
ATOM 2712 C C . ALA B 1 159 ? 3.301 -22.75 -15.984 1 96.56 159 ALA B C 1
ATOM 2714 O O . ALA B 1 159 ? 3.113 -21.562 -15.742 1 96.56 159 ALA B O 1
ATOM 2715 N N . CYS B 1 160 ? 2.285 -23.594 -16.141 1 98.25 160 CYS B N 1
ATOM 2716 C CA . CYS B 1 160 ? 0.893 -23.188 -15.969 1 98.25 160 CYS B CA 1
ATOM 2717 C C . CYS B 1 160 ? 0.448 -23.359 -14.523 1 98.25 160 CYS B C 1
ATOM 2719 O O . CYS B 1 160 ? -0.619 -22.875 -14.133 1 98.25 160 CYS B O 1
ATOM 2721 N N . ALA B 1 161 ? 1.303 -23.969 -13.695 1 98.12 161 ALA B N 1
ATOM 2722 C CA . ALA B 1 161 ? 0.922 -24.422 -12.359 1 98.12 161 ALA B CA 1
ATOM 2723 C C . ALA B 1 161 ? 0.533 -23.25 -11.469 1 98.12 161 ALA B C 1
ATOM 2725 O O . ALA B 1 161 ? -0.35 -23.375 -10.617 1 98.12 161 ALA B O 1
ATOM 2726 N N . PHE B 1 162 ? 1.214 -22.141 -11.625 1 98 162 PHE B N 1
ATOM 2727 C CA . PHE B 1 162 ? 0.886 -20.953 -10.828 1 98 162 PHE B CA 1
ATOM 2728 C C . PHE B 1 162 ? -0.572 -20.562 -11.031 1 98 162 PHE B C 1
ATOM 2730 O O . PHE B 1 162 ? -1.317 -20.406 -10.062 1 98 162 PHE B O 1
ATOM 2737 N N . PHE B 1 163 ? -0.977 -20.422 -12.281 1 98.44 163 PHE B N 1
ATOM 2738 C CA . PHE B 1 163 ? -2.336 -19.984 -12.594 1 98.44 163 PHE B CA 1
ATOM 2739 C C . PHE B 1 163 ? -3.334 -21.094 -12.281 1 98.44 163 PHE B C 1
ATOM 2741 O O . PHE B 1 163 ? -4.453 -20.828 -11.844 1 98.44 163 PHE B O 1
ATOM 2748 N N . ASP B 1 164 ? -2.936 -22.359 -12.484 1 98 164 ASP B N 1
ATOM 2749 C CA . ASP B 1 164 ? -3.807 -23.484 -12.148 1 98 164 ASP B CA 1
ATOM 2750 C C . ASP B 1 164 ? -4.137 -23.5 -10.656 1 98 164 ASP B C 1
ATOM 2752 O O . ASP B 1 164 ? -5.262 -23.812 -10.266 1 98 164 ASP B O 1
ATOM 2756 N N . PHE B 1 165 ? -3.146 -23.203 -9.875 1 96.56 165 PHE B N 1
ATOM 2757 C CA . PHE B 1 165 ? -3.324 -23.188 -8.43 1 96.56 165 PHE B CA 1
ATOM 2758 C C . PHE B 1 165 ? -4.426 -22.219 -8.023 1 96.56 165 PHE B C 1
ATOM 2760 O O . PHE B 1 165 ? -5.324 -22.578 -7.258 1 96.56 165 PHE B O 1
ATOM 2767 N N . PHE B 1 166 ? -4.445 -21 -8.594 1 95.94 166 PHE B N 1
ATOM 2768 C CA . PHE B 1 166 ? -5.375 -19.953 -8.195 1 95.94 166 PHE B CA 1
ATOM 2769 C C . PHE B 1 166 ? -6.695 -20.094 -8.938 1 95.94 166 PHE B C 1
ATOM 2771 O O . PHE B 1 166 ? -7.699 -19.484 -8.547 1 95.94 166 PHE B O 1
ATOM 2778 N N . ALA B 1 167 ? -6.699 -20.844 -9.984 1 95.31 167 ALA B N 1
ATOM 2779 C CA . ALA B 1 167 ? -7.906 -21.016 -10.789 1 95.31 167 ALA B CA 1
ATOM 2780 C C . ALA B 1 167 ? -8.883 -21.969 -10.102 1 95.31 167 ALA B C 1
ATOM 2782 O O . ALA B 1 167 ? -10.055 -22.047 -10.492 1 95.31 167 ALA B O 1
ATOM 2783 N N . GLN B 1 168 ? -8.391 -22.703 -9.141 1 90.12 168 GLN B N 1
ATOM 2784 C CA . GLN B 1 168 ? -9.297 -23.594 -8.422 1 90.12 168 GLN B CA 1
ATOM 2785 C C . GLN B 1 168 ? -10.453 -22.828 -7.801 1 90.12 168 GLN B C 1
ATOM 2787 O O . GLN B 1 168 ? -10.289 -21.672 -7.371 1 90.12 168 GLN B O 1
ATOM 2792 N N . PRO B 1 169 ? -11.633 -23.469 -7.848 1 84.88 169 PRO B N 1
ATOM 2793 C CA . PRO B 1 169 ? -12.789 -22.781 -7.27 1 84.88 169 PRO B CA 1
ATOM 2794 C C . PRO B 1 169 ? -12.539 -22.312 -5.832 1 84.88 169 PRO B C 1
ATOM 2796 O O . PRO B 1 169 ? -11.992 -23.078 -5.023 1 84.88 169 PRO B O 1
ATOM 2799 N N . ALA B 1 170 ? -12.945 -21.109 -5.617 1 82.31 170 ALA B N 1
ATOM 2800 C CA . ALA B 1 170 ? -12.719 -20.5 -4.312 1 82.31 170 ALA B CA 1
ATOM 2801 C C . ALA B 1 170 ? -13.688 -21.047 -3.271 1 82.31 170 ALA B C 1
ATOM 2803 O O . ALA B 1 170 ? -13.555 -20.75 -2.078 1 82.31 170 ALA B O 1
ATOM 2804 N N . THR B 1 171 ? -14.555 -21.906 -3.566 1 85.44 171 THR B N 1
ATOM 2805 C CA . THR B 1 171 ? -15.688 -22.328 -2.756 1 85.44 171 THR B CA 1
ATOM 2806 C C . THR B 1 171 ? -15.219 -22.922 -1.43 1 85.44 171 THR B C 1
ATOM 2808 O O . THR B 1 171 ? -15.75 -22.594 -0.371 1 85.44 171 THR B O 1
ATOM 2811 N N . GLU B 1 172 ? -14.219 -23.75 -1.548 1 86.5 172 GLU B N 1
ATOM 2812 C CA . GLU B 1 172 ? -13.75 -24.375 -0.317 1 86.5 172 GLU B CA 1
ATOM 2813 C C . GLU B 1 172 ? -13.117 -23.359 0.618 1 86.5 172 GLU B C 1
ATOM 2815 O O . GLU B 1 172 ? -13.367 -23.375 1.825 1 86.5 172 GLU B O 1
ATOM 2820 N N . LEU B 1 173 ? -12.328 -22.453 0.065 1 84.69 173 LEU B N 1
ATOM 2821 C CA . LEU B 1 173 ? -11.695 -21.422 0.877 1 84.69 173 LEU B CA 1
ATOM 2822 C C . LEU B 1 173 ? -12.734 -20.469 1.463 1 84.69 173 LEU B C 1
ATOM 2824 O O . LEU B 1 173 ? -12.594 -20.016 2.6 1 84.69 173 LEU B O 1
ATOM 2828 N N . GLU B 1 174 ? -13.75 -20.188 0.704 1 89.38 174 GLU B N 1
ATOM 2829 C CA . GLU B 1 174 ? -14.844 -19.344 1.167 1 89.38 174 GLU B CA 1
ATOM 2830 C C . GLU B 1 174 ? -15.609 -20 2.309 1 89.38 174 GLU B C 1
ATOM 2832 O O . GLU B 1 174 ? -15.969 -19.344 3.287 1 89.38 174 GLU B O 1
ATOM 2837 N N . ARG B 1 175 ? -15.828 -21.266 2.164 1 92.69 175 ARG B N 1
ATOM 2838 C CA . ARG B 1 175 ? -16.516 -22 3.221 1 92.69 175 ARG B CA 1
ATOM 2839 C C . ARG B 1 175 ? -15.672 -22.047 4.492 1 92.69 175 ARG B C 1
ATOM 2841 O O . ARG B 1 175 ? -16.188 -21.859 5.594 1 92.69 175 ARG B O 1
ATOM 2848 N N . GLN B 1 176 ? -14.414 -22.266 4.312 1 94.31 176 GLN B N 1
ATOM 2849 C CA . GLN B 1 176 ? -13.508 -22.281 5.457 1 94.31 176 GLN B CA 1
ATOM 2850 C C . GLN B 1 176 ? -13.484 -20.938 6.168 1 94.31 176 GLN B C 1
ATOM 2852 O O . GLN B 1 176 ? -13.422 -20.875 7.398 1 94.31 176 GLN B O 1
ATOM 2857 N N . ALA B 1 177 ? -13.484 -19.906 5.395 1 95 177 ALA B N 1
ATOM 2858 C CA . ALA B 1 177 ? -13.516 -18.562 5.98 1 95 177 ALA B CA 1
ATOM 2859 C C . ALA B 1 177 ? -14.805 -18.344 6.777 1 95 177 ALA B C 1
ATOM 2861 O O . ALA B 1 177 ? -14.766 -17.828 7.895 1 95 177 ALA B O 1
ATOM 2862 N N . ALA B 1 178 ? -15.914 -18.75 6.18 1 94.06 178 ALA B N 1
ATOM 2863 C CA . ALA B 1 178 ? -17.203 -18.6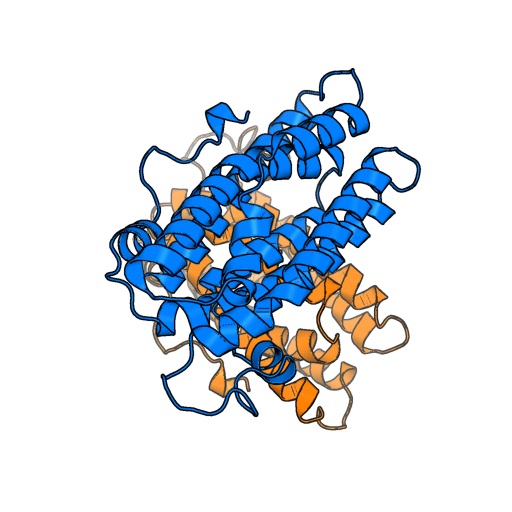09 6.852 1 94.06 178 ALA B CA 1
ATOM 2864 C C . ALA B 1 178 ? -17.203 -19.375 8.172 1 94.06 178 ALA B C 1
ATOM 2866 O O . ALA B 1 178 ? -17.672 -18.859 9.195 1 94.06 178 ALA B O 1
ATOM 2867 N N . ASP B 1 179 ? -16.703 -20.562 8.148 1 96 179 ASP B N 1
ATOM 2868 C CA . ASP B 1 179 ? -16.625 -21.375 9.359 1 96 179 ASP B CA 1
ATOM 2869 C C . ASP B 1 179 ? -15.742 -20.703 10.414 1 96 179 ASP B C 1
ATOM 2871 O O . ASP B 1 179 ? -16.078 -20.703 11.602 1 96 179 ASP B O 1
ATOM 2875 N N . ALA B 1 180 ? -14.633 -20.172 9.984 1 96.88 180 ALA B N 1
ATOM 2876 C CA . ALA B 1 180 ? -13.68 -19.547 10.891 1 96.88 180 ALA B CA 1
ATOM 2877 C C . ALA B 1 180 ? -14.258 -18.281 11.5 1 96.88 180 ALA B C 1
ATOM 2879 O O . ALA B 1 180 ? -13.961 -17.938 12.656 1 96.88 180 ALA B O 1
ATOM 2880 N N . LEU B 1 181 ? -15.07 -17.547 10.727 1 94.38 181 LEU B N 1
ATOM 2881 C CA . LEU B 1 181 ? -15.695 -16.328 11.203 1 94.38 181 LEU B CA 1
ATOM 2882 C C . LEU B 1 181 ? -16.828 -16.625 12.172 1 94.38 181 LEU B C 1
ATOM 2884 O O . LEU B 1 181 ? -17.172 -15.797 13.023 1 94.38 181 LEU B O 1
ATOM 2888 N N . GLY B 1 182 ? -17.375 -17.797 12.039 1 90.31 182 GLY B N 1
ATOM 2889 C CA . GLY B 1 182 ? -18.453 -18.203 12.922 1 90.31 182 GLY B CA 1
ATOM 2890 C C . GLY B 1 182 ? -19.828 -17.953 12.344 1 90.31 182 GLY B C 1
ATOM 2891 O O . GLY B 1 182 ? -19.969 -17.281 11.312 1 90.31 182 GLY B O 1
ATOM 2892 N N . PRO B 1 183 ? -20.75 -18.438 13.055 1 87.62 183 PRO B N 1
ATOM 2893 C CA . PRO B 1 183 ? -22.109 -18.422 12.523 1 87.62 183 PRO B CA 1
ATOM 2894 C C . PRO B 1 183 ? -22.797 -17.062 12.68 1 87.62 183 PRO B C 1
ATOM 2896 O O . PRO B 1 183 ? -23.781 -16.781 11.984 1 87.62 183 PRO B O 1
ATOM 2899 N N . ASP B 1 184 ? -22.312 -16.297 13.562 1 88.44 184 ASP B N 1
ATOM 2900 C CA . ASP B 1 184 ? -22.938 -14.992 13.789 1 88.44 184 ASP B CA 1
ATOM 2901 C C . ASP B 1 184 ? -22.547 -14 12.695 1 88.44 184 ASP B C 1
ATOM 2903 O O . ASP B 1 184 ? -21.391 -13.969 12.258 1 88.44 184 ASP B O 1
ATOM 2907 N N . PRO B 1 185 ? -23.531 -13.25 12.273 1 89.94 185 PRO B N 1
ATOM 2908 C CA . PRO B 1 185 ? -23.203 -12.219 11.289 1 89.94 185 PRO B CA 1
ATOM 2909 C C . PRO B 1 185 ? -22.203 -11.195 11.812 1 89.94 185 PRO B C 1
ATOM 2911 O O . PRO B 1 185 ? -22.156 -10.922 13.016 1 89.94 185 PRO B O 1
ATOM 2914 N N . LEU B 1 186 ? -21.422 -10.672 10.938 1 92.31 186 LEU B N 1
ATOM 2915 C CA . LEU B 1 186 ? -20.531 -9.578 11.312 1 92.31 186 LEU B CA 1
ATOM 2916 C C . LEU B 1 186 ? -21.344 -8.352 11.742 1 92.31 186 LEU B C 1
ATOM 2918 O O . LEU B 1 186 ? -22.375 -8.039 11.141 1 92.31 186 LEU B O 1
ATOM 2922 N N . ASP B 1 187 ? -20.875 -7.676 12.711 1 94.31 187 ASP B N 1
ATOM 2923 C CA . ASP B 1 187 ? -21.547 -6.453 13.117 1 94.31 187 ASP B CA 1
ATOM 2924 C C . ASP B 1 187 ? -21.375 -5.355 12.07 1 94.31 187 ASP B C 1
ATOM 2926 O O . ASP B 1 187 ? -20.562 -5.48 11.156 1 94.31 187 ASP B O 1
ATOM 2930 N N . GLY B 1 188 ? -22.172 -4.363 12.18 1 94.12 188 GLY B N 1
ATOM 2931 C CA . GLY B 1 188 ? -22.234 -3.301 11.188 1 94.12 188 GLY B CA 1
ATOM 2932 C C . GLY B 1 188 ? -20.906 -2.625 10.953 1 94.12 188 GLY B C 1
ATOM 2933 O O . GLY B 1 188 ? -20.516 -2.367 9.805 1 94.12 188 GLY B O 1
ATOM 2934 N N . ARG B 1 189 ? -20.219 -2.359 11.969 1 93.94 189 ARG B N 1
ATOM 2935 C CA . ARG B 1 189 ? -18.922 -1.682 11.859 1 93.94 189 ARG B CA 1
ATOM 2936 C C . ARG B 1 189 ? -17.906 -2.557 11.141 1 93.94 189 ARG B C 1
ATOM 2938 O O . ARG B 1 189 ? -17.172 -2.074 10.273 1 93.94 189 ARG B O 1
ATOM 2945 N N . THR B 1 190 ? -17.875 -3.844 11.484 1 96.12 190 THR B N 1
ATOM 2946 C CA . THR B 1 190 ? -16.953 -4.785 10.844 1 96.12 190 THR B CA 1
ATOM 2947 C C . THR B 1 190 ? -17.297 -4.957 9.367 1 96.12 190 THR B C 1
ATOM 2949 O O . THR B 1 190 ? -16.406 -4.988 8.523 1 96.12 190 THR B O 1
ATOM 2952 N N . LEU B 1 191 ? -18.578 -4.984 9.078 1 95.25 191 LEU B N 1
ATOM 2953 C CA . LEU B 1 191 ? -19.016 -5.152 7.695 1 95.25 191 LEU B CA 1
ATOM 2954 C C . LEU B 1 191 ? -18.688 -3.918 6.863 1 95.25 191 LEU B C 1
ATOM 2956 O O . LEU B 1 191 ? -18.234 -4.039 5.723 1 95.25 191 LEU B O 1
ATOM 2960 N N . ALA B 1 192 ? -18.906 -2.789 7.457 1 95.31 192 ALA B N 1
ATOM 2961 C CA . ALA B 1 192 ? -18.562 -1.551 6.766 1 95.31 192 ALA B CA 1
ATOM 2962 C C . ALA B 1 192 ? -17.062 -1.477 6.477 1 95.31 192 ALA B C 1
ATOM 2964 O O . ALA B 1 192 ? -16.656 -1.104 5.375 1 95.31 192 ALA B O 1
ATOM 2965 N N . ALA B 1 193 ? -16.297 -1.877 7.41 1 96.88 193 ALA B N 1
ATOM 2966 C CA . ALA B 1 193 ? -14.852 -1.91 7.227 1 96.88 193 ALA B CA 1
ATOM 2967 C C . ALA B 1 193 ? -14.461 -2.91 6.145 1 96.88 193 ALA B C 1
ATOM 2969 O O . ALA B 1 193 ? -13.594 -2.627 5.312 1 96.88 193 ALA B O 1
ATOM 2970 N N . ALA B 1 194 ? -15.078 -4.074 6.16 1 97.19 194 ALA B N 1
ATOM 2971 C CA . ALA B 1 194 ? -14.797 -5.102 5.156 1 97.19 194 ALA B CA 1
ATOM 2972 C C . ALA B 1 194 ? -15.086 -4.586 3.75 1 97.19 194 ALA B C 1
ATOM 2974 O O . ALA B 1 194 ? -14.305 -4.832 2.824 1 97.19 194 ALA B O 1
ATOM 2975 N N . ARG B 1 195 ? -16.172 -3.863 3.631 1 96.31 195 ARG B N 1
ATOM 2976 C CA . ARG B 1 195 ? -16.531 -3.305 2.332 1 96.31 195 ARG B CA 1
ATOM 2977 C C . ARG B 1 195 ? -15.492 -2.297 1.857 1 96.31 195 ARG B C 1
ATOM 2979 O O . ARG B 1 195 ? -15.086 -2.312 0.691 1 96.31 195 ARG B O 1
ATOM 2986 N N . GLU B 1 196 ? -15.102 -1.508 2.732 1 97 196 GLU B N 1
ATOM 2987 C CA . GLU B 1 196 ? -14.078 -0.518 2.408 1 97 196 GLU B CA 1
ATOM 2988 C C . GLU B 1 196 ? -12.758 -1.189 2.023 1 97 196 GLU B C 1
ATOM 2990 O O . GLU B 1 196 ? -12.164 -0.85 1.001 1 97 196 GLU B O 1
ATOM 2995 N N . HIS B 1 197 ? -12.328 -2.15 2.857 1 98.19 197 HIS B N 1
ATOM 2996 C CA . HIS B 1 197 ? -11.102 -2.881 2.559 1 98.19 197 HIS B CA 1
ATOM 2997 C C . HIS B 1 197 ? -11.195 -3.596 1.215 1 98.19 197 HIS B C 1
ATOM 2999 O O . HIS B 1 197 ? -10.242 -3.596 0.436 1 98.19 197 HIS B O 1
ATOM 3005 N N . GLY B 1 198 ? -12.391 -4.223 0.986 1 97.31 198 GLY B N 1
ATOM 3006 C CA . GLY B 1 198 ? -12.594 -4.914 -0.276 1 97.31 198 GLY B CA 1
ATOM 3007 C C . GLY B 1 198 ? -12.453 -4.008 -1.484 1 97.31 198 GLY B C 1
ATOM 3008 O O . GLY B 1 198 ? -11.852 -4.391 -2.486 1 97.31 198 GLY B O 1
ATOM 3009 N N . ARG B 1 199 ? -12.953 -2.799 -1.374 1 96.44 199 ARG B N 1
ATOM 3010 C CA . ARG B 1 199 ? -12.867 -1.838 -2.469 1 96.44 199 ARG B CA 1
ATOM 3011 C C . ARG B 1 199 ? -11.422 -1.422 -2.719 1 96.44 199 ARG B C 1
ATOM 3013 O O . ARG B 1 199 ? -11 -1.284 -3.867 1 96.44 199 ARG B O 1
ATOM 3020 N N . LEU B 1 200 ? -10.664 -1.224 -1.669 1 97.88 200 LEU B N 1
ATOM 3021 C CA . LEU B 1 200 ? -9.266 -0.853 -1.82 1 97.88 200 LEU B CA 1
ATOM 3022 C C . LEU B 1 200 ? -8.461 -1.999 -2.424 1 97.88 200 LEU B C 1
ATOM 3024 O O . LEU B 1 200 ? -7.656 -1.787 -3.336 1 97.88 200 LEU B O 1
ATOM 3028 N N . LEU B 1 201 ? -8.719 -3.256 -1.961 1 97.81 201 LEU B N 1
ATOM 3029 C CA . LEU B 1 201 ? -8.039 -4.418 -2.531 1 97.81 201 LEU B CA 1
ATOM 3030 C C . LEU B 1 201 ? -8.336 -4.539 -4.023 1 97.81 201 LEU B C 1
ATOM 3032 O O . LEU B 1 201 ? -7.43 -4.777 -4.82 1 97.81 201 LEU B O 1
ATOM 3036 N N . GLN B 1 202 ? -9.539 -4.324 -4.363 1 95.88 202 GLN B N 1
ATOM 3037 C CA . GLN B 1 202 ? -9.945 -4.398 -5.766 1 95.88 202 GLN B CA 1
ATOM 3038 C C . GLN B 1 202 ? -9.266 -3.309 -6.59 1 95.88 202 GLN B C 1
ATOM 3040 O O . GLN B 1 202 ? -8.797 -3.562 -7.703 1 95.88 202 GLN B O 1
ATOM 3045 N N . ALA B 1 203 ? -9.25 -2.139 -6.07 1 96.62 203 ALA B N 1
ATOM 3046 C CA . ALA B 1 203 ? -8.609 -1.028 -6.77 1 96.62 203 ALA B CA 1
ATOM 3047 C C . ALA B 1 203 ? -7.129 -1.311 -7.012 1 96.62 203 ALA B C 1
ATOM 3049 O O . ALA B 1 203 ? -6.602 -1.013 -8.086 1 96.62 203 ALA B O 1
ATOM 3050 N N . TYR B 1 204 ? -6.445 -1.877 -6.051 1 98.12 204 TYR B N 1
ATOM 3051 C CA . TYR B 1 204 ? -5.016 -2.137 -6.184 1 98.12 204 TYR B CA 1
ATOM 3052 C C . TYR B 1 204 ? -4.762 -3.332 -7.094 1 98.12 204 TYR B C 1
ATOM 3054 O O . TYR B 1 204 ? -3.736 -3.395 -7.777 1 98.12 204 TYR B O 1
ATOM 3062 N N . GLU B 1 205 ? -5.703 -4.312 -7.09 1 96.94 205 GLU B N 1
ATOM 3063 C CA . GLU B 1 205 ? -5.621 -5.367 -8.102 1 96.94 205 GLU B CA 1
ATOM 3064 C C . GLU B 1 205 ? -5.754 -4.793 -9.508 1 96.94 205 GLU B C 1
ATOM 3066 O O . GLU B 1 205 ? -5.012 -5.18 -10.414 1 96.94 205 GLU B O 1
ATOM 3071 N N . HIS B 1 206 ? -6.684 -3.869 -9.68 1 95.56 206 HIS B N 1
ATOM 3072 C CA . HIS B 1 206 ? -6.836 -3.211 -10.977 1 95.56 206 HIS B CA 1
ATOM 3073 C C . HIS B 1 206 ? -5.57 -2.453 -11.359 1 95.56 206 HIS B C 1
ATOM 3075 O O . HIS B 1 206 ? -5.141 -2.496 -12.516 1 95.56 206 HIS B O 1
ATOM 3081 N N . LEU B 1 207 ? -5.02 -1.791 -10.406 1 97.38 207 LEU B N 1
ATOM 3082 C CA . LEU B 1 207 ? -3.783 -1.053 -10.648 1 97.38 207 LEU B CA 1
ATOM 3083 C C . LEU B 1 207 ? -2.666 -1.99 -11.094 1 97.38 207 LEU B C 1
ATOM 3085 O O . LEU B 1 207 ? -1.865 -1.637 -11.961 1 97.38 207 LEU B O 1
ATOM 3089 N N . PHE B 1 208 ? -2.615 -3.211 -10.555 1 98.06 208 PHE B N 1
ATOM 3090 C CA . PHE B 1 208 ? -1.664 -4.246 -10.945 1 98.06 208 PHE B CA 1
ATOM 3091 C C . PHE B 1 208 ? -1.802 -4.582 -12.422 1 98.06 208 PHE B C 1
ATOM 3093 O O . PHE B 1 208 ? -0.827 -4.516 -13.18 1 98.06 208 PHE B O 1
ATOM 3100 N N . TRP B 1 209 ? -2.998 -4.809 -12.828 1 97.31 209 TRP B N 1
ATOM 3101 C CA . TRP B 1 209 ? -3.246 -5.199 -14.211 1 97.31 209 TRP B CA 1
ATOM 3102 C C . TRP B 1 209 ? -2.99 -4.031 -15.156 1 97.31 209 TRP B C 1
ATOM 3104 O O . TRP B 1 209 ? -2.414 -4.211 -16.234 1 97.31 209 TRP B O 1
ATOM 3114 N N . ASP B 1 210 ? -3.406 -2.84 -14.742 1 96.38 210 ASP B N 1
ATOM 3115 C CA . ASP B 1 210 ? -3.188 -1.655 -15.57 1 96.38 210 ASP B CA 1
ATOM 3116 C C . ASP B 1 210 ? -1.697 -1.394 -15.773 1 96.38 210 ASP B C 1
ATOM 3118 O O . ASP B 1 210 ? -1.271 -1.006 -16.859 1 96.38 210 ASP B O 1
ATOM 3122 N N . THR B 1 211 ? -0.945 -1.594 -14.75 1 97.75 211 THR B N 1
ATOM 3123 C CA . THR B 1 211 ? 0.495 -1.366 -14.797 1 97.75 211 THR B CA 1
ATOM 3124 C C . THR B 1 211 ? 1.168 -2.355 -15.742 1 97.75 211 THR B C 1
ATOM 3126 O O . THR B 1 211 ? 2.027 -1.975 -16.547 1 97.75 211 THR B O 1
ATOM 3129 N N . LEU B 1 212 ? 0.762 -3.609 -15.711 1 96.62 212 LEU B N 1
ATOM 3130 C CA . LEU B 1 212 ? 1.361 -4.645 -16.547 1 96.62 212 LEU B CA 1
ATOM 3131 C C . LEU B 1 212 ? 0.902 -4.512 -17.984 1 96.62 212 LEU B C 1
ATOM 3133 O O . LEU B 1 212 ? 1.642 -4.859 -18.922 1 96.62 212 LEU B O 1
ATOM 3137 N N . GLY B 1 213 ? -0.374 -4.031 -18.172 1 92.81 213 GLY B N 1
ATOM 3138 C CA . GLY B 1 213 ? -0.936 -3.922 -19.516 1 92.81 213 GLY B CA 1
ATOM 3139 C C . GLY B 1 213 ? -0.527 -2.648 -20.234 1 92.81 213 GLY B C 1
ATOM 3140 O O . GLY B 1 213 ? -0.692 -2.531 -21.453 1 92.81 213 GLY B O 1
ATOM 3141 N N . GLY B 1 214 ? 0.088 -1.602 -19.578 1 81.06 214 GLY B N 1
ATOM 3142 C CA . GLY B 1 214 ? 0.491 -0.333 -20.172 1 81.06 214 GLY B CA 1
ATOM 3143 C C . GLY B 1 214 ? -0.632 0.685 -20.219 1 81.06 214 GLY B C 1
ATOM 3144 O O . GLY B 1 214 ? -1.806 0.319 -20.312 1 81.06 214 GLY B O 1
#

Solvent-accessible surface area (backbone atoms only — not comparable to full-atom values): 21518 Å² total; per-residue (Å²): 104,42,78,78,57,46,72,70,94,69,71,51,67,43,59,51,29,34,52,68,53,68,52,60,48,61,52,49,28,50,48,36,30,50,42,50,55,36,36,58,47,40,26,54,21,27,43,47,37,12,61,77,34,60,91,41,58,44,10,57,50,28,41,50,53,23,50,49,31,54,58,42,56,72,24,36,43,44,29,27,39,68,23,43,69,85,83,60,74,58,63,71,77,30,29,70,65,37,34,70,67,47,80,82,51,61,44,56,49,37,36,38,13,38,46,25,27,39,39,75,67,47,57,64,69,22,49,51,53,17,53,56,41,49,41,60,61,54,16,52,52,24,40,45,42,34,53,18,36,51,75,58,64,66,51,56,68,62,35,33,40,38,30,50,63,49,32,46,78,51,60,63,62,48,50,50,46,47,61,33,68,39,89,61,77,73,51,69,69,45,46,52,48,11,52,51,50,30,51,42,49,49,49,24,51,49,34,27,45,46,54,69,50,104,104,43,78,78,58,46,72,70,95,68,70,51,69,43,59,52,31,33,52,68,52,68,53,61,47,62,52,50,27,50,49,37,29,51,44,51,56,35,36,58,47,40,27,55,22,28,43,46,37,11,61,78,33,60,92,41,59,44,10,56,50,28,42,51,52,23,50,49,33,53,57,42,56,71,22,36,42,44,29,27,40,68,22,43,68,85,82,61,72,58,64,72,78,30,29,70,64,38,33,69,66,48,81,83,51,63,44,56,48,37,36,36,12,38,47,25,28,38,41,76,68,47,57,62,67,22,48,51,53,16,52,55,40,49,41,59,60,54,16,52,54,24,41,46,43,34,52,19,36,52,74,59,64,65,50,55,69,62,36,34,39,39,28,51,63,49,31,46,76,51,61,64,60,48,51,49,48,46,60,34,68,39,91,63,77,74,52,71,68,44,46,52,48,12,53,52,49,29,51,42,49,48,50,25,49,50,34,27,44,46,55,69,50,104

Nearest PDB structures (foldseek):
  8va9-assembly1_A  TM=8.494E-01  e=3.004E-05  Chlamydia trachomatis
  2gm7-assembly1_C  TM=8.251E-01  e=3.228E-04  Pyrobaculum aerophilum str. IM2
  1udd-assembly1_D  TM=7.948E-01  e=1.391E-03  Pyrococcus horikoshii OT3
  3rm5-assembly1_A  TM=7.273E-01  e=1.456E-03  Saccharomyces cerevisiae
  3rm5-assembly1_B  TM=6.967E-01  e=6.879E-03  Saccharomyces cerevisiae

Radius of gyration: 22.5 Å; Cα contacts (8 Å, |Δi|>4): 629; chains: 2; bounding box: 53×62×49 Å

Secondary structure (DSSP, 8-state):
-HHHH---S---HHHHHHHTT-S-HHHHHHHHHHHHHHHHHHHHHHHHHHHHTTTSHHHHHHHHHHHHHHHHHHHHHHHHHHHS-TTS-SSSTTSHHHHHHSPPPHHHHHHHHHHHHHHHHS-HHHHHHHHHHTHHHHHHHHHHHHHHIIIII---HHHHHHHHHHHS-THHHHHHHHHHH-SSPPPHHHHHHHHHHHHHHHHHHHHHHHHHH-/-HHHH---S---HHHHHHHTT-S-HHHHHHHHHHHHHHHHHHHHHHHHHHHHTTTSHHHHHHHHHHHHHHHHHHHHHHHHHHHS-TTS-SSSTTSHHHHHHSPPPHHHHHHHHHHHHHHHHS-HHHHHHHHHHTHHHHHHHHHHHHHHIIIII---HHHHHHHHHHHS-THHHHHHHHHHH-SSPPPHHHHHHHHHHHHHHHHHHHHHHHHHH-

pLDDT: mean 92.22, std 11.34, range [44.59, 98.94]

Sequence (428 aa):
MRAELAPGDTAPALVAALGAGRAPRTALAELAAQQHRIITSDRRSLLLLATRCADRPLGGWFATMAEGESAALRTLPALAAASGPAGLAPDATHAPEALADHPPLPGCQAYPAYLAWLALNARPAAAAAALVANFAAWGGYCASIARALRTHYGFPEDACAFFDFFAQPATELERQAADALGPDPLDGRTLAAAREHGRLLQAYEHLFWDTLGGMRAELAPGDTAPALVAALGAGRAPRTALAELAAQQHRIITSDRRSLLLLATRCADRPLGGWFATMAEGESAALRTLPALAAASGPAGLAPDATHAPEALADHPPLPGCQAYPAYLAWLALNARPAAAAAALVANFAAWGGYCASIARALRTHYGFPEDACAFFDFFAQPATELERQAADALGPDPLDGRTLAAAREHGRLLQAYEHLFWDTLGG

Organism: Streptomyces rubellomurinus (strain ATCC 31215) (NCBI:txid359131)

InterPro domains:
  IPR016084 Haem oxygenase-like, multi-helical [G3DSA:1.20.910.10] (10-212)
  IPR016084 Haem oxygenase-like, multi-helical [SSF48613] (15-212)